Protein AF-A0A8B7DZ38-F1 (afdb_monomer)

Mean predicted aligned error: 18.71 Å

Solvent-accessible surface area (backbone atoms only — not comparable to full-atom values): 33710 Å² total; per-residue (Å²): 120,44,74,88,58,75,73,57,34,77,35,64,40,80,80,72,44,51,33,55,81,38,51,46,82,71,59,84,44,30,28,33,30,74,80,72,75,40,81,37,66,24,26,83,58,37,73,53,41,56,42,58,46,45,68,33,68,74,42,39,56,56,44,45,64,69,69,33,92,86,36,85,57,64,44,75,58,81,86,72,75,68,80,83,87,57,92,70,86,52,75,39,74,32,70,66,56,52,27,52,51,51,54,51,51,49,50,51,50,34,59,79,67,73,49,61,56,73,65,31,60,57,42,31,64,48,42,28,69,77,35,75,87,38,72,48,34,68,62,41,74,54,27,39,67,54,48,50,46,40,43,66,76,46,53,41,58,52,50,47,42,50,50,31,47,43,56,57,69,40,75,58,56,33,30,45,32,51,54,82,44,74,42,98,83,72,36,39,35,34,46,36,28,39,38,34,51,30,72,92,74,75,40,77,44,77,45,82,72,52,77,47,78,32,92,67,87,50,40,66,53,53,40,50,53,55,51,49,46,69,71,33,92,72,44,68,69,65,68,77,35,43,44,39,67,48,38,60,71,52,74,55,46,59,44,28,53,52,54,43,31,50,50,33,42,77,73,75,33,86,39,52,58,83,91,64,62,33,61,67,56,50,51,35,52,50,50,56,50,52,48,54,50,53,55,50,53,47,53,51,52,48,53,54,48,43,50,52,50,49,49,53,49,14,57,72,49,23,86,48,29,67,62,48,31,48,76,74,66,51,52,69,71,61,51,51,54,42,55,74,78,40,92,51,42,40,58,36,19,41,49,41,50,53,56,48,33,74,75,72,45,86,73,52,70,67,60,51,44,50,53,32,52,81,64,74,35,55,69,57,47,56,50,48,54,63,76,42,35,65,66,77,68,57,70,72,82,65,86,88,50,63,66,64,48,31,46,54,45,54,77,44,68,62,88,57,62,69,56,55,51,50,54,49,63,58,39,72,76,51,77,74,87,83,70,94,64,63,57,68,48,79,46,48,80,86,69,47,72,67,60,53,50,19,48,45,52,50,52,53,50,50,53,76,70,34,52,86,79,64,77,66,52,38,39,36,40,38,33,54,44,58,79,75,54,74,68,54,48,50,43,52,47,60,46,48,74,45,50,37,29,42,34,35,54,39,65,38,78,71,91,76,73,79,48,91,59,67,35,52,34,35,38,37,44,36,54,90,53,89,73,53,71,65,56,44,53,70,26,44,45,70,56,55,60,40,25,40,25,44,36,39,34,42,26,73,84,62,85,53,58,63,57,54,48,50,53,52,70,72,34,77,53,78,46,56,41,37,33,47,77,94,42,80,32,79,44,64,65,63,47,51,54,56,62,72,75,109

Structure (mmCIF, N/CA/C/O backbone):
data_AF-A0A8B7DZ38-F1
#
_entry.id   AF-A0A8B7DZ38-F1
#
loop_
_atom_site.group_PDB
_atom_site.id
_atom_site.type_symbol
_atom_site.label_atom_id
_atom_site.label_alt_id
_atom_site.label_comp_id
_atom_site.label_asym_id
_atom_site.label_entity_id
_atom_site.label_seq_id
_atom_site.pdbx_PDB_ins_code
_atom_site.Cartn_x
_atom_site.Cartn_y
_atom_site.Cartn_z
_atom_site.occupancy
_atom_site.B_iso_or_equiv
_atom_site.auth_seq_id
_atom_site.auth_comp_id
_atom_site.auth_asym_id
_atom_site.auth_atom_id
_atom_site.pdbx_PDB_model_num
ATOM 1 N N . MET A 1 1 ? -51.705 7.748 68.531 1.00 66.38 1 MET A N 1
ATOM 2 C CA . MET A 1 1 ? -51.025 6.969 67.471 1.00 66.38 1 MET A CA 1
ATOM 3 C C . MET A 1 1 ? -51.102 7.738 66.167 1.00 66.38 1 MET A C 1
ATOM 5 O O . MET A 1 1 ? -52.145 8.321 65.886 1.00 66.38 1 MET A O 1
ATOM 9 N N . VAL A 1 2 ? -50.013 7.772 65.402 1.00 81.50 2 VAL A N 1
ATOM 10 C CA . VAL A 1 2 ? -49.969 8.479 64.115 1.00 81.50 2 VAL A CA 1
ATOM 11 C C . VAL A 1 2 ? -50.767 7.683 63.080 1.00 81.50 2 VAL A C 1
ATOM 13 O O . VAL A 1 2 ? -50.507 6.497 62.884 1.00 81.50 2 VAL A O 1
ATOM 16 N N . LYS A 1 3 ? -51.745 8.319 62.423 1.00 85.62 3 LYS A N 1
ATOM 17 C CA . LYS A 1 3 ? -52.500 7.708 61.318 1.00 85.62 3 LYS A CA 1
ATOM 18 C C . LYS A 1 3 ? -51.691 7.798 60.023 1.00 85.62 3 LYS A C 1
ATOM 20 O O . LYS A 1 3 ? -50.991 8.782 59.797 1.00 85.62 3 LYS A O 1
ATOM 25 N N . TRP A 1 4 ? -51.799 6.770 59.186 1.00 88.00 4 TRP A N 1
ATOM 26 C CA . TRP A 1 4 ? -51.186 6.757 57.858 1.00 88.00 4 TRP A CA 1
ATOM 27 C C . TRP A 1 4 ? -51.673 7.939 57.014 1.00 88.00 4 TRP A C 1
ATOM 29 O O . TRP A 1 4 ? -52.867 8.241 57.032 1.00 88.00 4 TRP A O 1
ATOM 39 N N . ASN A 1 5 ? -50.765 8.563 56.267 1.00 88.44 5 ASN A N 1
ATOM 40 C CA . 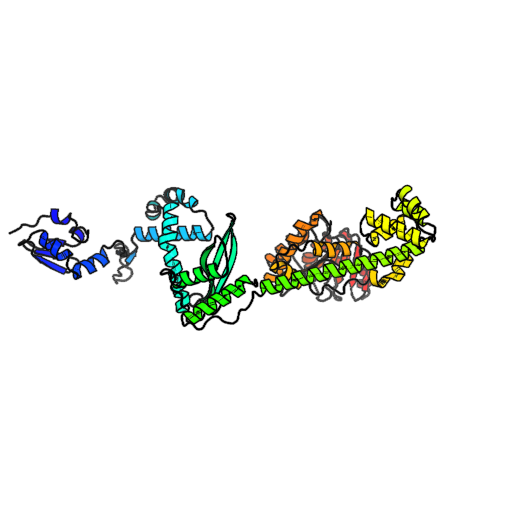ASN A 1 5 ? -51.080 9.646 55.345 1.00 88.44 5 ASN A CA 1
ATOM 41 C C . ASN A 1 5 ? -50.461 9.344 53.973 1.00 88.44 5 ASN A C 1
ATOM 43 O O . ASN A 1 5 ? -49.243 9.207 53.864 1.00 88.44 5 ASN A O 1
ATOM 47 N N . ASP A 1 6 ? -51.294 9.269 52.935 1.00 88.62 6 ASP A N 1
ATOM 48 C CA . ASP A 1 6 ? -50.864 8.914 51.579 1.00 88.62 6 ASP A CA 1
ATOM 49 C C . ASP A 1 6 ? -49.920 9.949 50.951 1.00 88.62 6 ASP A C 1
ATOM 51 O O . ASP A 1 6 ? -49.096 9.589 50.115 1.00 88.62 6 ASP A O 1
ATOM 55 N N . VAL A 1 7 ? -49.903 11.194 51.448 1.00 89.81 7 VAL A N 1
ATOM 56 C CA . VAL A 1 7 ? -48.914 12.220 51.058 1.00 89.81 7 VAL A CA 1
ATOM 57 C C . VAL A 1 7 ? -47.474 11.758 51.338 1.00 89.81 7 VAL A C 1
ATOM 59 O O . VAL A 1 7 ? -46.522 12.243 50.730 1.00 89.81 7 VAL A O 1
ATOM 62 N N . TRP A 1 8 ? -47.266 10.801 52.249 1.00 90.81 8 TRP A N 1
ATOM 63 C CA . TRP A 1 8 ? -45.941 10.221 52.484 1.00 90.81 8 TRP A CA 1
ATOM 64 C C . TRP A 1 8 ? -45.409 9.437 51.283 1.00 90.81 8 TRP A C 1
ATOM 66 O O . TRP A 1 8 ? -44.196 9.356 51.126 1.00 90.81 8 TRP A O 1
ATOM 76 N N . LEU A 1 9 ? -46.281 8.886 50.435 1.00 87.12 9 LEU A N 1
ATOM 77 C CA . LEU A 1 9 ? -45.889 8.100 49.264 1.00 87.12 9 LEU A CA 1
ATOM 78 C C . LEU A 1 9 ? -45.271 8.972 48.159 1.00 87.12 9 LEU A C 1
ATOM 80 O O . LEU A 1 9 ? -44.379 8.517 47.441 1.00 87.12 9 LEU A O 1
ATOM 84 N N . GLU A 1 10 ? -45.678 10.239 48.065 1.00 88.44 10 GLU A N 1
ATOM 85 C CA . GLU A 1 10 ? -45.155 11.192 47.078 1.00 88.44 10 GLU A CA 1
ATOM 86 C C . GLU A 1 10 ? -43.778 11.763 47.452 1.00 88.44 10 GLU A C 1
ATOM 88 O O . GLU A 1 10 ? -43.075 12.311 46.598 1.00 88.44 10 GLU A O 1
ATOM 93 N N . LYS A 1 11 ? -43.361 11.616 48.716 1.00 89.81 11 LYS A N 1
ATOM 94 C CA . LYS A 1 11 ? -42.067 12.105 49.204 1.00 89.81 11 LYS A CA 1
ATOM 95 C C . LYS A 1 11 ? -40.909 11.235 48.712 1.00 89.81 11 LYS A C 1
ATOM 97 O O . LYS A 1 11 ? -41.043 10.029 48.501 1.00 89.81 11 LYS A O 1
ATOM 102 N N . LEU A 1 12 ? -39.743 11.864 48.581 1.00 88.56 12 LEU A N 1
ATOM 103 C CA . LEU A 1 12 ? -38.470 11.175 48.379 1.00 88.56 12 LEU A CA 1
ATOM 104 C C . LEU A 1 12 ? -37.928 10.687 49.720 1.00 88.56 12 LEU A C 1
ATOM 106 O O . LEU A 1 12 ? -38.018 11.406 50.716 1.00 88.56 12 LEU A O 1
ATOM 110 N N . ASP A 1 13 ? -37.375 9.479 49.734 1.00 87.19 13 ASP A N 1
ATOM 111 C CA . ASP A 1 13 ? -36.643 8.924 50.865 1.00 87.19 13 ASP A CA 1
ATOM 112 C C . ASP A 1 13 ? -35.209 9.482 50.967 1.00 87.19 13 ASP A C 1
ATOM 114 O O . ASP A 1 13 ? -34.794 10.347 50.192 1.00 87.19 13 ASP A O 1
ATOM 118 N N . LYS A 1 14 ? -34.422 8.992 51.938 1.00 84.50 14 LYS A N 1
ATOM 119 C CA . LYS A 1 14 ? -33.032 9.454 52.126 1.00 84.50 14 LYS A CA 1
ATOM 120 C C . LYS A 1 14 ? -32.072 9.065 50.992 1.00 84.50 14 LYS A C 1
ATOM 122 O O . LYS A 1 14 ? -30.965 9.588 50.955 1.00 84.50 14 LYS A O 1
ATOM 127 N N . ASN A 1 15 ? -32.479 8.166 50.098 1.00 81.94 15 ASN A N 1
ATOM 128 C CA . ASN A 1 15 ? -31.719 7.754 48.919 1.00 81.94 15 ASN A CA 1
ATOM 129 C C . ASN A 1 15 ? -32.262 8.419 47.640 1.00 81.94 15 ASN A C 1
ATOM 131 O O . ASN A 1 15 ? -31.916 7.995 46.542 1.00 81.94 15 ASN A O 1
ATOM 135 N N . LEU A 1 16 ? -33.106 9.455 47.770 1.00 82.12 16 LEU A N 1
ATOM 136 C CA . LEU A 1 16 ? -33.740 10.175 46.660 1.00 82.12 16 LEU A CA 1
ATOM 137 C C . LEU A 1 16 ? -34.686 9.306 45.807 1.00 82.12 16 LEU A C 1
ATOM 139 O O . LEU A 1 16 ? -34.946 9.627 44.648 1.00 82.12 16 LEU A O 1
ATOM 143 N N . VAL A 1 17 ? -35.248 8.235 46.377 1.00 82.69 17 VAL A N 1
ATOM 144 C CA . VAL A 1 17 ? -36.238 7.369 45.717 1.00 82.69 17 VAL A CA 1
ATOM 145 C C . VAL A 1 17 ? -37.637 7.697 46.240 1.00 82.69 17 VAL A C 1
ATOM 147 O O . VAL A 1 17 ? -37.836 7.873 47.442 1.00 82.69 17 VAL A O 1
ATOM 150 N N . LYS A 1 18 ? -38.640 7.787 45.353 1.00 88.12 18 LYS A N 1
ATOM 151 C CA . LYS A 1 18 ? -40.035 8.013 45.775 1.00 88.12 18 LYS A CA 1
ATOM 152 C C . LYS A 1 18 ? -40.532 6.849 46.637 1.00 88.12 18 LYS A C 1
ATOM 154 O O . LYS A 1 18 ? -40.487 5.697 46.203 1.00 88.12 18 LYS A O 1
ATOM 159 N N . ILE A 1 19 ? -41.079 7.159 47.811 1.00 88.19 19 ILE A N 1
ATOM 160 C CA . ILE A 1 19 ? -41.540 6.172 48.802 1.00 88.19 19 ILE A CA 1
ATOM 161 C C . ILE A 1 19 ? -42.631 5.249 48.228 1.00 88.19 19 ILE A C 1
ATOM 163 O O . ILE A 1 19 ? -42.640 4.054 48.526 1.00 88.19 19 ILE A O 1
ATOM 167 N N . GLN A 1 20 ? -43.486 5.751 47.327 1.00 88.12 20 GLN A N 1
ATOM 168 C CA . GLN A 1 20 ? -44.503 4.953 46.621 1.00 88.12 20 GLN A CA 1
ATOM 169 C C . GLN A 1 20 ? -43.954 3.725 45.883 1.00 88.12 20 GLN A C 1
ATOM 171 O O . GLN A 1 20 ? -44.676 2.754 45.673 1.00 88.12 20 GLN A O 1
ATOM 176 N N . LEU A 1 21 ? -42.684 3.758 45.466 1.00 83.44 21 LEU A N 1
ATOM 177 C CA . LEU A 1 21 ? -42.077 2.676 44.691 1.00 83.44 21 LEU A CA 1
ATOM 178 C C . LEU A 1 21 ? -41.771 1.448 45.552 1.00 83.44 21 LEU A C 1
ATOM 180 O O . LEU A 1 21 ? -41.510 0.369 45.016 1.00 83.44 21 LEU A O 1
ATOM 184 N N . TRP A 1 22 ? -41.776 1.591 46.881 1.00 88.12 22 TRP A N 1
ATOM 185 C CA . TRP A 1 22 ? -41.303 0.538 47.770 1.00 88.12 22 TRP A CA 1
ATOM 186 C C . TRP A 1 22 ? -42.113 0.326 49.040 1.00 88.12 22 TRP A C 1
ATOM 188 O O . TRP A 1 22 ? -42.072 -0.788 49.559 1.00 88.12 22 TRP A O 1
ATOM 198 N N . ALA A 1 23 ? -42.855 1.317 49.529 1.00 90.50 23 ALA A N 1
ATOM 199 C CA . ALA A 1 23 ? -43.695 1.193 50.718 1.00 90.50 23 ALA A CA 1
ATOM 200 C C . ALA A 1 23 ? -45.185 1.124 50.363 1.00 90.50 23 ALA A C 1
ATOM 202 O O . ALA A 1 23 ? -45.674 1.863 49.514 1.00 90.50 23 ALA A O 1
ATOM 203 N N . GLU A 1 24 ? -45.914 0.251 51.057 1.00 92.00 24 GLU A N 1
ATOM 204 C CA . GLU A 1 24 ? -47.371 0.131 50.973 1.00 92.00 24 GLU A CA 1
ATOM 205 C C . GLU A 1 24 ? -47.972 -0.020 52.373 1.00 92.00 24 GLU A C 1
ATOM 207 O O . GLU A 1 24 ? -47.388 -0.668 53.246 1.00 92.00 24 GLU A O 1
ATOM 212 N N . LYS A 1 25 ? -49.139 0.585 52.612 1.00 91.00 25 LYS A N 1
ATOM 213 C CA . LYS A 1 25 ? -49.849 0.452 53.887 1.00 91.00 25 LYS A CA 1
ATOM 214 C C . LYS A 1 25 ? -50.377 -0.975 54.034 1.00 91.00 25 LYS A C 1
ATOM 216 O O . LYS A 1 25 ? -51.109 -1.448 53.175 1.00 91.00 25 LYS A O 1
ATOM 221 N N . ARG A 1 26 ? -50.062 -1.636 55.151 1.00 87.75 26 ARG A N 1
ATOM 222 C CA . ARG A 1 26 ? -50.542 -2.997 55.432 1.00 87.75 26 ARG A CA 1
ATOM 223 C C . ARG A 1 26 ? -51.772 -2.992 56.329 1.00 87.75 26 ARG A C 1
ATOM 225 O O . ARG A 1 26 ? -52.752 -3.666 56.042 1.00 87.75 26 ARG A O 1
ATOM 232 N N . ASN A 1 27 ? -51.722 -2.246 57.428 1.00 88.31 27 ASN A N 1
ATOM 233 C CA . ASN A 1 27 ? -52.834 -2.124 58.369 1.00 88.31 27 ASN A CA 1
ATOM 234 C C . ASN A 1 27 ? -52.808 -0.753 59.072 1.00 88.31 27 ASN A C 1
ATOM 236 O O . ASN A 1 27 ? -52.170 0.192 58.603 1.00 88.31 27 ASN A O 1
ATOM 240 N N . SER A 1 28 ? -53.552 -0.613 60.170 1.00 85.31 28 SER A N 1
ATOM 241 C CA . SER A 1 28 ? -53.638 0.622 60.957 1.00 85.31 28 SER A CA 1
ATOM 242 C C . SER A 1 28 ? -52.326 1.022 61.641 1.00 85.31 28 SER A C 1
ATOM 244 O O . SER A 1 28 ? -52.186 2.190 61.999 1.00 85.31 28 SER A O 1
ATOM 246 N N . GLU A 1 29 ? -51.367 0.102 61.795 1.00 88.38 29 GLU A N 1
ATOM 247 C CA . GLU A 1 29 ? -50.129 0.337 62.549 1.00 88.38 29 GLU A CA 1
ATOM 248 C C . GLU A 1 29 ? -48.828 0.120 61.763 1.00 88.38 29 GLU A C 1
ATOM 250 O O . GLU A 1 29 ? -47.785 0.680 62.123 1.00 88.38 29 GLU A O 1
ATOM 255 N N . TYR A 1 30 ? -48.884 -0.675 60.695 1.00 89.25 30 TYR A N 1
ATOM 256 C CA . TYR A 1 30 ? -47.734 -1.142 59.935 1.00 89.25 30 TYR A CA 1
ATOM 257 C C . TYR A 1 30 ? -47.875 -0.863 58.437 1.00 89.25 30 TYR A C 1
ATOM 259 O O . TYR A 1 30 ? -48.942 -1.018 57.836 1.00 89.25 30 TYR A O 1
ATOM 267 N N . ALA A 1 31 ? -46.755 -0.497 57.826 1.00 90.69 31 ALA A N 1
ATOM 268 C CA . ALA A 1 31 ? -46.534 -0.517 56.387 1.00 90.69 31 ALA A CA 1
ATOM 269 C C . ALA A 1 31 ? -45.583 -1.666 56.043 1.00 90.69 31 ALA A C 1
ATOM 271 O O . ALA A 1 31 ? -44.851 -2.143 56.905 1.00 90.69 31 ALA A O 1
ATOM 272 N N . ILE A 1 32 ? -45.575 -2.116 54.798 1.00 91.94 32 ILE A N 1
ATOM 273 C CA . ILE A 1 32 ? -44.672 -3.157 54.316 1.00 91.94 32 ILE A CA 1
ATOM 274 C C . ILE A 1 32 ? -43.756 -2.591 53.237 1.00 91.94 32 ILE A C 1
ATOM 276 O O . ILE A 1 32 ? -44.186 -1.844 52.358 1.00 91.94 32 ILE A O 1
ATOM 280 N N . CYS A 1 33 ? -42.476 -2.955 53.299 1.00 91.25 33 CYS A N 1
ATOM 281 C CA . CYS A 1 33 ? -41.542 -2.698 52.211 1.00 91.25 33 CYS A CA 1
ATOM 282 C C . CYS A 1 33 ? -41.603 -3.834 51.182 1.00 91.25 33 CYS A C 1
ATOM 284 O O . CYS A 1 33 ? -41.213 -4.961 51.493 1.00 91.25 33 CYS A O 1
ATOM 286 N N . LYS A 1 34 ? -42.010 -3.542 49.942 1.00 86.19 34 LYS A N 1
ATOM 287 C CA . LYS A 1 34 ? -42.065 -4.503 48.820 1.00 86.19 34 LYS A CA 1
ATOM 288 C C . LYS A 1 34 ? -40.692 -5.058 48.441 1.00 86.19 34 LYS A C 1
ATOM 290 O O . LYS A 1 34 ? -40.596 -6.163 47.914 1.00 86.19 34 LYS A O 1
ATOM 295 N N . GLN A 1 35 ? -39.630 -4.297 48.707 1.00 82.75 35 GLN A N 1
ATOM 296 C CA . GLN A 1 35 ? -38.255 -4.685 48.389 1.00 82.75 35 GLN A CA 1
ATOM 297 C C . GLN A 1 35 ? -37.654 -5.588 49.472 1.00 82.75 35 GLN A C 1
ATOM 299 O O . GLN A 1 35 ? -37.148 -6.668 49.186 1.00 82.75 35 GLN A O 1
ATOM 304 N N . CYS A 1 36 ? -37.739 -5.156 50.733 1.00 85.31 36 CYS A N 1
ATOM 305 C CA . CYS A 1 36 ? -37.131 -5.848 51.870 1.00 85.31 36 CYS A CA 1
ATOM 306 C C . CYS A 1 36 ? -38.031 -6.932 52.476 1.00 85.31 36 CYS A C 1
ATOM 308 O O . CYS A 1 36 ? -37.578 -7.652 53.369 1.00 85.31 36 CYS A O 1
ATOM 310 N N . LYS A 1 37 ? -39.306 -6.995 52.060 1.00 86.44 37 LYS A N 1
ATOM 311 C CA . LYS A 1 37 ? -40.373 -7.817 52.660 1.00 86.44 37 LYS A CA 1
ATOM 312 C C . LYS A 1 37 ? -40.431 -7.673 54.187 1.00 86.44 37 LYS A C 1
ATOM 314 O O . LYS A 1 37 ? -40.615 -8.642 54.910 1.00 86.44 37 LYS A O 1
ATOM 319 N N . SER A 1 38 ? -40.175 -6.460 54.674 1.00 85.44 38 SER A N 1
ATOM 320 C CA . SER A 1 38 ? -40.078 -6.147 56.102 1.00 85.44 38 SER A CA 1
ATOM 321 C C . SER A 1 38 ? -41.218 -5.226 56.511 1.00 85.44 38 SER A C 1
ATOM 323 O O . SER A 1 38 ? -41.512 -4.268 55.790 1.00 85.44 38 SER A O 1
ATOM 325 N N . ASP A 1 39 ? -41.808 -5.494 57.672 1.00 89.75 39 ASP A N 1
ATOM 326 C CA . ASP A 1 39 ? -42.844 -4.649 58.258 1.00 89.75 39 ASP A CA 1
ATOM 327 C C . ASP A 1 39 ? -42.240 -3.417 58.953 1.00 89.75 39 ASP A C 1
ATOM 329 O O . ASP A 1 39 ? -41.158 -3.447 59.544 1.00 89.75 39 ASP A O 1
ATOM 333 N N . LEU A 1 40 ? -42.961 -2.306 58.853 1.00 90.06 40 LEU A N 1
ATOM 334 C CA . LEU A 1 40 ? -42.556 -0.957 59.225 1.00 90.06 40 LEU A CA 1
ATOM 335 C C . LEU A 1 40 ? -43.611 -0.391 60.162 1.00 90.06 40 LEU A C 1
ATOM 337 O O . LEU A 1 40 ? -44.674 0.037 59.714 1.00 90.06 40 LEU A O 1
ATOM 341 N N . LYS A 1 41 ? -43.334 -0.382 61.465 1.00 89.75 41 LYS A N 1
ATOM 342 C CA . LYS A 1 41 ? -44.272 0.163 62.449 1.00 89.75 41 LYS A CA 1
ATOM 343 C C . LYS A 1 41 ? -44.282 1.691 62.385 1.00 89.75 41 LYS A C 1
ATOM 345 O O . LYS A 1 41 ? -43.425 2.342 62.979 1.00 89.75 41 LYS A O 1
ATOM 350 N N . PHE A 1 42 ? -45.243 2.272 61.668 1.00 90.12 42 PHE A N 1
ATOM 351 C CA . PHE A 1 42 ? -45.362 3.728 61.533 1.00 90.12 42 PHE A CA 1
ATOM 352 C C . PHE A 1 42 ? -46.223 4.354 62.639 1.00 90.12 42 PHE A C 1
ATOM 354 O O . PHE A 1 42 ? -46.114 5.555 62.871 1.00 90.12 42 PHE A O 1
ATOM 361 N N . SER A 1 43 ? -47.052 3.579 63.354 1.00 87.12 43 SER A N 1
ATOM 362 C CA . SER A 1 43 ? -47.981 4.107 64.374 1.00 87.12 43 SER A CA 1
ATOM 363 C C . SER A 1 43 ? -47.311 4.887 65.514 1.00 87.12 43 SER A C 1
ATOM 365 O O . SER A 1 43 ? -47.969 5.723 66.144 1.00 87.12 43 SER A O 1
ATOM 367 N N . LEU A 1 44 ? -46.020 4.628 65.762 1.00 83.88 44 LEU A N 1
ATOM 368 C CA . LEU A 1 44 ? -45.220 5.251 66.821 1.00 83.88 44 LEU A CA 1
ATOM 369 C C . LEU A 1 44 ? -44.476 6.516 66.369 1.00 83.88 44 LEU A C 1
ATOM 371 O O . LEU A 1 44 ? -44.425 7.483 67.119 1.00 83.88 44 LEU A O 1
ATOM 375 N N . VAL A 1 45 ? -43.898 6.516 65.163 1.00 87.06 45 VAL A N 1
ATOM 376 C CA . VAL A 1 45 ? -42.949 7.559 64.708 1.00 87.06 45 VAL A CA 1
ATOM 377 C C . VAL A 1 45 ? -43.311 8.186 63.350 1.00 87.06 45 VAL A C 1
ATOM 379 O O . VAL A 1 45 ? -42.571 9.015 62.823 1.00 87.06 45 VAL A O 1
ATOM 382 N N . GLY A 1 46 ? -44.452 7.810 62.764 1.00 89.38 46 GLY A N 1
ATOM 383 C CA . GLY A 1 46 ? -44.955 8.347 61.497 1.00 89.38 46 GLY A CA 1
ATOM 384 C C . GLY A 1 46 ? -44.015 8.103 60.312 1.00 89.38 46 GLY A C 1
ATOM 385 O O . GLY A 1 46 ? -43.379 7.053 60.210 1.00 89.38 46 GLY A O 1
ATOM 386 N N . VAL A 1 47 ? -43.896 9.100 59.425 1.00 88.69 47 VAL A N 1
ATOM 387 C CA . VAL A 1 47 ? -43.035 9.063 58.223 1.00 88.69 47 VAL A CA 1
ATOM 388 C C . VAL A 1 47 ? -41.561 8.766 58.541 1.00 88.69 47 VAL A C 1
ATOM 390 O O . VAL A 1 47 ? -40.847 8.213 57.708 1.00 88.69 47 VAL A O 1
ATOM 393 N N . GLN A 1 48 ? -41.101 9.050 59.766 1.00 89.19 48 GLN A N 1
ATOM 394 C CA . GLN A 1 48 ? -39.724 8.779 60.174 1.00 89.19 48 GLN A CA 1
ATOM 395 C C . GLN A 1 48 ? -39.388 7.281 60.148 1.00 89.19 48 GLN A C 1
ATOM 397 O O . GLN A 1 48 ? -38.243 6.929 59.865 1.00 89.19 48 GLN A O 1
ATOM 402 N N . ALA A 1 49 ? -40.372 6.393 60.346 1.00 89.38 49 ALA A N 1
ATOM 403 C CA . ALA A 1 49 ? -40.182 4.948 60.188 1.00 89.38 49 ALA A CA 1
ATOM 404 C C . ALA A 1 49 ? -39.736 4.583 58.761 1.00 89.38 49 ALA A C 1
ATOM 406 O O . ALA A 1 49 ? -38.893 3.703 58.575 1.00 89.38 49 ALA A O 1
ATOM 407 N N . LEU A 1 50 ? -40.269 5.286 57.755 1.00 90.00 50 LEU A N 1
ATOM 408 C CA . LEU A 1 50 ? -39.939 5.080 56.345 1.00 90.00 50 LEU A CA 1
ATOM 409 C C . LEU A 1 50 ? -38.511 5.563 56.056 1.00 90.00 50 LEU A C 1
ATOM 411 O O . LEU A 1 50 ? -37.712 4.819 55.489 1.00 90.00 50 LEU A O 1
ATOM 415 N N . TYR A 1 51 ? -38.141 6.747 56.550 1.00 91.81 51 TYR A N 1
ATOM 416 C CA . TYR A 1 51 ? -36.781 7.284 56.412 1.00 91.81 51 TYR A CA 1
ATOM 417 C C . TYR A 1 51 ? -35.714 6.458 57.140 1.00 91.81 51 TYR A C 1
ATOM 419 O O . TYR A 1 51 ? -34.587 6.309 56.659 1.00 91.81 51 TYR A O 1
ATOM 427 N N . GLN A 1 52 ? -36.038 5.922 58.316 1.00 90.06 52 GLN A N 1
ATOM 428 C CA . GLN A 1 52 ? -35.137 5.037 59.052 1.00 90.06 52 GLN A CA 1
ATOM 429 C C . GLN A 1 52 ? -34.952 3.705 58.327 1.00 90.06 52 GLN A C 1
ATOM 431 O O . GLN A 1 52 ? -33.841 3.182 58.295 1.00 90.06 52 GLN A O 1
ATOM 436 N N . HIS A 1 53 ? -36.007 3.169 57.708 1.00 90.31 53 HIS A N 1
ATOM 437 C CA . HIS A 1 53 ? -35.893 1.958 56.906 1.00 90.31 53 HIS A CA 1
ATOM 438 C C . HIS A 1 53 ? -35.062 2.163 55.644 1.00 90.31 53 HIS A C 1
ATOM 440 O O . HIS A 1 53 ? -34.189 1.339 55.379 1.00 90.31 53 HIS A O 1
ATOM 446 N N . SER A 1 54 ? -35.283 3.258 54.909 1.00 88.38 54 SER A N 1
ATOM 447 C CA . SER A 1 54 ? -34.541 3.531 53.673 1.00 88.38 54 SER A CA 1
ATOM 448 C C . SER A 1 54 ? -33.034 3.671 53.919 1.00 88.38 54 SER A C 1
ATOM 450 O O . SER A 1 54 ? -32.224 3.352 53.055 1.00 88.38 54 SER A O 1
ATOM 452 N N . SER A 1 55 ? -32.649 4.087 55.130 1.00 88.25 55 SER A N 1
ATOM 453 C CA . SER A 1 55 ? -31.248 4.209 55.557 1.00 88.25 55 SER A CA 1
ATOM 454 C C . SER A 1 55 ? -30.582 2.864 55.889 1.00 88.25 55 SER A C 1
ATOM 456 O O . SER A 1 55 ? -29.369 2.821 56.084 1.00 88.25 55 SER A O 1
ATOM 458 N N . LYS A 1 56 ? -31.340 1.763 56.012 1.00 89.75 56 LYS A N 1
ATOM 459 C CA . LYS A 1 56 ? -30.769 0.457 56.378 1.00 89.75 56 LYS A CA 1
ATOM 460 C C . LYS A 1 56 ? -29.928 -0.099 55.218 1.00 89.75 56 LYS A C 1
ATOM 462 O O . LYS A 1 56 ? -30.412 -0.081 54.086 1.00 89.75 56 LYS A O 1
ATOM 467 N N . PRO A 1 57 ? -28.753 -0.709 55.481 1.00 85.25 57 PRO A N 1
ATOM 468 C CA . PRO A 1 57 ? -27.864 -1.225 54.434 1.00 85.25 57 PRO A CA 1
ATOM 469 C C . PRO A 1 57 ? -28.555 -2.189 53.465 1.00 85.25 57 PRO A C 1
ATOM 471 O O . PRO A 1 57 ? -28.380 -2.085 52.258 1.00 85.25 57 PRO A O 1
ATOM 474 N N . LYS A 1 58 ? -29.409 -3.078 53.994 1.00 83.44 58 LYS A N 1
ATOM 475 C CA . LYS A 1 58 ? -30.183 -4.046 53.203 1.00 83.44 58 LYS A CA 1
ATOM 476 C C . LYS A 1 58 ? -31.182 -3.382 52.252 1.00 83.44 58 LYS A C 1
ATOM 478 O O . LYS A 1 58 ? -31.406 -3.889 51.163 1.00 83.44 58 LYS A O 1
ATOM 483 N N . HIS A 1 59 ? -31.808 -2.281 52.670 1.00 86.06 59 HIS A N 1
ATOM 484 C CA . HIS A 1 59 ? -32.712 -1.545 51.790 1.00 86.06 59 HIS A CA 1
ATOM 485 C C . HIS A 1 59 ? -31.916 -0.769 50.751 1.00 86.06 59 HIS A C 1
ATOM 487 O O . HIS A 1 59 ? -32.234 -0.845 49.574 1.00 86.06 59 HIS A O 1
ATOM 493 N N . LYS A 1 60 ? -30.852 -0.081 51.175 1.00 84.12 60 LYS A N 1
ATOM 494 C CA . LYS A 1 60 ? -29.993 0.688 50.279 1.00 84.12 60 LYS A CA 1
ATOM 495 C C . LYS A 1 60 ? -29.415 -0.182 49.159 1.00 84.12 60 LYS A C 1
ATOM 497 O O . LYS A 1 60 ? -29.593 0.164 48.004 1.00 84.12 60 LYS A O 1
ATOM 502 N N . SER A 1 61 ? -28.853 -1.354 49.465 1.00 79.81 61 SER A N 1
ATOM 503 C CA . SER A 1 61 ? -28.295 -2.245 48.436 1.00 79.81 61 SER A CA 1
ATOM 504 C C . SER A 1 61 ? -29.338 -2.737 47.426 1.00 79.81 61 SER A C 1
ATOM 506 O O . SER A 1 61 ? -29.087 -2.744 46.223 1.00 79.81 61 SER A O 1
ATOM 508 N N . VAL A 1 62 ? -30.532 -3.121 47.891 1.00 79.62 62 VAL A N 1
ATOM 509 C CA . VAL A 1 62 ? -31.625 -3.583 47.018 1.00 79.62 62 VAL A CA 1
ATOM 510 C C . VAL A 1 62 ? -32.234 -2.426 46.223 1.00 79.62 62 VAL A C 1
ATOM 512 O O . VAL A 1 62 ? -32.623 -2.607 45.068 1.00 79.62 62 VAL A O 1
ATOM 515 N N . SER A 1 63 ? -32.303 -1.241 46.824 1.00 80.62 63 SER A N 1
ATOM 516 C CA . SER A 1 63 ? -32.770 -0.025 46.173 1.00 80.62 63 SER A CA 1
ATOM 517 C C . SER A 1 63 ? -31.787 0.428 45.094 1.00 80.62 63 SER A C 1
ATOM 519 O O . SER A 1 63 ? -32.213 0.714 43.980 1.00 80.62 63 SER A O 1
ATOM 521 N N . ASP A 1 64 ? -30.483 0.406 45.366 1.00 75.19 64 ASP A N 1
ATOM 522 C CA . ASP A 1 64 ? -29.438 0.733 44.393 1.00 75.19 64 ASP A CA 1
ATOM 523 C C . ASP A 1 64 ? -29.477 -0.248 43.209 1.00 75.19 64 ASP A C 1
ATOM 525 O O . ASP A 1 64 ? -29.454 0.167 42.057 1.00 75.19 64 ASP A O 1
ATOM 529 N N . LEU A 1 65 ? -29.673 -1.547 43.454 1.00 69.56 65 LEU A N 1
ATOM 530 C CA . LEU A 1 65 ? -29.821 -2.545 42.384 1.00 69.56 65 LEU A CA 1
ATOM 531 C C . LEU A 1 65 ? -31.059 -2.343 41.492 1.00 69.56 65 LEU A C 1
ATOM 533 O O . LEU A 1 65 ? -31.068 -2.821 40.360 1.00 69.56 65 LEU A O 1
ATOM 537 N N . ARG A 1 66 ? -32.121 -1.693 41.988 1.00 68.88 66 ARG A N 1
ATOM 538 C CA . ARG A 1 66 ? -33.407 -1.564 41.271 1.00 68.88 66 ARG A CA 1
ATOM 539 C C . ARG A 1 66 ? -33.688 -0.171 40.714 1.00 68.88 66 ARG A C 1
ATOM 541 O O . ARG A 1 66 ? -34.341 -0.065 39.680 1.00 68.88 66 ARG A O 1
ATOM 548 N N . PHE A 1 67 ? -33.255 0.873 41.411 1.00 69.62 67 PHE A N 1
ATOM 549 C CA . PHE A 1 67 ? -33.609 2.269 41.134 1.00 69.62 67 PHE A CA 1
ATOM 550 C C . PHE A 1 67 ? -32.388 3.153 40.872 1.00 69.62 67 PHE A C 1
ATOM 552 O O . PHE A 1 67 ? -32.564 4.334 40.572 1.00 69.62 67 PHE A O 1
ATOM 559 N N . SER A 1 68 ? -31.164 2.616 40.962 1.00 66.88 68 SER A N 1
ATOM 560 C CA . SER A 1 68 ? -29.981 3.354 40.520 1.00 66.88 68 SER A CA 1
ATOM 561 C C . SER A 1 68 ? -30.104 3.716 39.042 1.00 66.88 68 SER A C 1
ATOM 563 O O . SER A 1 68 ? -30.546 2.908 38.227 1.00 66.88 68 SER A O 1
ATOM 565 N N . LYS A 1 69 ? -29.603 4.903 38.685 1.00 55.91 69 LYS A N 1
ATOM 566 C CA . LYS A 1 69 ? -29.420 5.329 37.290 1.00 55.91 69 LYS A CA 1
ATOM 567 C C . LYS A 1 69 ? -28.482 4.406 36.493 1.00 55.91 69 LYS A C 1
ATOM 569 O O . LYS A 1 69 ? -28.469 4.486 35.274 1.00 55.91 69 LYS A O 1
ATOM 574 N N . THR A 1 70 ? -27.690 3.567 37.166 1.00 50.31 70 THR A N 1
ATOM 575 C CA . THR A 1 70 ? -26.795 2.566 36.556 1.00 50.31 70 THR A CA 1
ATOM 576 C C . THR A 1 70 ? -27.396 1.158 36.486 1.00 50.31 70 THR A C 1
ATOM 578 O O . THR A 1 70 ? -26.757 0.254 35.948 1.00 50.31 70 THR A O 1
ATOM 581 N N . ALA A 1 71 ? -28.595 0.933 37.034 1.00 57.91 71 ALA A N 1
ATOM 582 C CA . ALA A 1 71 ? -29.246 -0.372 36.989 1.00 57.91 71 ALA A CA 1
ATOM 583 C C . ALA A 1 71 ? -29.905 -0.597 35.620 1.00 57.91 71 ALA A C 1
ATOM 585 O O . ALA A 1 71 ? -30.686 0.233 35.162 1.00 57.91 71 ALA A O 1
ATOM 586 N N . ARG A 1 72 ? -29.637 -1.746 34.982 1.00 57.91 72 ARG A N 1
ATOM 587 C CA . ARG A 1 72 ? -30.289 -2.127 33.718 1.00 57.91 72 ARG A CA 1
ATOM 588 C C . ARG A 1 72 ? -31.798 -2.224 33.927 1.00 57.91 72 ARG A C 1
ATOM 590 O O . ARG A 1 72 ? -32.278 -3.106 34.643 1.00 57.91 72 ARG A O 1
ATOM 597 N N . HIS A 1 73 ? -32.552 -1.340 33.282 1.00 63.09 73 HIS A N 1
ATOM 598 C CA . HIS A 1 73 ? -34.008 -1.343 33.372 1.00 63.09 73 HIS A CA 1
ATOM 599 C C . HIS A 1 73 ? -34.582 -2.372 32.393 1.00 63.09 73 HIS A C 1
ATOM 601 O O . HIS A 1 73 ? -34.788 -2.091 31.211 1.00 63.09 73 HIS A O 1
ATOM 607 N N . LEU A 1 74 ? -34.807 -3.585 32.896 1.00 60.78 74 LEU A N 1
ATOM 608 C CA . LEU A 1 74 ? -35.526 -4.643 32.191 1.00 60.78 74 LEU A CA 1
ATOM 609 C C . LEU A 1 74 ? -37.023 -4.533 32.493 1.00 60.78 74 LEU A C 1
ATOM 611 O O . LEU A 1 74 ? -37.404 -4.248 33.631 1.00 60.78 74 LEU A O 1
ATOM 615 N N . TYR A 1 75 ? -37.872 -4.787 31.500 1.00 59.50 75 TYR A N 1
ATOM 616 C CA . TYR A 1 75 ? -39.307 -4.972 31.716 1.00 59.50 75 TYR A CA 1
ATOM 617 C C . TYR A 1 75 ? -39.742 -6.374 31.291 1.00 59.50 75 TYR A C 1
ATOM 619 O O . TYR A 1 75 ? -39.091 -7.029 30.477 1.00 59.50 75 TYR A O 1
ATOM 627 N N . VAL A 1 76 ? -40.841 -6.837 31.884 1.00 58.19 76 VAL A N 1
ATOM 628 C CA . VAL A 1 76 ? -41.492 -8.095 31.513 1.00 58.19 76 VAL A CA 1
ATOM 629 C C . VAL A 1 76 ? -42.491 -7.789 30.408 1.00 58.19 76 VAL A C 1
ATOM 631 O O . VAL A 1 76 ? -43.403 -6.989 30.621 1.00 58.19 76 VAL A O 1
ATOM 634 N N . ASP A 1 77 ? -42.319 -8.403 29.239 1.00 53.12 77 ASP A N 1
ATOM 635 C CA . ASP A 1 77 ? -43.303 -8.297 28.163 1.00 53.12 77 ASP A CA 1
ATOM 636 C C . ASP A 1 77 ? -44.464 -9.269 28.420 1.00 53.12 77 ASP A C 1
ATOM 638 O O . ASP A 1 77 ? -44.379 -10.471 28.172 1.00 53.12 77 ASP A O 1
ATOM 642 N N . SER A 1 78 ? -45.565 -8.742 28.955 1.00 54.84 78 SER A N 1
ATOM 643 C CA . SER A 1 78 ? -46.782 -9.505 29.254 1.00 54.84 78 SER A CA 1
ATOM 644 C C . SER A 1 78 ? -47.462 -10.086 28.007 1.00 54.84 78 SER A C 1
ATOM 646 O O . SER A 1 78 ? -48.305 -10.976 28.144 1.00 54.84 78 SER A O 1
ATOM 648 N N . ASN A 1 79 ? -47.134 -9.575 26.811 1.00 53.72 79 ASN A N 1
ATOM 649 C CA . ASN A 1 79 ? -47.875 -9.831 25.574 1.00 53.72 79 ASN A CA 1
ATOM 650 C C . ASN A 1 79 ? -47.356 -11.029 24.763 1.00 53.72 79 ASN A C 1
ATOM 652 O O . ASN A 1 79 ? -48.006 -11.426 23.800 1.00 53.72 79 ASN A O 1
ATOM 656 N N . LYS A 1 80 ? -46.238 -11.649 25.161 1.00 50.34 80 LYS A N 1
ATOM 657 C CA . LYS A 1 80 ? -45.698 -12.874 24.536 1.00 50.34 80 LYS A CA 1
ATOM 658 C C . LYS A 1 80 ? -45.890 -14.107 25.417 1.00 50.34 80 LYS A C 1
ATOM 660 O O . LYS A 1 80 ? -44.999 -14.939 25.564 1.00 50.34 80 LYS A O 1
ATOM 665 N N . ASN A 1 81 ? -47.062 -14.232 26.035 1.00 41.97 81 ASN A N 1
ATOM 666 C CA . ASN A 1 81 ? -47.401 -15.442 26.769 1.00 41.97 81 ASN A CA 1
ATOM 667 C C . ASN A 1 81 ? -47.950 -16.516 25.817 1.00 41.97 81 ASN A C 1
ATOM 669 O O . ASN A 1 81 ? -49.041 -16.369 25.272 1.00 41.97 81 ASN A O 1
ATOM 673 N N . SER A 1 82 ? -47.200 -17.621 25.744 1.00 44.41 82 SER A N 1
ATOM 674 C CA . SER A 1 82 ? -47.536 -18.983 25.295 1.00 44.41 82 SER A CA 1
ATOM 675 C C . SER A 1 82 ? -47.273 -19.394 23.834 1.00 44.41 82 SER A C 1
ATOM 677 O O . SER A 1 82 ? -48.054 -19.140 22.926 1.00 44.41 82 SER A O 1
ATOM 679 N N . ILE A 1 83 ? -46.227 -20.214 23.672 1.00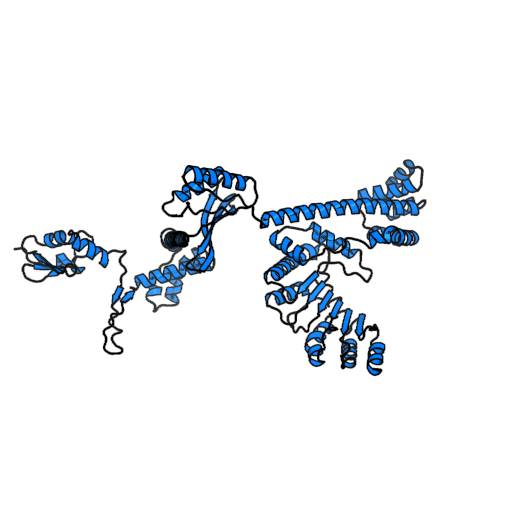 42.91 83 ILE A N 1
ATOM 680 C CA . ILE A 1 83 ? -46.284 -21.454 22.887 1.00 42.91 83 ILE A CA 1
ATOM 681 C C . ILE A 1 83 ? -45.933 -22.576 23.878 1.00 42.91 83 ILE A C 1
ATOM 683 O O . ILE A 1 83 ? -44.847 -22.564 24.446 1.00 42.91 83 ILE A O 1
ATOM 687 N N . GLY A 1 84 ? -46.855 -23.510 24.135 1.00 50.56 84 GLY A N 1
ATOM 688 C CA . GLY A 1 84 ? -46.528 -24.765 24.834 1.00 50.56 84 GLY A CA 1
ATOM 689 C C . GLY A 1 84 ? -46.565 -24.781 26.372 1.00 50.56 84 GLY A C 1
ATOM 690 O O . GLY A 1 84 ? -45.809 -25.529 26.974 1.00 50.56 84 GLY A O 1
ATOM 691 N N . GLY A 1 85 ? -47.438 -24.013 27.033 1.00 49.69 85 GLY A N 1
ATOM 692 C CA . GLY A 1 85 ? -47.798 -24.257 28.447 1.00 49.69 85 GLY A CA 1
ATOM 693 C C . GLY A 1 85 ? -46.763 -23.888 29.525 1.00 49.69 85 GLY A C 1
ATOM 694 O O . GLY A 1 85 ? -47.140 -23.759 30.689 1.00 49.69 85 GLY A O 1
ATOM 695 N N . GLU A 1 86 ? -45.505 -23.623 29.173 1.00 48.03 86 GLU A N 1
ATOM 696 C CA . GLU A 1 86 ? -44.507 -23.073 30.097 1.00 48.03 86 GLU A CA 1
ATOM 697 C C . GLU A 1 86 ? -44.517 -21.534 30.077 1.00 48.03 86 GLU A C 1
ATOM 699 O O . GLU A 1 86 ? -44.412 -20.890 29.031 1.00 48.03 86 GLU A O 1
ATOM 704 N N . LYS A 1 87 ? -44.661 -20.912 31.257 1.00 50.50 87 LYS A N 1
ATOM 705 C CA . LYS A 1 87 ? -44.563 -19.453 31.425 1.00 50.50 87 LYS A CA 1
ATOM 706 C C . LYS A 1 87 ? -43.096 -19.022 31.357 1.00 50.50 87 LYS A C 1
ATOM 708 O O . LYS A 1 87 ? -42.435 -18.917 32.389 1.00 50.50 87 LYS A O 1
ATOM 713 N N . PHE A 1 88 ? -42.596 -18.729 30.162 1.00 51.50 88 PHE A N 1
ATOM 714 C CA . PHE A 1 88 ? -41.304 -18.064 30.003 1.00 51.50 88 PHE A CA 1
ATOM 715 C C . PHE A 1 88 ? -41.446 -16.559 30.258 1.00 51.50 88 PHE A C 1
ATOM 717 O O . PHE A 1 88 ? -42.180 -15.859 29.566 1.00 51.50 88 PHE A O 1
ATOM 724 N N . ILE A 1 89 ? -40.731 -16.045 31.261 1.00 57.94 89 ILE A N 1
ATOM 725 C CA . ILE A 1 89 ? -40.604 -14.601 31.492 1.00 57.94 89 ILE A CA 1
ATOM 726 C C . ILE A 1 89 ? -39.548 -14.079 30.516 1.00 57.94 89 ILE A C 1
ATOM 728 O O . ILE A 1 89 ? -38.351 -14.241 30.754 1.00 57.94 89 ILE A O 1
ATOM 732 N N . GLN A 1 90 ? -39.976 -13.452 29.420 1.00 55.34 90 GLN A N 1
ATOM 733 C CA . GLN A 1 90 ? -39.058 -12.777 28.506 1.00 55.34 90 GLN A CA 1
ATOM 734 C C . GLN A 1 90 ? -38.724 -11.384 29.058 1.00 55.34 90 GLN A C 1
ATOM 736 O O . GLN A 1 90 ? -39.593 -10.522 29.198 1.00 55.34 90 GLN A O 1
ATOM 741 N N . LEU A 1 91 ? -37.455 -11.189 29.419 1.00 62.88 91 LEU A N 1
ATOM 742 C CA . LEU A 1 91 ? -36.917 -9.903 29.857 1.00 62.88 91 LEU A CA 1
ATOM 743 C C . LEU A 1 91 ? -36.503 -9.094 28.624 1.00 62.88 91 LEU A C 1
ATOM 745 O O . LEU A 1 91 ? -35.628 -9.525 27.874 1.00 62.88 91 LEU A O 1
ATOM 749 N N . GLU A 1 92 ? -37.103 -7.922 28.424 1.00 68.88 92 GLU A N 1
ATOM 750 C CA . GLU A 1 92 ? -36.718 -6.994 27.357 1.00 68.88 92 GLU A CA 1
ATOM 751 C C . GLU A 1 92 ? -36.043 -5.733 27.915 1.00 68.88 92 GLU A C 1
ATOM 753 O O . GLU A 1 92 ? -36.365 -5.247 29.003 1.00 68.88 92 GLU A O 1
ATOM 758 N N . PHE A 1 93 ? -35.105 -5.177 27.143 1.00 73.50 93 PHE A N 1
ATOM 759 C CA . PHE A 1 93 ? -34.498 -3.877 27.425 1.00 73.50 93 PHE A CA 1
ATOM 760 C C . PHE A 1 93 ? -35.540 -2.761 27.366 1.00 73.50 93 PHE A C 1
ATOM 762 O O . PHE A 1 93 ? -36.330 -2.702 26.419 1.00 73.50 93 PHE A O 1
ATOM 769 N N . SER A 1 94 ? -35.503 -1.836 28.332 1.00 80.25 94 SER A N 1
ATOM 770 C CA . SER A 1 94 ? -36.323 -0.623 28.278 1.00 80.25 94 SER A CA 1
ATOM 771 C C . SER A 1 94 ? -36.103 0.167 26.985 1.00 80.25 94 SER A C 1
ATOM 773 O O . SER A 1 94 ? -35.067 0.064 26.326 1.00 80.25 94 SER A O 1
ATOM 775 N N . ILE A 1 95 ? -37.077 1.010 26.638 1.00 81.50 95 ILE A N 1
ATOM 776 C CA . ILE A 1 95 ? -36.968 1.889 25.470 1.00 81.50 95 ILE A CA 1
ATOM 777 C C . ILE A 1 95 ? -35.717 2.780 25.528 1.00 81.50 95 ILE A C 1
ATOM 779 O O . ILE A 1 95 ? -35.076 2.978 24.505 1.00 81.50 95 ILE A O 1
ATOM 783 N N . ASN A 1 96 ? -35.321 3.238 26.719 1.00 82.88 96 ASN A N 1
ATOM 784 C CA . ASN A 1 96 ? -34.134 4.075 26.905 1.00 82.88 96 ASN A CA 1
ATOM 785 C C . ASN A 1 96 ? -32.840 3.305 26.614 1.00 82.88 96 ASN A C 1
ATOM 787 O O . ASN A 1 96 ? -31.963 3.828 25.940 1.00 82.88 96 ASN A O 1
ATOM 791 N N . GLU A 1 97 ? -32.743 2.050 27.058 1.00 84.25 97 GLU A N 1
ATOM 792 C CA . GLU A 1 97 ? -31.605 1.172 26.740 1.00 84.25 97 GLU A CA 1
ATOM 793 C C . GLU A 1 97 ? -31.520 0.905 25.232 1.00 84.25 97 GLU A C 1
ATOM 795 O O . GLU A 1 97 ? -30.445 0.982 24.638 1.00 84.25 97 GLU A O 1
ATOM 800 N N . LYS A 1 98 ? -32.672 0.665 24.586 1.00 88.31 98 LYS A N 1
ATOM 801 C CA . LYS A 1 98 ? -32.755 0.520 23.125 1.00 88.31 98 LYS A CA 1
ATOM 802 C C . LYS A 1 98 ? -32.286 1.803 22.416 1.00 88.31 98 LYS A C 1
ATOM 804 O O . LYS A 1 98 ? -31.523 1.712 21.460 1.00 88.31 98 LYS A O 1
ATOM 809 N N . ILE A 1 99 ? -32.673 2.987 22.901 1.00 91.25 99 ILE A N 1
ATOM 810 C CA . ILE A 1 99 ? -32.212 4.281 22.366 1.00 91.25 99 ILE A CA 1
ATOM 811 C C . ILE A 1 99 ? -30.697 4.445 22.532 1.00 91.25 99 ILE A C 1
ATOM 813 O O . ILE A 1 99 ? -30.029 4.782 21.559 1.00 91.25 99 ILE A O 1
ATOM 817 N N . PHE A 1 100 ? -30.135 4.170 23.714 1.00 89.25 100 PHE A N 1
ATOM 818 C CA . PHE A 1 100 ? -28.688 4.282 23.940 1.00 89.25 100 PHE A CA 1
ATOM 819 C C . PHE A 1 100 ? -27.883 3.339 23.044 1.00 89.25 100 PHE A C 1
ATOM 821 O O . PHE A 1 100 ? -26.846 3.737 22.515 1.00 89.25 100 PHE A O 1
ATOM 828 N N . ALA A 1 101 ? -28.373 2.116 22.826 1.00 90.25 101 ALA A N 1
ATOM 829 C CA . ALA A 1 101 ? -27.752 1.181 21.896 1.00 90.25 101 ALA A CA 1
ATOM 830 C C . ALA A 1 101 ? -27.740 1.737 20.461 1.00 90.25 101 ALA A C 1
ATOM 832 O O . ALA A 1 101 ? -26.696 1.713 19.813 1.00 90.25 101 ALA A O 1
ATOM 833 N N . VAL A 1 102 ? -28.857 2.303 19.986 1.00 93.00 102 VAL A N 1
ATOM 834 C CA . VAL A 1 102 ? -28.925 2.931 18.653 1.00 93.00 102 VAL A CA 1
ATOM 835 C C . VAL A 1 102 ? -28.036 4.173 18.557 1.00 93.00 102 VAL A C 1
ATOM 837 O O . VAL A 1 102 ? -27.364 4.368 17.547 1.00 93.00 102 VAL A O 1
ATOM 840 N N . GLU A 1 103 ? -27.977 5.001 19.600 1.00 94.06 103 GLU A N 1
ATOM 841 C CA . GLU A 1 103 ? -27.070 6.151 19.664 1.00 94.06 103 GLU A CA 1
ATOM 842 C C . GLU A 1 103 ? -25.595 5.725 19.583 1.00 94.06 103 GLU A C 1
ATOM 844 O O . GLU A 1 103 ? -24.832 6.319 18.821 1.00 94.06 103 GLU A O 1
ATOM 849 N N . ALA A 1 104 ? -25.196 4.663 20.289 1.00 93.88 104 ALA A N 1
ATOM 850 C CA . ALA A 1 104 ? -23.848 4.104 20.186 1.00 93.88 104 ALA A CA 1
ATOM 851 C C . ALA A 1 104 ? -23.571 3.514 18.791 1.00 93.88 104 ALA A C 1
ATOM 853 O O . ALA A 1 104 ? -22.518 3.777 18.215 1.00 93.88 104 ALA A O 1
ATOM 854 N N . MET A 1 105 ? -24.526 2.775 18.212 1.00 94.25 105 MET A N 1
ATOM 855 C CA . MET A 1 105 ? -24.427 2.253 16.841 1.00 94.25 105 MET A CA 1
ATOM 856 C C . MET A 1 105 ? -24.238 3.368 15.812 1.00 94.25 105 MET A C 1
ATOM 858 O O . MET A 1 105 ? -23.420 3.236 14.903 1.00 94.25 105 MET A O 1
ATOM 862 N N . TRP A 1 106 ? -24.952 4.484 15.967 1.00 95.00 106 TRP A N 1
ATOM 863 C CA . TRP A 1 106 ? -24.777 5.642 15.098 1.00 95.00 106 TRP A CA 1
ATOM 864 C C . TRP A 1 106 ? -23.361 6.215 15.193 1.00 95.00 106 TRP A C 1
ATOM 866 O O . TRP A 1 106 ? -22.762 6.525 14.168 1.00 95.00 106 TRP A O 1
ATOM 876 N N . LEU A 1 107 ? -22.786 6.302 16.396 1.00 95.31 107 LEU A N 1
ATOM 877 C CA . LEU A 1 107 ? -21.407 6.770 16.568 1.00 95.31 107 LEU A CA 1
ATOM 878 C C . LEU A 1 107 ? -20.379 5.818 15.951 1.00 95.31 107 LEU A C 1
ATOM 880 O O . LEU A 1 107 ? -19.423 6.292 15.342 1.00 95.31 107 LEU A O 1
ATOM 884 N N . PHE A 1 108 ? -20.597 4.502 16.026 1.00 94.06 108 PHE A N 1
ATOM 885 C CA . PHE A 1 108 ? -19.767 3.546 15.288 1.00 94.06 108 PHE A CA 1
ATOM 886 C C . PHE A 1 108 ? -19.862 3.765 13.777 1.00 94.06 108 PHE A C 1
ATOM 888 O O . PHE A 1 108 ? -18.836 3.755 13.106 1.00 94.06 108 PHE A O 1
ATOM 895 N N . LYS A 1 109 ? -21.058 4.052 13.244 1.00 94.25 109 LYS A N 1
ATOM 896 C CA . LYS A 1 109 ? -21.226 4.378 11.820 1.00 94.25 109 LYS A CA 1
ATOM 897 C C . LYS A 1 109 ? -20.505 5.671 11.438 1.00 94.25 109 LYS A C 1
ATOM 899 O O . LYS A 1 109 ? -19.860 5.727 10.395 1.00 94.25 109 LYS A O 1
ATOM 904 N N . VAL A 1 110 ? -20.596 6.698 12.282 1.00 93.50 110 VAL A N 1
ATOM 905 C CA . VAL A 1 110 ? -19.880 7.968 12.097 1.00 93.50 110 VAL A CA 1
ATOM 906 C C . VAL A 1 110 ? -18.371 7.729 12.030 1.00 93.50 110 VAL A C 1
ATOM 908 O O . VAL A 1 110 ? -17.733 8.253 11.123 1.00 93.50 110 VAL A O 1
ATOM 911 N N . ALA A 1 111 ? -17.822 6.900 12.922 1.00 89.88 111 ALA A N 1
ATOM 912 C CA . ALA A 1 111 ? -16.399 6.561 12.936 1.00 89.88 111 ALA A CA 1
ATOM 913 C C . ALA A 1 111 ? -15.973 5.699 11.732 1.00 89.88 111 ALA A C 1
ATOM 915 O O . ALA A 1 111 ? -14.985 6.009 11.081 1.00 89.88 111 ALA A O 1
ATOM 916 N N . GLU A 1 112 ? -16.737 4.655 11.398 1.00 91.56 112 GLU A N 1
ATOM 917 C CA . GLU A 1 112 ? -16.446 3.736 10.284 1.00 91.56 112 GLU A CA 1
ATOM 918 C C . GLU A 1 112 ? -16.375 4.454 8.924 1.00 91.56 112 GLU A C 1
ATOM 920 O O . GLU A 1 112 ? -15.642 4.031 8.038 1.00 91.56 112 GLU A O 1
ATOM 925 N N . ASN A 1 113 ? -17.134 5.540 8.751 1.00 93.31 113 ASN A N 1
ATOM 926 C CA . ASN A 1 113 ? -17.249 6.259 7.476 1.00 93.31 113 ASN A CA 1
ATOM 927 C C . ASN A 1 113 ? -16.540 7.623 7.510 1.00 93.31 113 ASN A C 1
ATOM 929 O O . ASN A 1 113 ? -16.810 8.459 6.651 1.00 93.31 113 ASN A O 1
ATOM 933 N N . ASP A 1 114 ? -15.695 7.859 8.521 1.00 90.00 114 ASP A N 1
ATOM 934 C CA . ASP A 1 114 ? -14.943 9.105 8.727 1.00 90.00 114 ASP A CA 1
ATOM 935 C C . ASP A 1 114 ? -15.816 10.377 8.622 1.00 90.00 114 ASP A C 1
ATOM 937 O O . ASP A 1 114 ? -15.484 11.390 7.998 1.00 90.00 114 ASP A O 1
ATOM 941 N N . LEU A 1 115 ? -17.017 10.322 9.207 1.00 92.25 115 LEU A N 1
ATOM 942 C CA . LEU A 1 115 ? -17.964 11.428 9.151 1.00 92.25 115 LEU A CA 1
ATOM 943 C C . LEU A 1 115 ? -17.639 12.467 10.225 1.00 92.25 115 LEU A C 1
ATOM 945 O O . LEU A 1 115 ? -17.558 12.180 11.418 1.00 92.25 115 LEU A O 1
ATOM 949 N N . ALA A 1 116 ? -17.583 13.739 9.828 1.00 93.06 116 ALA A N 1
ATOM 950 C CA . ALA A 1 116 ? -17.443 14.826 10.791 1.00 93.06 116 ALA A CA 1
ATOM 951 C C . ALA A 1 116 ? -18.624 14.848 11.783 1.00 93.06 116 ALA A C 1
ATOM 953 O O . ALA A 1 116 ? -19.780 14.792 11.363 1.00 93.06 116 ALA A O 1
ATOM 954 N N . LEU A 1 117 ? -18.362 15.082 13.077 1.00 92.88 117 LEU A N 1
ATOM 955 C CA . LEU A 1 117 ? -19.401 15.108 14.129 1.00 92.88 117 LEU A CA 1
ATOM 956 C C . LEU A 1 117 ? -20.546 16.106 13.871 1.00 92.88 117 LEU A C 1
ATOM 958 O O . LEU A 1 117 ? -21.635 15.949 14.418 1.00 92.88 117 LEU A O 1
ATOM 962 N N . ARG A 1 118 ? -20.332 17.114 13.010 1.00 93.88 118 ARG A N 1
ATOM 963 C CA . ARG A 1 118 ? -21.380 18.047 12.544 1.00 93.88 118 ARG A CA 1
ATOM 964 C C . ARG A 1 118 ? -22.560 17.340 11.868 1.00 93.88 118 ARG A C 1
ATOM 966 O O . ARG A 1 118 ? -23.663 17.869 11.876 1.00 93.88 118 ARG A O 1
ATOM 973 N N . HIS A 1 119 ? -22.339 16.152 11.303 1.00 91.00 119 HIS A N 1
ATOM 974 C CA . HIS A 1 119 ? -23.402 15.365 10.687 1.00 91.00 119 HIS A CA 1
ATOM 975 C C . HIS A 1 119 ? -24.456 14.932 11.706 1.00 91.00 119 HIS A C 1
ATOM 977 O O . HIS A 1 119 ? -25.581 14.679 11.309 1.00 91.00 119 HIS A O 1
ATOM 983 N N . CYS A 1 120 ? -24.137 14.907 13.005 1.00 93.88 120 CYS A N 1
ATOM 984 C CA . CYS A 1 120 ? -25.095 14.525 14.035 1.00 93.88 120 CYS A CA 1
ATOM 985 C C . CYS A 1 120 ? -26.178 15.582 14.300 1.00 93.88 120 CYS A C 1
ATOM 987 O O . CYS A 1 120 ? -27.263 15.204 14.714 1.00 93.88 120 CYS A O 1
ATOM 989 N N . ASP A 1 121 ? -25.933 16.878 14.070 1.00 93.06 121 ASP A N 1
ATOM 990 C CA . ASP A 1 121 ? -26.812 17.948 14.582 1.00 93.06 121 ASP A CA 1
ATOM 991 C C . ASP A 1 121 ? -28.245 17.911 14.012 1.00 93.06 121 ASP A C 1
ATOM 993 O O . ASP A 1 121 ? -29.198 18.220 14.723 1.00 93.06 121 ASP A O 1
ATOM 997 N N . ASN A 1 122 ? -28.417 17.478 12.758 1.00 92.12 122 ASN A N 1
ATOM 998 C CA . ASN A 1 122 ? -29.730 17.385 12.101 1.00 92.12 122 ASN A CA 1
ATOM 999 C C . ASN A 1 122 ? -30.248 15.944 11.957 1.00 92.12 122 ASN A C 1
ATOM 1001 O O . ASN A 1 122 ? -31.376 15.736 11.503 1.00 92.12 122 ASN A O 1
ATOM 1005 N N . THR A 1 123 ? -29.454 14.946 12.355 1.00 94.00 123 THR A N 1
ATOM 1006 C CA . THR A 1 123 ? -29.828 13.529 12.252 1.00 94.00 123 THR A CA 1
ATOM 1007 C C . THR A 1 123 ? -31.071 13.175 13.071 1.00 94.00 123 THR A C 1
ATOM 1009 O O . THR A 1 123 ? -31.939 12.497 12.520 1.00 94.00 123 THR A O 1
ATOM 1012 N N . PRO A 1 124 ? -31.244 13.640 14.328 1.00 94.88 124 PRO A N 1
ATOM 1013 C CA . PRO A 1 124 ? -32.462 13.360 15.088 1.00 94.88 124 PRO A CA 1
ATOM 1014 C C . PRO A 1 124 ? -33.736 13.793 14.368 1.00 94.88 124 PRO A C 1
ATOM 1016 O O . PRO A 1 124 ? -34.671 13.008 14.241 1.00 94.88 124 PRO A O 1
ATOM 1019 N N . VAL A 1 125 ? -33.748 15.014 13.825 1.00 95.12 125 VAL A N 1
ATOM 1020 C CA . VAL A 1 125 ? -34.907 15.562 13.105 1.00 95.12 125 VAL A CA 1
ATOM 1021 C C . VAL A 1 125 ? -35.200 14.742 11.849 1.00 95.12 125 VAL A C 1
ATOM 1023 O O . VAL A 1 125 ? -36.360 14.472 11.538 1.00 95.12 125 VAL A O 1
ATOM 1026 N N . LEU A 1 126 ? -34.155 14.317 11.134 1.00 95.44 126 LEU A N 1
ATOM 1027 C CA . LEU A 1 126 ? -34.294 13.460 9.963 1.00 95.44 126 LEU A CA 1
ATOM 1028 C C . LEU A 1 126 ? -34.897 12.097 10.333 1.00 95.44 126 LEU A C 1
ATOM 1030 O O . LEU A 1 126 ? -35.879 11.685 9.720 1.00 95.44 126 LEU A O 1
ATOM 1034 N N . PHE A 1 127 ? -34.373 11.423 11.358 1.00 95.62 127 PHE A N 1
ATOM 1035 C CA . PHE A 1 127 ? -34.871 10.114 11.796 1.00 95.62 127 PHE A CA 1
ATOM 1036 C C . PHE A 1 127 ? -36.309 10.172 12.307 1.00 95.62 127 PHE A C 1
ATOM 1038 O O . PHE A 1 127 ? -37.102 9.289 11.990 1.00 95.62 127 PHE A O 1
ATOM 1045 N N . GLN A 1 128 ? -36.674 11.228 13.031 1.00 95.31 128 GLN A N 1
ATOM 1046 C CA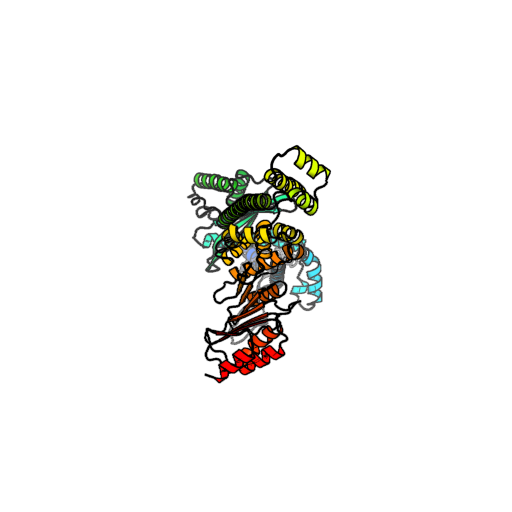 . GLN A 1 128 ? -38.049 11.449 13.484 1.00 95.31 128 GLN A CA 1
ATOM 1047 C C . GLN A 1 128 ? -39.027 11.615 12.315 1.00 95.31 128 GLN A C 1
ATOM 1049 O O . GLN A 1 128 ? -40.166 11.162 12.405 1.00 95.31 128 GLN A O 1
ATOM 1054 N N . ARG A 1 129 ? -38.591 12.240 11.211 1.00 95.81 129 ARG A N 1
ATOM 1055 C CA . ARG A 1 129 ? -39.403 12.403 9.993 1.00 95.81 129 ARG A CA 1
ATOM 1056 C C . ARG A 1 129 ? -39.463 11.141 9.140 1.00 95.81 129 ARG A C 1
ATOM 1058 O O . ARG A 1 129 ? -40.508 10.863 8.565 1.00 95.81 129 ARG A O 1
ATOM 1065 N N . MET A 1 130 ? -38.361 10.400 9.043 1.00 96.88 130 MET A N 1
ATOM 1066 C CA . MET A 1 130 ? -38.302 9.145 8.286 1.00 96.88 130 MET A CA 1
ATOM 1067 C C . MET A 1 130 ? -39.089 8.022 8.968 1.00 96.88 130 MET A C 1
ATOM 1069 O O . MET A 1 130 ? -39.678 7.194 8.282 1.00 96.88 130 MET A O 1
ATOM 1073 N N . PHE A 1 131 ? -39.111 8.009 10.304 1.00 95.88 131 PHE A N 1
ATOM 1074 C CA . PHE A 1 131 ? -39.716 6.947 11.110 1.00 95.88 131 PHE A CA 1
ATOM 1075 C C . PHE A 1 131 ? -40.649 7.537 12.183 1.00 95.88 131 PHE A C 1
ATOM 1077 O O . PHE A 1 131 ? -40.316 7.498 13.371 1.00 95.88 131 PHE A O 1
ATOM 1084 N N . PRO A 1 132 ? -41.795 8.130 11.806 1.00 92.56 132 PRO A N 1
ATOM 1085 C CA . PRO A 1 132 ? -42.673 8.833 12.747 1.00 92.56 132 PRO A CA 1
ATOM 1086 C C . PRO A 1 132 ? -43.336 7.912 13.786 1.00 92.56 132 PRO A C 1
ATOM 1088 O O . PRO A 1 132 ? -43.678 8.354 14.879 1.00 92.56 132 PRO A O 1
ATOM 1091 N N . ASP A 1 133 ? -43.493 6.630 13.473 1.00 94.19 133 ASP A N 1
ATOM 1092 C CA . ASP A 1 133 ? -44.105 5.592 14.308 1.00 94.19 133 ASP A CA 1
ATOM 1093 C C . ASP A 1 133 ? -43.135 4.958 15.326 1.00 94.19 133 ASP A C 1
ATOM 1095 O O . ASP A 1 133 ? -43.557 4.328 16.302 1.00 94.19 133 ASP A O 1
ATOM 1099 N N . SER A 1 134 ? -41.824 5.140 15.142 1.00 93.88 134 SER A N 1
ATOM 1100 C CA . SER A 1 134 ? -40.804 4.526 15.992 1.00 93.88 134 SER A CA 1
ATOM 1101 C C . SER A 1 134 ? -40.556 5.323 17.272 1.00 93.88 134 SER A C 1
ATOM 1103 O O . SER A 1 134 ? -39.966 6.397 17.265 1.00 93.88 134 SER A O 1
ATOM 1105 N N . LYS A 1 135 ? -40.882 4.746 18.433 1.00 91.19 135 LYS A N 1
ATOM 1106 C CA . LYS A 1 135 ? -40.535 5.354 19.735 1.00 91.19 135 LYS A CA 1
ATOM 1107 C C . LYS A 1 135 ? -39.024 5.553 19.926 1.00 91.19 135 LYS A C 1
ATOM 1109 O O . LYS A 1 135 ? -38.624 6.425 20.691 1.00 91.19 135 LYS A O 1
ATOM 1114 N N . ILE A 1 136 ? -38.197 4.753 19.247 1.00 92.69 136 ILE A N 1
ATOM 1115 C CA . ILE A 1 136 ? -36.734 4.862 19.307 1.00 92.69 136 ILE A CA 1
ATOM 1116 C C . ILE A 1 136 ? -36.267 6.097 18.533 1.00 92.69 136 ILE A C 1
ATOM 1118 O O . ILE A 1 136 ? -35.458 6.854 19.060 1.00 92.69 136 ILE A O 1
ATOM 1122 N N . SER A 1 137 ? -36.796 6.336 17.325 1.00 92.62 137 SER A N 1
ATOM 1123 C CA . SER A 1 137 ? -36.442 7.528 16.538 1.00 92.62 137 SER A CA 1
ATOM 1124 C C . SER A 1 137 ? -36.880 8.809 17.254 1.00 92.62 137 SER A C 1
ATOM 1126 O O . SER A 1 137 ? -36.118 9.770 17.310 1.00 92.62 137 SER A O 1
ATOM 1128 N N . GLN A 1 138 ? -38.062 8.793 17.883 1.00 92.25 138 GLN A N 1
ATOM 1129 C CA . GLN A 1 138 ? -38.569 9.918 18.673 1.00 92.25 138 GLN A CA 1
ATOM 1130 C C . GLN A 1 138 ? -37.693 10.219 19.894 1.00 92.25 138 GLN A C 1
ATOM 1132 O O . GLN A 1 138 ? -37.559 11.375 20.288 1.00 92.25 138 GLN A O 1
ATOM 1137 N N . GLY A 1 139 ? -37.073 9.194 20.482 1.00 91.56 139 GLY A N 1
ATOM 1138 C CA . GLY A 1 139 ? -36.169 9.338 21.622 1.00 91.56 139 GLY A CA 1
ATOM 1139 C C . GLY A 1 139 ? -34.693 9.539 21.268 1.00 91.56 139 GLY A C 1
ATOM 1140 O O . GLY A 1 139 ? -33.890 9.745 22.174 1.00 91.56 139 GLY A O 1
ATOM 1141 N N . PHE A 1 140 ? -34.314 9.480 19.990 1.00 94.31 140 PHE A N 1
ATOM 1142 C CA . PHE A 1 140 ? -32.935 9.678 19.545 1.00 94.31 140 PHE A CA 1
ATOM 1143 C C . PHE A 1 140 ? -32.562 11.165 19.613 1.00 94.31 140 PHE A C 1
ATOM 1145 O O . PHE A 1 140 ? -33.258 12.005 19.046 1.00 94.31 140 PHE A O 1
ATOM 1152 N N . THR A 1 141 ? -31.462 11.508 20.294 1.00 92.19 141 THR A N 1
ATOM 1153 C CA . THR A 1 141 ? -31.108 12.909 20.620 1.00 92.19 141 THR A CA 1
ATOM 1154 C C . THR A 1 141 ? -29.660 13.274 20.289 1.00 92.19 141 THR A C 1
ATOM 1156 O O . THR A 1 141 ? -29.087 14.194 20.879 1.00 92.19 141 THR A O 1
ATOM 1159 N N . MET A 1 142 ? -29.035 12.554 19.355 1.00 94.56 142 MET A N 1
ATOM 1160 C CA . MET A 1 142 ? -27.631 12.774 19.013 1.00 94.56 142 MET A CA 1
ATOM 1161 C C . MET A 1 142 ? -27.379 14.184 18.463 1.00 94.56 142 MET A C 1
ATOM 1163 O O . MET A 1 142 ? -27.983 14.593 17.483 1.00 94.56 142 MET A O 1
ATOM 1167 N N . SER A 1 143 ? -26.436 14.901 19.064 1.00 94.31 143 SER A N 1
ATOM 1168 C CA . SER A 1 143 ? -25.902 16.179 18.581 1.00 94.31 143 SER A CA 1
ATOM 1169 C C . SER A 1 143 ? -24.384 16.098 18.549 1.00 94.31 143 SER A C 1
ATOM 1171 O O . SER A 1 143 ? -23.805 15.182 19.134 1.00 94.31 143 SER A O 1
ATOM 1173 N N . ARG A 1 144 ? -23.700 17.065 17.935 1.00 94.94 144 ARG A N 1
ATOM 1174 C CA . ARG A 1 144 ? -22.230 17.074 17.923 1.00 94.94 144 ARG A CA 1
ATOM 1175 C C . ARG A 1 144 ? -21.609 17.076 19.324 1.00 94.94 144 ARG A C 1
ATOM 1177 O O . ARG A 1 144 ? -20.600 16.418 19.550 1.00 94.94 144 ARG A O 1
ATOM 1184 N N . GLN A 1 145 ? -22.221 17.797 20.267 1.00 93.94 145 GLN A N 1
ATOM 1185 C CA . GLN A 1 145 ? -21.739 17.902 21.647 1.00 93.94 145 GLN A CA 1
ATOM 1186 C C . GLN A 1 145 ? -21.954 16.585 22.390 1.00 93.94 145 GLN A C 1
ATOM 1188 O O . GLN A 1 145 ? -21.047 16.096 23.057 1.00 93.94 145 GLN A O 1
ATOM 1193 N N . ARG A 1 146 ? -23.134 15.978 22.219 1.00 93.62 146 ARG A N 1
ATOM 1194 C CA . ARG A 1 146 ? -23.451 14.674 22.805 1.00 93.62 146 ARG A CA 1
ATOM 1195 C C . ARG A 1 146 ? -22.567 13.575 22.219 1.00 93.62 146 ARG A C 1
ATOM 1197 O O . ARG A 1 146 ? -22.051 12.766 22.975 1.00 93.62 146 ARG A O 1
ATOM 1204 N N . ALA A 1 147 ? -22.348 13.582 20.906 1.00 94.56 147 ALA A N 1
ATOM 1205 C CA . ALA A 1 147 ? -21.453 12.657 20.224 1.00 94.56 147 ALA A CA 1
ATOM 1206 C C . ALA A 1 147 ? -20.025 12.759 20.771 1.00 94.56 147 ALA A C 1
ATOM 1208 O O . ALA A 1 147 ? -19.453 11.747 21.161 1.00 94.56 147 ALA A O 1
ATOM 1209 N N . SER A 1 148 ? -19.487 13.981 20.875 1.00 94.25 148 SER A N 1
ATOM 1210 C CA . SER A 1 148 ? -18.165 14.226 21.461 1.00 94.25 148 SER A CA 1
ATOM 1211 C C . SER A 1 148 ? -18.076 13.703 22.893 1.00 94.25 148 SER A C 1
ATOM 1213 O O . SER A 1 148 ? -17.130 12.998 23.221 1.00 94.25 148 SER A O 1
ATOM 1215 N N . TYR A 1 149 ? -19.076 13.999 23.726 1.00 93.12 149 TYR A N 1
ATOM 1216 C CA . TYR A 1 149 ? -19.123 13.545 25.115 1.00 93.12 149 TYR A CA 1
ATOM 1217 C C . TYR A 1 149 ? -19.189 12.016 25.227 1.00 93.12 149 TYR A C 1
ATOM 1219 O O . TYR A 1 149 ? -18.415 11.412 25.962 1.00 93.12 149 TYR A O 1
ATOM 1227 N N . ILE A 1 150 ? -20.073 11.368 24.460 1.00 92.19 150 ILE A N 1
ATOM 1228 C CA . ILE A 1 150 ? -20.204 9.906 24.471 1.00 92.19 150 ILE A CA 1
ATOM 1229 C C . ILE A 1 150 ? -18.915 9.248 23.978 1.00 92.19 150 ILE A C 1
ATOM 1231 O O . ILE A 1 150 ? -18.501 8.250 24.557 1.00 92.19 150 ILE A O 1
ATOM 1235 N N . LEU A 1 151 ? -18.267 9.779 22.939 1.00 91.75 151 LEU A N 1
ATOM 1236 C CA . LEU A 1 151 ? -16.998 9.239 22.451 1.00 91.75 151 LEU A CA 1
ATOM 1237 C C . LEU A 1 151 ? -15.875 9.416 23.481 1.00 91.75 151 LEU A C 1
ATOM 1239 O O . LEU A 1 151 ? -15.164 8.457 23.757 1.00 91.75 151 LEU A O 1
ATOM 1243 N N . GLN A 1 152 ? -15.744 10.603 24.076 1.00 88.75 152 GLN A N 1
ATOM 1244 C CA . GLN A 1 152 ? -14.634 10.949 24.966 1.00 88.75 152 GLN A CA 1
ATOM 1245 C C . GLN A 1 152 ? -14.744 10.322 26.363 1.00 88.75 152 GLN A C 1
ATOM 1247 O O . GLN A 1 152 ? -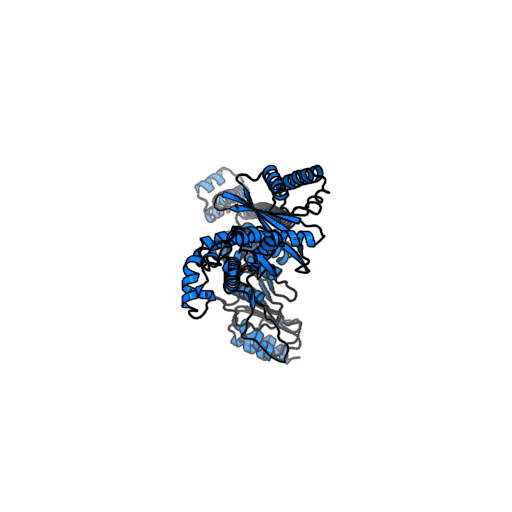13.748 9.830 26.892 1.00 88.75 152 GLN A O 1
ATOM 1252 N N . ASP A 1 153 ? -15.940 10.336 26.952 1.00 86.50 153 ASP A N 1
ATOM 1253 C CA . ASP A 1 153 ? -16.160 9.948 28.352 1.00 86.50 153 ASP A CA 1
ATOM 1254 C C . ASP A 1 153 ? -16.968 8.646 28.499 1.00 86.50 153 ASP A C 1
ATOM 1256 O O . ASP A 1 153 ? -17.080 8.106 29.598 1.00 86.50 153 ASP A O 1
ATOM 1260 N N . GLY A 1 154 ? -17.532 8.124 27.404 1.00 88.62 154 GLY A N 1
ATOM 1261 C CA . GLY A 1 154 ? -18.319 6.888 27.387 1.00 88.62 154 GLY A CA 1
ATOM 1262 C C . GLY A 1 154 ? -17.621 5.740 26.655 1.00 88.62 154 GLY A C 1
ATOM 1263 O O . GLY A 1 154 ? -17.017 4.862 27.269 1.00 88.62 154 GLY A O 1
ATOM 1264 N N . LEU A 1 155 ? -17.750 5.719 25.327 1.00 90.69 155 LEU A N 1
ATOM 1265 C CA . LEU A 1 155 ? -17.286 4.636 24.460 1.00 90.69 155 LEU A CA 1
ATOM 1266 C C . LEU A 1 155 ? -15.759 4.539 24.400 1.00 90.69 155 LEU A C 1
ATOM 1268 O O . LEU A 1 155 ? -15.249 3.427 24.471 1.00 90.69 155 LEU A O 1
ATOM 1272 N N . GLY A 1 156 ? -15.034 5.656 24.308 1.00 88.69 156 GLY A N 1
ATOM 1273 C CA . GLY A 1 156 ? -13.567 5.672 24.232 1.00 88.69 156 GLY A CA 1
ATOM 1274 C C . GLY A 1 156 ? -12.910 4.926 25.396 1.00 88.69 156 GLY A C 1
ATOM 1275 O O . GLY A 1 156 ? -12.292 3.889 25.156 1.00 88.69 156 GLY A O 1
ATOM 1276 N N . PRO A 1 157 ? -13.141 5.335 26.660 1.00 88.19 157 PRO A N 1
ATOM 1277 C CA . PRO A 1 157 ? -12.585 4.647 27.827 1.00 88.19 157 PRO A CA 1
ATOM 1278 C C . PRO A 1 157 ? -12.993 3.169 27.924 1.00 88.19 157 PRO A C 1
ATOM 1280 O O . PRO A 1 157 ? -12.225 2.326 28.389 1.00 88.19 157 PRO A O 1
ATOM 1283 N N . LEU A 1 158 ? -14.206 2.820 27.475 1.00 88.50 158 LEU A N 1
ATOM 1284 C CA . LEU A 1 158 ? -14.653 1.427 27.423 1.00 88.50 158 LEU A CA 1
ATOM 1285 C C . LEU A 1 158 ? -13.840 0.606 26.410 1.00 88.50 158 LEU A C 1
ATOM 1287 O O . LEU A 1 158 ? -13.473 -0.533 26.710 1.00 88.50 158 LEU A O 1
ATOM 1291 N N . LEU A 1 159 ? -13.588 1.155 25.220 1.00 89.44 159 LEU A N 1
ATOM 1292 C CA . LEU A 1 159 ? -12.810 0.507 24.164 1.00 89.44 159 LEU A CA 1
ATOM 1293 C C . LEU A 1 159 ? -11.330 0.396 24.551 1.00 89.44 159 LEU A C 1
ATOM 1295 O O . LEU A 1 159 ? -10.762 -0.683 24.409 1.00 89.44 159 LEU A O 1
ATOM 1299 N N . GLU A 1 160 ? -10.747 1.450 25.130 1.00 88.62 160 GLU A N 1
ATOM 1300 C CA . GLU A 1 160 ? -9.385 1.449 25.691 1.00 88.62 160 GLU A CA 1
ATOM 1301 C C . GLU A 1 160 ? -9.220 0.331 26.730 1.00 88.62 160 GLU A C 1
ATOM 1303 O O . GLU A 1 160 ? -8.296 -0.483 26.655 1.00 88.62 160 GLU A O 1
ATOM 1308 N N . LYS A 1 161 ? -10.175 0.222 27.663 1.00 89.12 161 LYS A N 1
ATOM 1309 C CA . LYS A 1 161 ? -10.176 -0.833 28.681 1.00 89.12 161 LYS A CA 1
ATOM 1310 C C . LYS A 1 161 ? -10.307 -2.228 28.073 1.00 89.12 161 LYS A C 1
ATOM 1312 O O . LYS A 1 161 ? -9.648 -3.158 28.530 1.00 89.12 161 LYS A O 1
ATOM 1317 N N . ARG A 1 162 ? -11.159 -2.398 27.055 1.00 89.88 162 ARG A N 1
ATOM 1318 C CA . ARG A 1 162 ? -11.291 -3.678 26.340 1.00 89.88 162 ARG A CA 1
ATOM 1319 C C . ARG A 1 162 ? -9.993 -4.068 25.640 1.00 89.88 162 ARG A C 1
ATOM 1321 O O . ARG A 1 162 ? -9.602 -5.225 25.745 1.00 89.88 162 ARG A O 1
ATOM 1328 N N . LEU A 1 163 ? -9.319 -3.117 24.996 1.00 91.62 163 LEU A N 1
ATOM 1329 C CA . LEU A 1 163 ? -8.028 -3.347 24.353 1.00 91.62 163 LEU A CA 1
ATOM 1330 C C . LEU A 1 163 ? -6.970 -3.791 25.373 1.00 91.62 163 LEU A C 1
ATOM 1332 O O . LEU A 1 163 ? -6.357 -4.839 25.193 1.00 91.62 163 LEU A O 1
ATOM 1336 N N . CYS A 1 164 ? -6.817 -3.061 26.482 1.00 90.38 164 CYS A N 1
ATOM 1337 C CA . CYS A 1 164 ? -5.866 -3.420 27.543 1.00 90.38 164 CYS A CA 1
ATOM 1338 C C . CYS A 1 164 ? -6.156 -4.808 28.139 1.00 90.38 164 CYS A C 1
ATOM 1340 O O . CYS A 1 164 ? -5.238 -5.592 28.388 1.00 90.38 164 CYS A O 1
ATOM 1342 N N . ASN A 1 165 ? -7.438 -5.142 28.326 1.00 90.19 165 ASN A N 1
ATOM 1343 C CA . ASN A 1 165 ? -7.844 -6.467 28.785 1.00 90.19 165 ASN A CA 1
ATOM 1344 C C . ASN A 1 165 ? -7.468 -7.557 27.775 1.00 90.19 165 ASN A C 1
ATOM 1346 O O . ASN A 1 165 ? -6.941 -8.581 28.189 1.00 90.19 165 ASN A O 1
ATOM 1350 N N . SER A 1 166 ? -7.699 -7.339 26.477 1.00 91.00 166 SER A N 1
ATOM 1351 C CA . SER A 1 166 ? -7.335 -8.293 25.419 1.00 91.00 166 SER A CA 1
ATOM 1352 C C . SER A 1 166 ? -5.821 -8.549 25.391 1.00 91.00 166 SER A C 1
ATOM 1354 O O . SER A 1 166 ? -5.386 -9.699 25.411 1.00 91.00 166 SER A O 1
ATOM 1356 N N . ILE A 1 167 ? -5.008 -7.490 25.505 1.00 91.38 167 ILE A N 1
ATOM 1357 C CA . ILE A 1 167 ? -3.543 -7.603 25.628 1.00 91.38 167 ILE A CA 1
ATOM 1358 C C . ILE A 1 167 ? -3.165 -8.421 26.871 1.00 91.38 167 ILE A C 1
ATOM 1360 O O . ILE A 1 167 ? -2.329 -9.319 26.799 1.00 91.38 167 ILE A O 1
ATOM 1364 N N . THR A 1 168 ? -3.800 -8.151 28.012 1.00 88.75 168 THR A N 1
ATOM 1365 C CA . THR A 1 168 ? -3.519 -8.852 29.277 1.00 88.75 168 THR A CA 1
ATOM 1366 C C . THR A 1 168 ? -3.892 -10.338 29.213 1.00 88.75 168 THR A C 1
ATOM 1368 O O . THR A 1 168 ? -3.145 -11.181 29.722 1.00 88.75 168 THR A O 1
ATOM 1371 N N . LEU A 1 169 ? -5.027 -10.650 28.578 1.00 87.69 169 LEU A N 1
ATOM 1372 C CA . LEU A 1 169 ? -5.567 -12.000 28.399 1.00 87.69 169 LEU A CA 1
ATOM 1373 C C . LEU A 1 169 ? -4.753 -12.854 27.432 1.00 87.69 169 LEU A C 1
ATOM 1375 O O . LEU A 1 169 ? -4.732 -14.065 27.599 1.00 87.69 169 LEU A O 1
ATOM 1379 N N . SER A 1 170 ? -4.057 -12.245 26.470 1.00 86.75 170 SER A N 1
ATOM 1380 C CA . SER A 1 170 ? -3.223 -12.985 25.514 1.00 86.75 170 SER A CA 1
ATOM 1381 C C . SER A 1 170 ? -2.135 -13.837 26.171 1.00 86.75 170 SER A C 1
ATOM 1383 O O . SER A 1 170 ? -1.589 -14.734 25.540 1.00 86.75 170 SER A O 1
ATOM 1385 N N . HIS A 1 171 ? -1.763 -13.531 27.423 1.00 83.06 171 HIS A N 1
ATOM 1386 C CA . HIS A 1 171 ? -0.657 -14.140 28.173 1.00 83.06 171 HIS A CA 1
ATOM 1387 C C . HIS A 1 171 ? 0.730 -14.082 27.495 1.00 83.06 171 HIS A C 1
ATOM 1389 O O . HIS A 1 171 ? 1.732 -14.370 28.149 1.00 83.06 171 HIS A O 1
ATOM 1395 N N . GLY A 1 172 ? 0.803 -13.660 26.234 1.00 85.69 172 GLY A N 1
ATOM 1396 C CA . GLY A 1 172 ? 2.004 -13.504 25.439 1.00 85.69 172 GLY A CA 1
ATOM 1397 C C . GLY A 1 172 ? 2.656 -12.137 25.604 1.00 85.69 172 GLY A C 1
ATOM 1398 O O . GLY A 1 172 ? 2.231 -11.286 26.390 1.00 85.69 172 GLY A O 1
ATOM 1399 N N . ALA A 1 173 ? 3.734 -11.953 24.850 1.00 89.81 173 ALA A N 1
ATOM 1400 C CA . ALA A 1 173 ? 4.438 -10.687 24.768 1.00 89.81 173 ALA A CA 1
ATOM 1401 C C . ALA A 1 173 ? 3.749 -9.754 23.758 1.00 89.81 173 ALA A C 1
ATOM 1403 O O . ALA A 1 173 ? 3.105 -10.216 22.815 1.00 89.81 173 ALA A O 1
ATOM 1404 N N . PHE A 1 174 ? 3.897 -8.443 23.943 1.00 92.12 174 PHE A N 1
ATOM 1405 C CA . PHE A 1 174 ? 3.357 -7.442 23.019 1.00 92.12 174 PHE A CA 1
ATOM 1406 C C . PHE A 1 174 ? 4.423 -6.424 22.621 1.00 92.12 174 PHE A C 1
ATOM 1408 O O . PHE A 1 174 ? 5.396 -6.201 23.340 1.00 92.12 174 PHE A O 1
ATOM 1415 N N . THR A 1 175 ? 4.232 -5.792 21.469 1.00 90.81 175 THR A N 1
ATOM 1416 C CA . THR A 1 175 ? 5.114 -4.749 20.940 1.00 90.81 175 THR A CA 1
ATOM 1417 C C . THR A 1 175 ? 4.347 -3.442 20.815 1.00 90.81 175 THR A C 1
ATOM 1419 O O . THR A 1 175 ? 3.203 -3.428 20.363 1.00 90.81 175 THR A O 1
ATOM 1422 N N . LEU A 1 176 ? 4.979 -2.336 21.207 1.00 89.69 176 LEU A N 1
ATOM 1423 C CA . LEU A 1 176 ? 4.464 -0.998 20.920 1.00 89.69 176 LEU A CA 1
ATOM 1424 C C . LEU A 1 176 ? 5.095 -0.505 19.622 1.00 89.69 176 LEU A C 1
ATOM 1426 O O . LEU A 1 176 ? 6.309 -0.360 19.537 1.00 89.69 176 LEU A O 1
ATOM 1430 N N . MET A 1 177 ? 4.288 -0.279 18.598 1.00 86.50 177 MET A N 1
ATOM 1431 C CA . MET A 1 177 ? 4.741 0.319 17.348 1.00 86.50 177 MET A CA 1
ATOM 1432 C C . MET A 1 177 ? 4.393 1.797 17.369 1.00 86.50 177 MET A C 1
ATOM 1434 O O . MET A 1 177 ? 3.326 2.166 17.860 1.00 86.50 177 MET A O 1
ATOM 1438 N N . PHE A 1 178 ? 5.264 2.634 16.829 1.00 82.06 178 PHE A N 1
ATOM 1439 C CA . PHE A 1 178 ? 4.939 4.038 16.663 1.00 82.06 178 PHE A CA 1
ATOM 1440 C C . PHE A 1 178 ? 5.549 4.612 15.394 1.00 82.06 178 PHE A C 1
ATOM 1442 O O . PHE A 1 178 ? 6.592 4.152 14.930 1.00 82.06 178 PHE A O 1
ATOM 1449 N N . ASP A 1 179 ? 4.886 5.631 14.861 1.00 72.75 179 ASP A N 1
ATOM 1450 C CA . ASP A 1 179 ? 5.358 6.422 13.731 1.00 72.75 179 ASP A CA 1
ATOM 1451 C C . ASP A 1 179 ? 5.173 7.911 14.046 1.00 72.75 179 ASP A C 1
ATOM 1453 O O . ASP A 1 179 ? 4.192 8.298 14.689 1.00 72.75 179 ASP A O 1
ATOM 1457 N N . GLU A 1 180 ? 6.137 8.739 13.644 1.00 72.56 180 GLU A N 1
ATOM 1458 C CA . GLU A 1 180 ? 6.116 10.180 13.883 1.00 72.56 180 GLU A CA 1
ATOM 1459 C C . GLU A 1 180 ? 5.666 10.916 12.620 1.00 72.56 180 GLU A C 1
ATOM 1461 O O . GLU A 1 180 ? 6.340 10.906 11.592 1.00 72.56 180 GLU A O 1
ATOM 1466 N N . THR A 1 181 ? 4.568 11.664 12.723 1.00 67.25 181 THR A N 1
ATOM 1467 C CA . THR A 1 181 ? 4.075 12.521 11.645 1.00 67.25 181 THR A CA 1
ATOM 1468 C C . THR A 1 181 ? 3.995 13.984 12.073 1.00 67.25 181 THR A C 1
ATOM 1470 O O . THR A 1 181 ? 3.766 14.319 13.238 1.00 67.25 181 THR A O 1
ATOM 1473 N N . THR A 1 182 ? 4.192 14.903 11.126 1.00 65.81 182 THR A N 1
ATOM 1474 C CA . THR A 1 182 ? 4.001 16.339 11.369 1.00 65.81 182 THR A CA 1
ATOM 1475 C C . THR A 1 182 ? 2.612 16.746 10.899 1.00 65.81 182 THR A C 1
ATOM 1477 O O . THR A 1 182 ? 2.307 16.708 9.710 1.00 65.81 182 THR A O 1
ATOM 1480 N N . THR A 1 183 ? 1.768 17.171 11.836 1.00 65.25 183 THR A N 1
ATOM 1481 C CA . THR A 1 183 ? 0.416 17.653 11.528 1.00 65.25 183 THR A CA 1
ATOM 1482 C C . THR A 1 183 ? 0.453 18.990 10.779 1.00 65.25 183 THR A C 1
ATOM 1484 O O . THR A 1 183 ? 1.417 19.754 10.868 1.00 65.25 183 THR A O 1
ATOM 1487 N N . SER A 1 184 ? -0.644 19.341 10.098 1.00 57.72 184 SER A N 1
ATOM 1488 C CA . SER A 1 184 ? -0.805 20.632 9.402 1.00 57.72 184 SER A CA 1
ATOM 1489 C C . SER A 1 184 ? -0.669 21.860 10.316 1.00 57.72 184 SER A C 1
ATOM 1491 O O . SER A 1 184 ? -0.404 22.961 9.842 1.00 57.72 184 SER A O 1
ATOM 1493 N N . GLN A 1 185 ? -0.800 21.672 11.633 1.00 60.53 185 GLN A N 1
ATOM 1494 C CA . GLN A 1 185 ? -0.583 22.694 12.661 1.00 60.53 185 GLN A CA 1
ATOM 1495 C C . GLN A 1 185 ? 0.878 22.770 13.142 1.00 60.53 185 GLN A C 1
ATOM 1497 O O . GLN A 1 185 ? 1.150 23.401 14.161 1.00 60.53 185 GLN A O 1
ATOM 1502 N N . GLN A 1 186 ? 1.809 22.097 12.454 1.00 66.31 186 GLN A N 1
ATOM 1503 C CA . GLN A 1 186 ? 3.220 21.948 12.834 1.00 66.31 186 GLN A CA 1
ATOM 1504 C C . GLN A 1 186 ? 3.445 21.316 14.218 1.00 66.31 186 GLN A C 1
ATOM 1506 O O . GLN A 1 186 ? 4.523 21.442 14.798 1.00 66.31 186 GLN A O 1
ATOM 1511 N N . ARG A 1 187 ? 2.446 20.610 14.757 1.00 69.44 187 ARG A N 1
ATOM 1512 C CA . ARG A 1 187 ? 2.629 19.760 15.937 1.00 69.44 187 ARG A CA 1
ATOM 1513 C C . ARG A 1 187 ? 3.081 18.386 15.484 1.00 69.44 187 ARG A C 1
ATOM 1515 O O . ARG A 1 187 ? 2.502 17.836 14.545 1.00 69.44 187 ARG A O 1
ATOM 1522 N N . LYS A 1 188 ? 4.084 17.841 16.159 1.00 75.50 188 LYS A N 1
ATOM 1523 C CA . LYS A 1 188 ? 4.494 16.453 15.958 1.00 75.50 188 LYS A CA 1
ATOM 1524 C C . LYS A 1 188 ? 3.457 15.567 16.644 1.00 75.50 188 LYS A C 1
ATOM 1526 O O . LYS A 1 188 ? 3.078 15.843 17.781 1.00 75.50 188 LYS A O 1
ATOM 1531 N N . GLN A 1 189 ? 2.967 14.560 15.945 1.00 83.50 189 GLN A N 1
ATOM 1532 C CA . GLN A 1 189 ? 2.048 13.553 16.457 1.00 83.50 189 GLN A CA 1
ATOM 1533 C C . GLN A 1 189 ? 2.733 12.196 16.326 1.00 83.50 189 GLN A C 1
ATOM 1535 O O . GLN A 1 189 ? 3.365 11.926 15.308 1.00 83.50 189 GLN A O 1
ATOM 1540 N N . MET A 1 190 ? 2.620 11.366 17.355 1.00 83.19 190 MET A N 1
ATOM 1541 C CA . MET A 1 190 ? 3.076 9.983 17.337 1.00 83.19 190 MET A CA 1
ATOM 1542 C C . MET A 1 190 ? 1.923 9.088 17.736 1.00 83.19 190 MET A C 1
ATOM 1544 O O . MET A 1 190 ? 1.434 9.151 18.867 1.00 83.19 190 MET A O 1
ATOM 1548 N N . ASP A 1 191 ? 1.500 8.260 16.797 1.00 86.81 191 ASP A N 1
ATOM 1549 C CA . ASP A 1 191 ? 0.452 7.286 17.039 1.00 86.81 191 ASP A CA 1
ATOM 1550 C C . ASP A 1 191 ? 1.082 6.024 17.617 1.00 86.81 191 ASP A C 1
ATOM 1552 O O . ASP A 1 191 ? 1.992 5.445 17.027 1.00 86.81 191 ASP A O 1
ATOM 1556 N N . LEU A 1 192 ? 0.617 5.617 18.797 1.00 87.75 192 LEU A N 1
ATOM 1557 C CA . LEU A 1 192 ? 1.013 4.369 19.430 1.00 87.75 192 LEU A CA 1
ATOM 1558 C C . LEU A 1 192 ? 0.048 3.264 19.018 1.00 87.75 192 LEU A C 1
ATOM 1560 O O . LEU A 1 192 ? -1.153 3.314 19.295 1.00 87.75 192 LEU A O 1
ATOM 1564 N N . LEU A 1 193 ? 0.602 2.215 18.433 1.00 90.75 193 LEU A N 1
ATOM 1565 C CA . LEU A 1 193 ? -0.093 0.992 18.083 1.00 90.75 193 LEU A CA 1
ATOM 1566 C C . LEU A 1 193 ? 0.403 -0.140 18.984 1.00 90.75 193 LEU A C 1
ATOM 1568 O O . LEU A 1 193 ? 1.583 -0.241 19.308 1.00 90.75 193 LEU A O 1
ATOM 1572 N N . SER A 1 194 ? -0.506 -1.021 19.371 1.00 91.31 194 SER A N 1
ATOM 1573 C CA . SER A 1 194 ? -0.201 -2.263 20.076 1.00 91.31 194 SER A CA 1
ATOM 1574 C C . SER A 1 194 ? -0.252 -3.423 19.090 1.00 91.31 194 SER A C 1
ATOM 1576 O O . SER A 1 194 ? -1.243 -3.581 18.378 1.00 91.31 194 SER A O 1
ATOM 1578 N N . HIS A 1 195 ? 0.814 -4.217 19.047 1.00 92.38 195 HIS A N 1
ATOM 1579 C CA . HIS A 1 195 ? 0.936 -5.407 18.213 1.00 92.38 195 HIS A CA 1
ATOM 1580 C C . HIS A 1 195 ? 1.070 -6.638 19.109 1.00 92.38 195 HIS A C 1
ATOM 1582 O O . HIS A 1 195 ? 2.032 -6.750 19.874 1.00 92.38 195 HIS A O 1
ATOM 1588 N N . PHE A 1 196 ? 0.069 -7.514 19.083 1.00 93.44 196 PHE A N 1
ATOM 1589 C CA . PHE A 1 196 ? -0.050 -8.631 20.021 1.00 93.44 196 PHE A CA 1
ATOM 1590 C C . PHE A 1 196 ? -0.930 -9.751 19.458 1.00 93.44 196 PHE A C 1
ATOM 1592 O O . PHE A 1 196 ? -1.671 -9.554 18.496 1.00 93.44 196 PHE A O 1
ATOM 1599 N N . TRP A 1 197 ? -0.857 -10.932 20.068 1.00 94.31 197 TRP A N 1
ATOM 1600 C CA . TRP A 1 197 ? -1.765 -12.040 19.776 1.00 94.31 197 TRP A CA 1
ATOM 1601 C C . TRP A 1 197 ? -3.141 -11.789 20.405 1.00 94.31 197 TRP A C 1
ATOM 1603 O O . TRP A 1 197 ? -3.244 -11.668 21.623 1.00 94.31 197 TRP A O 1
ATOM 1613 N N . SER A 1 198 ? -4.200 -11.706 19.599 1.00 91.62 198 SER A N 1
ATOM 1614 C CA . SER A 1 198 ? -5.572 -11.573 20.097 1.00 91.62 198 SER A CA 1
ATOM 1615 C C . SER A 1 198 ? -6.226 -12.943 20.211 1.00 91.62 198 SER A C 1
ATOM 1617 O O . SER A 1 198 ? -6.463 -13.597 19.197 1.00 91.62 198 SER A O 1
ATOM 1619 N N . GLU A 1 199 ? -6.587 -13.341 21.431 1.00 90.31 199 GLU A N 1
ATOM 1620 C CA . GLU A 1 199 ? -7.382 -14.556 21.671 1.00 90.31 199 GLU A CA 1
ATOM 1621 C C . GLU A 1 199 ? -8.786 -14.450 21.060 1.00 90.31 199 GLU A C 1
ATOM 1623 O O . GLU A 1 199 ? -9.343 -15.441 20.596 1.00 90.31 199 GLU A O 1
ATOM 1628 N N . ASP A 1 200 ? -9.346 -13.236 21.007 1.00 86.88 200 ASP A N 1
ATOM 1629 C CA . ASP A 1 200 ? -10.682 -12.993 20.456 1.00 86.88 200 ASP A CA 1
ATOM 1630 C C . ASP A 1 200 ? -10.713 -13.165 18.927 1.00 86.88 200 ASP A C 1
ATOM 1632 O O . ASP A 1 200 ? -11.707 -13.632 18.372 1.00 86.88 200 ASP A O 1
ATOM 1636 N N . GLU A 1 201 ? -9.635 -12.774 18.237 1.00 87.88 201 GLU A N 1
ATOM 1637 C CA . GLU A 1 201 ? -9.528 -12.863 16.771 1.00 87.88 201 GLU A CA 1
ATOM 1638 C C . GLU A 1 201 ? -8.710 -14.081 16.300 1.00 87.88 201 GLU A C 1
ATOM 1640 O O . GLU A 1 201 ? -8.652 -14.347 15.101 1.00 87.88 201 GLU A O 1
ATOM 1645 N N . ASN A 1 202 ? -8.094 -14.824 17.227 1.00 91.31 202 ASN A N 1
ATOM 1646 C CA . ASN A 1 202 ? -7.203 -15.961 16.973 1.00 91.31 202 ASN A CA 1
ATOM 1647 C C . ASN A 1 202 ? -6.099 -15.653 15.938 1.00 91.31 202 ASN A C 1
ATOM 1649 O O . ASN A 1 202 ? -5.783 -16.465 15.064 1.00 91.31 202 ASN A O 1
ATOM 1653 N N . GLN A 1 203 ? -5.549 -14.441 16.008 1.00 93.31 203 GLN A N 1
ATOM 1654 C CA . GLN A 1 203 ? -4.509 -13.947 15.111 1.00 93.31 203 GLN A CA 1
ATOM 1655 C C . GLN A 1 203 ? -3.695 -12.838 15.781 1.00 93.31 203 GLN A C 1
ATOM 1657 O O . GLN A 1 203 ? -4.115 -12.237 16.774 1.00 93.31 203 GLN A O 1
ATOM 1662 N N . VAL A 1 204 ? -2.535 -12.524 15.206 1.00 91.94 204 VAL A N 1
ATOM 1663 C CA . VAL A 1 204 ? -1.786 -11.324 15.587 1.00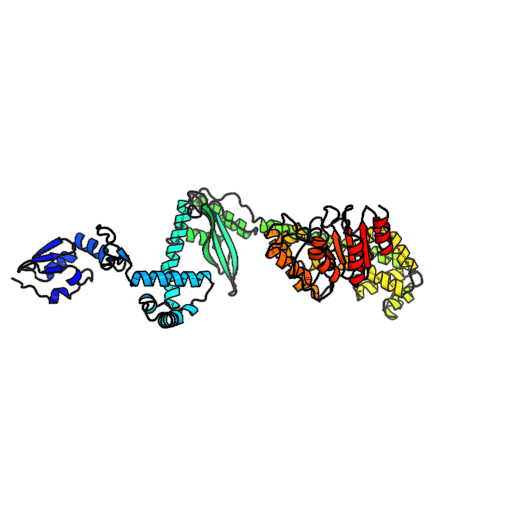 91.94 204 VAL A CA 1
ATOM 1664 C C . VAL A 1 204 ? -2.509 -10.099 15.037 1.00 91.94 204 VAL A C 1
ATOM 1666 O O . VAL A 1 204 ? -2.811 -10.031 13.848 1.00 91.94 204 VAL A O 1
ATOM 1669 N N . VAL A 1 205 ? -2.775 -9.123 15.900 1.00 93.19 205 VAL A N 1
ATOM 1670 C CA . VAL A 1 205 ? -3.481 -7.892 15.547 1.00 93.19 205 VAL A CA 1
ATOM 1671 C C . VAL A 1 205 ? -2.626 -6.673 15.847 1.00 93.19 205 VAL A C 1
ATOM 1673 O O . VAL A 1 205 ? -1.859 -6.653 16.809 1.00 93.19 205 VAL A O 1
ATOM 1676 N N . THR A 1 206 ? -2.817 -5.625 15.048 1.00 93.00 206 THR A N 1
ATOM 1677 C CA . THR A 1 206 ? -2.310 -4.281 15.331 1.00 93.00 206 THR A CA 1
ATOM 1678 C C . THR A 1 206 ? -3.496 -3.373 15.627 1.00 93.00 206 THR A C 1
ATOM 1680 O O . THR A 1 206 ? -4.366 -3.192 14.775 1.00 93.00 206 THR A O 1
ATOM 1683 N N . LYS A 1 207 ? -3.567 -2.816 16.839 1.00 91.25 207 LYS A N 1
ATOM 1684 C CA . LYS A 1 207 ? -4.660 -1.928 17.269 1.00 91.25 207 LYS A CA 1
ATOM 1685 C C . LYS A 1 207 ? -4.101 -0.610 17.789 1.00 91.25 207 LYS A C 1
ATOM 1687 O O . LYS A 1 207 ? -3.141 -0.611 18.559 1.00 91.25 207 LYS A O 1
ATOM 1692 N N . CYS A 1 208 ? -4.723 0.502 17.399 1.00 89.88 208 CYS A N 1
ATOM 1693 C CA . CYS A 1 208 ? -4.371 1.822 17.916 1.00 89.88 208 CYS A CA 1
ATOM 1694 C C . CYS A 1 208 ? -4.649 1.895 19.420 1.00 89.88 208 CYS A C 1
ATOM 1696 O O . CYS A 1 208 ? -5.754 1.583 19.864 1.00 89.88 208 CYS A O 1
ATOM 1698 N N . LEU A 1 209 ? -3.624 2.272 20.183 1.00 89.06 209 LEU A N 1
ATOM 1699 C CA . LEU A 1 209 ? -3.699 2.450 21.625 1.00 89.06 209 LEU A CA 1
ATOM 1700 C C . LEU A 1 209 ? -4.041 3.902 21.962 1.00 89.06 209 LEU A C 1
ATOM 1702 O O . LEU A 1 209 ? -4.981 4.150 22.710 1.00 89.06 209 LEU A O 1
ATOM 1706 N N . THR A 1 210 ? -3.263 4.853 21.439 1.00 87.56 210 THR A N 1
ATOM 1707 C CA . THR A 1 210 ? -3.443 6.290 21.684 1.00 87.56 210 THR A CA 1
ATOM 1708 C C . THR A 1 210 ? -2.587 7.122 20.727 1.00 87.56 210 THR A C 1
ATOM 1710 O O . THR A 1 210 ? -1.663 6.600 20.108 1.00 87.56 210 THR A O 1
ATOM 1713 N N . SER A 1 211 ? -2.848 8.426 20.658 1.00 86.88 211 SER A N 1
ATOM 1714 C CA . SER A 1 211 ? -2.030 9.399 19.929 1.00 86.88 211 SER A CA 1
ATOM 1715 C C . SER A 1 211 ? -1.381 10.372 20.910 1.00 86.88 211 SER A C 1
ATOM 1717 O O . SER A 1 211 ? -2.061 11.005 21.721 1.00 86.88 211 SER A O 1
ATOM 1719 N N . LEU A 1 212 ? -0.061 10.514 20.824 1.00 84.31 212 LEU A N 1
ATOM 1720 C CA . LEU A 1 212 ? 0.730 11.451 21.617 1.00 84.31 212 LEU A CA 1
ATOM 1721 C C . LEU A 1 212 ? 1.082 12.681 20.774 1.00 84.31 212 LEU A C 1
ATOM 1723 O O . LEU A 1 212 ? 1.414 12.566 19.598 1.00 84.31 212 LEU A O 1
ATOM 1727 N N . PHE A 1 213 ? 1.014 13.871 21.370 1.00 81.56 213 PHE A N 1
ATOM 1728 C CA . PHE A 1 213 ? 1.281 15.137 20.682 1.00 81.56 213 PHE A CA 1
ATOM 1729 C C . PHE A 1 213 ? 2.456 15.866 21.333 1.00 81.56 213 PHE A C 1
ATOM 1731 O O . PHE A 1 213 ? 2.456 16.084 22.544 1.00 81.56 213 PHE A O 1
ATOM 1738 N N . PHE A 1 214 ? 3.410 16.322 20.519 1.00 75.50 214 PHE A N 1
ATOM 1739 C CA . PHE A 1 214 ? 4.610 17.025 20.968 1.00 75.50 214 PHE A CA 1
ATOM 1740 C C . PHE A 1 214 ? 4.701 18.443 20.403 1.00 75.50 214 PHE A C 1
ATOM 1742 O O . PHE A 1 214 ? 4.341 18.717 19.254 1.00 75.50 214 PHE A O 1
ATOM 1749 N N . GLY A 1 215 ? 5.289 19.339 21.199 1.00 67.94 215 GLY A N 1
ATOM 1750 C CA . GLY A 1 215 ? 5.880 20.581 20.689 1.00 67.94 215 GLY A CA 1
ATOM 1751 C C . GLY A 1 215 ? 7.292 20.356 20.129 1.00 67.94 215 GLY A C 1
ATOM 1752 O O . GLY A 1 215 ? 7.640 20.891 19.080 1.00 67.94 215 GLY A O 1
ATOM 1753 N N . ARG A 1 216 ? 8.097 19.528 20.810 1.00 66.94 216 ARG A N 1
ATOM 1754 C CA . ARG A 1 216 ? 9.409 19.014 20.381 1.00 66.94 216 ARG A CA 1
ATOM 1755 C C . ARG A 1 216 ? 9.452 17.519 20.707 1.00 66.94 216 ARG A C 1
ATOM 1757 O O . ARG A 1 216 ? 8.999 17.146 21.778 1.00 66.94 216 ARG A O 1
ATOM 1764 N N . ALA A 1 217 ? 9.956 16.691 19.793 1.00 69.94 217 ALA A N 1
ATOM 1765 C CA . ALA A 1 217 ? 10.071 15.242 19.994 1.00 69.94 217 ALA A CA 1
ATOM 1766 C C . ALA A 1 217 ? 11.547 14.856 20.145 1.00 69.94 217 ALA A C 1
ATOM 1768 O O . ALA A 1 217 ? 12.196 14.452 19.179 1.00 69.94 217 ALA A O 1
ATOM 1769 N N . THR A 1 218 ? 12.116 15.074 21.333 1.00 80.19 218 THR A N 1
ATOM 1770 C CA . THR A 1 218 ? 13.405 14.466 21.689 1.00 80.19 218 THR A CA 1
ATOM 1771 C C . THR A 1 218 ? 13.185 13.062 22.253 1.00 80.19 218 THR A C 1
ATOM 1773 O O . THR A 1 218 ? 12.080 12.714 22.666 1.00 80.19 218 THR A O 1
ATOM 1776 N N . ALA A 1 219 ? 14.238 12.243 22.295 1.00 80.31 219 ALA A N 1
ATOM 1777 C CA . ALA A 1 219 ? 14.135 10.889 22.839 1.00 80.31 219 ALA A CA 1
ATOM 1778 C C . ALA A 1 219 ? 13.703 10.867 24.322 1.00 80.31 219 ALA A C 1
ATOM 1780 O O . ALA A 1 219 ? 12.979 9.965 24.737 1.00 80.31 219 ALA A O 1
ATOM 1781 N N . GLU A 1 220 ? 14.099 11.879 25.102 1.00 83.75 220 GLU A N 1
ATOM 1782 C CA . GLU A 1 220 ? 13.714 12.011 26.513 1.00 83.75 220 GLU A CA 1
ATOM 1783 C C . GLU A 1 220 ? 12.233 12.388 26.671 1.00 83.75 220 GLU A C 1
ATOM 1785 O O . GLU A 1 220 ? 11.556 11.869 27.560 1.00 83.75 220 GLU A O 1
ATOM 1790 N N . ASP A 1 221 ? 11.706 13.235 25.776 1.00 82.75 221 ASP A N 1
ATOM 1791 C CA . ASP A 1 221 ? 10.284 13.603 25.765 1.00 82.75 221 ASP A CA 1
ATOM 1792 C C . ASP A 1 221 ? 9.417 12.358 25.522 1.00 82.75 221 ASP A C 1
ATOM 1794 O O . ASP A 1 221 ? 8.466 12.100 26.260 1.00 82.75 221 ASP A O 1
ATOM 1798 N N . VAL A 1 222 ? 9.791 11.537 24.531 1.00 80.75 222 VAL A N 1
ATOM 1799 C CA . VAL A 1 222 ? 9.086 10.282 24.220 1.00 80.75 222 VAL A CA 1
ATOM 1800 C C . VAL A 1 222 ? 9.165 9.305 25.391 1.00 80.75 222 VAL A C 1
ATOM 1802 O O . VAL A 1 222 ? 8.140 8.765 25.806 1.00 80.75 222 VAL A O 1
ATOM 1805 N N . LYS A 1 223 ? 10.353 9.116 25.980 1.00 85.50 223 LYS A N 1
ATOM 1806 C CA . LYS A 1 223 ? 10.531 8.256 27.157 1.00 85.50 223 LYS A CA 1
ATOM 1807 C C . LYS A 1 223 ? 9.662 8.708 28.332 1.00 85.50 223 LYS A C 1
ATOM 1809 O O . LYS A 1 223 ? 9.057 7.867 28.993 1.00 85.50 223 LYS A O 1
ATOM 1814 N N . THR A 1 224 ? 9.571 10.014 28.576 1.00 85.19 224 THR A N 1
ATOM 1815 C CA . THR A 1 224 ? 8.744 10.571 29.656 1.00 85.19 224 THR A CA 1
ATOM 1816 C C . THR A 1 224 ? 7.266 10.280 29.418 1.00 85.19 224 THR A C 1
ATOM 1818 O O . THR A 1 224 ? 6.605 9.760 30.309 1.00 85.19 224 THR A O 1
ATOM 1821 N N . MET A 1 225 ? 6.758 10.490 28.201 1.00 82.56 225 MET A N 1
ATOM 1822 C CA . MET A 1 225 ? 5.355 10.185 27.900 1.00 82.56 225 MET A CA 1
ATOM 1823 C C . MET A 1 225 ? 5.039 8.683 27.961 1.00 82.56 225 MET A C 1
ATOM 1825 O O . MET A 1 225 ? 3.962 8.303 28.415 1.00 82.56 225 MET A O 1
ATOM 1829 N N . LEU A 1 226 ? 5.964 7.812 27.541 1.00 82.50 226 LEU A N 1
ATOM 1830 C CA . LEU A 1 226 ? 5.803 6.361 27.698 1.00 82.50 226 LEU A CA 1
ATOM 1831 C C . LEU A 1 226 ? 5.793 5.951 29.179 1.00 82.50 226 LEU A C 1
ATOM 1833 O O . LEU A 1 226 ? 5.011 5.085 29.571 1.00 82.50 226 LEU A O 1
ATOM 1837 N N . ALA A 1 227 ? 6.609 6.598 30.016 1.00 82.31 227 ALA A N 1
ATOM 1838 C CA . ALA A 1 227 ? 6.569 6.403 31.462 1.00 82.31 227 ALA A CA 1
ATOM 1839 C C . ALA A 1 227 ? 5.247 6.910 32.068 1.00 82.31 227 ALA A C 1
ATOM 1841 O O . ALA A 1 227 ? 4.653 6.218 32.893 1.00 82.31 227 ALA A O 1
ATOM 1842 N N . ASP A 1 228 ? 4.729 8.054 31.619 1.00 84.31 228 ASP A N 1
ATOM 1843 C CA . ASP A 1 228 ? 3.424 8.568 32.051 1.00 84.31 228 ASP A CA 1
ATOM 1844 C C . ASP A 1 228 ? 2.288 7.610 31.669 1.00 84.31 228 ASP A C 1
ATOM 1846 O O . ASP A 1 228 ? 1.388 7.366 32.474 1.00 84.31 228 ASP A O 1
ATOM 1850 N N . LEU A 1 229 ? 2.349 6.997 30.480 1.00 83.88 229 LEU A N 1
ATOM 1851 C CA . LEU A 1 229 ? 1.397 5.962 30.063 1.00 83.88 229 LEU A CA 1
ATOM 1852 C C . LEU A 1 229 ? 1.412 4.750 30.998 1.00 83.88 229 LEU A C 1
ATOM 1854 O O . LEU A 1 229 ? 0.351 4.192 31.268 1.00 83.88 229 LEU A O 1
ATOM 1858 N N . ARG A 1 230 ? 2.575 4.367 31.542 1.00 82.00 230 ARG A N 1
ATOM 1859 C CA . ARG A 1 230 ? 2.673 3.289 32.541 1.00 82.00 230 ARG A CA 1
ATOM 1860 C C . ARG A 1 230 ? 1.941 3.618 33.839 1.00 82.00 230 ARG A C 1
ATOM 1862 O O . ARG A 1 230 ? 1.428 2.714 34.492 1.00 82.00 230 ARG A O 1
ATOM 1869 N N . HIS A 1 231 ? 1.898 4.892 34.213 1.00 80.50 231 HIS A N 1
ATOM 1870 C CA . HIS A 1 231 ? 1.243 5.363 35.433 1.00 80.50 231 HIS A CA 1
ATOM 1871 C C . HIS A 1 231 ? -0.195 5.850 35.199 1.00 80.50 231 HIS A C 1
ATOM 1873 O O . HIS A 1 231 ? -0.859 6.286 36.138 1.00 80.50 231 HIS A O 1
ATOM 1879 N N . ASN A 1 232 ? -0.697 5.768 33.966 1.00 81.81 232 ASN A N 1
ATOM 1880 C CA . ASN A 1 232 ? -2.025 6.241 33.620 1.00 81.81 232 ASN A CA 1
ATOM 1881 C C . ASN A 1 232 ? -3.097 5.220 34.030 1.00 81.81 232 ASN A C 1
ATOM 1883 O O . ASN A 1 232 ? -3.155 4.116 33.498 1.00 81.81 232 ASN A O 1
ATOM 1887 N N . GLU A 1 233 ? -4.009 5.620 34.920 1.00 76.12 233 GLU A N 1
ATOM 1888 C CA . GLU A 1 233 ? -5.113 4.772 35.397 1.00 76.12 233 GLU A CA 1
ATOM 1889 C C . GLU A 1 233 ? -6.053 4.283 34.278 1.00 76.12 233 GLU A C 1
ATOM 1891 O O . GLU A 1 233 ? -6.779 3.305 34.468 1.00 76.12 233 GLU A O 1
ATOM 1896 N N . ARG A 1 234 ? -6.048 4.934 33.103 1.00 75.19 234 ARG A N 1
ATOM 1897 C CA . ARG A 1 234 ? -6.815 4.490 31.928 1.00 75.19 234 ARG A CA 1
ATOM 1898 C C . ARG A 1 234 ? -6.185 3.295 31.210 1.00 75.19 234 ARG A C 1
ATOM 1900 O O . ARG A 1 234 ? -6.919 2.514 30.608 1.00 75.19 234 ARG A O 1
ATOM 1907 N N . PHE A 1 235 ? -4.863 3.131 31.285 1.00 79.44 235 PHE A N 1
ATOM 1908 C CA . PHE A 1 235 ? -4.113 2.132 30.521 1.00 79.44 235 PHE A CA 1
ATOM 1909 C C . PHE A 1 235 ? -3.394 1.156 31.454 1.00 79.44 235 PHE A C 1
ATOM 1911 O O . PHE A 1 235 ? -2.277 1.396 31.904 1.00 79.44 235 PHE A O 1
ATOM 1918 N N . TYR A 1 236 ? -4.020 0.009 31.718 1.00 83.12 236 TYR A N 1
ATOM 1919 C CA . TYR A 1 236 ? -3.384 -1.068 32.476 1.00 83.12 236 TYR A CA 1
ATOM 1920 C C . TYR A 1 236 ? -2.728 -2.069 31.520 1.00 83.12 236 TYR A C 1
ATOM 1922 O O . TYR A 1 236 ? -3.360 -3.032 31.086 1.00 83.12 236 TYR A O 1
ATOM 1930 N N . LEU A 1 237 ? -1.473 -1.803 31.153 1.00 87.69 237 LEU A N 1
ATOM 1931 C CA . LEU A 1 237 ? -0.683 -2.671 30.275 1.00 87.69 237 LEU A CA 1
ATOM 1932 C C . LEU A 1 237 ? 0.275 -3.568 31.082 1.00 87.69 237 LEU A C 1
ATOM 1934 O O . LEU A 1 237 ? 0.850 -3.106 32.071 1.00 87.69 237 LEU A O 1
ATOM 1938 N N . PRO A 1 238 ? 0.500 -4.827 30.660 1.00 89.31 238 PRO A N 1
ATOM 1939 C CA . PRO A 1 238 ? 1.428 -5.745 31.321 1.00 89.31 238 PRO A CA 1
ATOM 1940 C C . PRO A 1 238 ? 2.888 -5.449 30.928 1.00 89.31 238 PRO A C 1
ATOM 1942 O O . PRO A 1 238 ? 3.495 -6.191 30.163 1.00 89.31 238 PRO A O 1
ATOM 1945 N N . TRP A 1 239 ? 3.456 -4.338 31.411 1.00 88.94 239 TRP A N 1
ATOM 1946 C CA . TRP A 1 239 ? 4.796 -3.848 31.026 1.00 88.94 239 TRP A CA 1
ATOM 1947 C C . TRP A 1 239 ? 5.945 -4.849 31.232 1.00 88.94 239 TRP A C 1
ATOM 1949 O O . TRP A 1 239 ? 6.964 -4.746 30.554 1.00 88.94 239 TRP A O 1
ATOM 1959 N N . ASP A 1 240 ? 5.778 -5.849 32.099 1.00 88.00 240 ASP A N 1
ATOM 1960 C CA . ASP A 1 240 ? 6.700 -6.980 32.271 1.00 88.00 240 ASP A CA 1
ATOM 1961 C C . ASP A 1 240 ? 6.827 -7.869 31.022 1.00 88.00 240 ASP A C 1
ATOM 1963 O O . ASP A 1 240 ? 7.815 -8.590 30.871 1.00 88.00 240 ASP A O 1
ATOM 1967 N N . ARG A 1 241 ? 5.844 -7.787 30.119 1.00 90.31 241 ARG A N 1
ATOM 1968 C CA . ARG A 1 241 ? 5.752 -8.533 28.856 1.00 90.31 241 ARG A CA 1
ATOM 1969 C C . ARG A 1 241 ? 5.934 -7.651 27.625 1.00 90.31 241 ARG A C 1
ATOM 1971 O O . ARG A 1 241 ? 5.665 -8.104 26.509 1.00 90.31 241 ARG A O 1
ATOM 1978 N N . LEU A 1 242 ? 6.358 -6.398 27.806 1.00 91.06 242 LEU A N 1
ATOM 1979 C CA . LEU A 1 242 ? 6.719 -5.542 26.684 1.00 91.06 242 LEU A CA 1
ATOM 1980 C C . LEU A 1 242 ? 7.953 -6.137 25.995 1.00 91.06 242 LEU A C 1
ATOM 1982 O O . LEU A 1 242 ? 9.056 -6.116 26.527 1.00 91.06 242 LEU A O 1
ATOM 1986 N N . PHE A 1 243 ? 7.736 -6.688 24.807 1.00 86.81 243 PHE A N 1
ATOM 1987 C CA . PHE A 1 243 ? 8.727 -7.440 24.044 1.00 86.81 243 PHE A CA 1
ATOM 1988 C C . PHE A 1 243 ? 9.751 -6.529 23.370 1.00 86.81 243 PHE A C 1
ATOM 1990 O O . PHE A 1 243 ? 10.959 -6.770 23.400 1.00 86.81 243 PHE A O 1
ATOM 1997 N N . ASN A 1 244 ? 9.241 -5.494 22.704 1.00 87.31 244 ASN A N 1
ATOM 1998 C CA . ASN A 1 244 ? 10.030 -4.532 21.957 1.00 87.31 244 ASN A CA 1
ATOM 1999 C C . ASN A 1 244 ? 9.193 -3.290 21.642 1.00 87.31 244 ASN A C 1
ATOM 2001 O O . ASN A 1 244 ? 7.976 -3.265 21.859 1.00 87.31 244 ASN A O 1
ATOM 2005 N N . ILE A 1 245 ? 9.855 -2.299 21.062 1.00 84.94 245 ILE A N 1
ATOM 2006 C CA . ILE A 1 245 ? 9.229 -1.171 20.385 1.00 84.94 245 ILE A CA 1
ATOM 2007 C C . ILE A 1 245 ? 9.581 -1.250 18.893 1.00 84.94 245 ILE A C 1
ATOM 2009 O O . ILE A 1 245 ? 10.733 -1.501 18.543 1.00 84.94 245 ILE A O 1
ATOM 2013 N N . SER A 1 246 ? 8.586 -1.148 18.012 1.00 72.88 246 SER A N 1
ATOM 2014 C CA . SER A 1 246 ? 8.796 -1.213 16.559 1.00 72.88 246 SER A CA 1
ATOM 2015 C C . SER A 1 246 ? 9.017 0.189 16.024 1.00 72.88 246 SER A C 1
ATOM 2017 O O . SER A 1 246 ? 8.121 1.027 16.116 1.00 72.88 246 SER A O 1
ATOM 2019 N N . GLU A 1 247 ? 10.198 0.418 15.455 1.00 65.06 247 GLU A N 1
ATOM 2020 C CA . GLU A 1 247 ? 10.687 1.750 15.121 1.00 65.06 247 GLU A CA 1
ATOM 2021 C C . GLU A 1 247 ? 11.404 1.780 13.771 1.00 65.06 247 GLU A C 1
ATOM 2023 O O . GLU A 1 247 ? 12.126 0.849 13.388 1.00 65.06 247 GLU A O 1
ATOM 2028 N N . ASP A 1 248 ? 11.305 2.923 13.097 1.00 65.44 248 ASP A N 1
ATOM 2029 C CA . ASP A 1 248 ? 12.215 3.269 12.015 1.00 65.44 248 ASP A CA 1
ATOM 2030 C C . ASP A 1 248 ? 13.670 3.364 12.469 1.00 65.44 248 ASP A C 1
ATOM 2032 O O . ASP A 1 248 ? 14.000 3.352 13.656 1.00 65.44 248 ASP A O 1
ATOM 2036 N N . GLY A 1 249 ? 14.581 3.451 11.500 1.00 59.97 249 GLY A N 1
ATOM 2037 C CA . GLY A 1 249 ? 16.023 3.449 11.735 1.00 59.97 249 GLY A CA 1
ATOM 2038 C C . GLY A 1 249 ? 16.738 4.782 12.044 1.00 59.97 249 GLY A C 1
ATOM 2039 O O . GLY A 1 249 ? 17.945 4.808 11.778 1.00 59.97 249 GLY A O 1
ATOM 2040 N N . PRO A 1 250 ? 16.145 5.895 12.545 1.00 68.94 250 PRO A N 1
ATOM 2041 C CA . PRO A 1 250 ? 16.928 7.072 12.904 1.00 68.94 250 PRO A CA 1
ATOM 2042 C C . PRO A 1 250 ? 17.689 6.897 14.230 1.00 68.94 250 PRO A C 1
ATOM 2044 O O . PRO A 1 250 ? 17.376 6.074 15.088 1.00 68.94 250 PRO A O 1
ATOM 2047 N N . ASN A 1 251 ? 18.719 7.726 14.424 1.00 73.62 251 ASN A N 1
ATOM 2048 C CA . ASN A 1 251 ? 19.514 7.737 15.658 1.00 73.62 251 ASN A CA 1
ATOM 2049 C C . ASN A 1 251 ? 18.694 8.120 16.905 1.00 73.62 251 ASN A C 1
ATOM 2051 O O . ASN A 1 251 ? 19.060 7.720 18.007 1.00 73.62 251 ASN A O 1
ATOM 2055 N N . ILE A 1 252 ? 17.607 8.880 16.728 1.00 75.62 252 ILE A N 1
ATOM 2056 C CA . ILE A 1 252 ? 16.695 9.293 17.807 1.00 75.62 252 ILE A CA 1
ATOM 2057 C C . ILE A 1 252 ? 15.949 8.076 18.365 1.00 75.62 252 ILE A C 1
ATOM 2059 O O . ILE A 1 252 ? 15.949 7.876 19.570 1.00 75.62 252 ILE A O 1
ATOM 2063 N N . ASN A 1 253 ? 15.435 7.213 17.494 1.00 77.44 253 ASN A N 1
ATOM 2064 C CA . ASN A 1 253 ? 14.750 5.962 17.832 1.00 77.44 253 ASN A CA 1
ATOM 2065 C C . ASN A 1 253 ? 15.663 5.005 18.614 1.00 77.44 253 ASN A C 1
ATOM 2067 O O . ASN A 1 253 ? 15.376 4.613 19.742 1.00 77.44 253 ASN A O 1
ATOM 2071 N N . LYS A 1 254 ? 16.902 4.818 18.141 1.00 81.12 254 LYS A N 1
ATOM 2072 C CA . LYS A 1 254 ? 17.931 4.095 18.915 1.00 81.12 254 LYS A CA 1
ATOM 2073 C C . LYS A 1 254 ? 18.178 4.693 20.305 1.00 81.12 254 LYS A C 1
ATOM 2075 O O . LYS A 1 254 ? 18.540 3.960 21.224 1.00 81.12 254 LYS A O 1
ATOM 2080 N N . ALA A 1 255 ? 18.053 6.012 20.463 1.00 85.88 255 ALA A N 1
ATOM 2081 C CA . ALA A 1 255 ? 18.163 6.659 21.766 1.00 85.88 255 ALA A CA 1
ATOM 2082 C C . ALA A 1 255 ? 16.912 6.421 22.629 1.00 85.88 255 ALA A C 1
ATOM 2084 O O . ALA A 1 255 ? 17.077 6.122 23.809 1.00 85.88 255 ALA A O 1
ATOM 2085 N N . ILE A 1 256 ? 15.705 6.462 22.050 1.00 85.38 256 ILE A N 1
ATOM 2086 C CA . ILE A 1 256 ? 14.442 6.112 22.724 1.00 85.38 256 ILE A CA 1
ATOM 2087 C C . ILE A 1 256 ? 14.525 4.686 23.267 1.00 85.38 256 ILE A C 1
ATOM 2089 O O . ILE A 1 256 ? 14.355 4.492 24.468 1.00 85.38 256 ILE A O 1
ATOM 2093 N N . TRP A 1 257 ? 14.896 3.713 22.427 1.00 87.88 257 TRP A N 1
ATOM 2094 C CA . TRP A 1 257 ? 15.081 2.322 22.843 1.00 87.88 257 TRP A CA 1
ATOM 2095 C C . TRP A 1 257 ? 16.043 2.200 24.028 1.00 87.88 257 TRP A C 1
ATOM 2097 O O . TRP A 1 257 ? 15.728 1.536 25.012 1.00 87.88 257 TRP A O 1
ATOM 2107 N N . ARG A 1 258 ? 17.201 2.879 23.988 1.00 89.00 258 ARG A N 1
ATOM 2108 C CA . ARG A 1 258 ? 18.188 2.828 25.084 1.00 89.00 258 ARG A CA 1
ATOM 2109 C C . ARG A 1 258 ? 17.635 3.403 26.384 1.00 89.00 258 ARG A C 1
ATOM 2111 O O . ARG A 1 258 ? 17.829 2.796 27.435 1.00 89.00 258 ARG A O 1
ATOM 2118 N N . LEU A 1 259 ? 16.986 4.564 26.311 1.00 90.56 259 LEU A N 1
ATOM 2119 C CA . LEU A 1 259 ? 16.429 5.254 27.476 1.00 90.56 259 LEU A CA 1
ATOM 2120 C C . LEU A 1 259 ? 15.275 4.458 28.089 1.00 90.56 259 LEU A C 1
ATOM 2122 O O . LEU A 1 259 ? 15.234 4.284 29.305 1.00 90.56 259 LEU A O 1
ATOM 2126 N N . LEU A 1 260 ? 14.379 3.928 27.255 1.00 88.50 260 LEU A N 1
ATOM 2127 C CA . LEU A 1 260 ? 13.262 3.105 27.703 1.00 88.50 260 LEU A CA 1
ATOM 2128 C C . LEU A 1 260 ? 13.742 1.771 28.277 1.00 88.50 260 LEU A C 1
ATOM 2130 O O . LEU A 1 260 ? 13.278 1.367 29.337 1.00 88.50 260 LEU A O 1
ATOM 2134 N N . ASN A 1 261 ? 14.706 1.107 27.633 1.00 90.81 261 ASN A N 1
ATOM 2135 C CA . ASN A 1 261 ? 15.275 -0.138 28.145 1.00 90.81 261 ASN A CA 1
ATOM 2136 C C . ASN A 1 261 ? 15.935 0.063 29.519 1.00 90.81 261 ASN A C 1
ATOM 2138 O O . ASN A 1 261 ? 15.736 -0.738 30.432 1.00 90.81 261 ASN A O 1
ATOM 2142 N N . ALA A 1 262 ? 16.687 1.157 29.687 1.00 91.19 262 ALA A N 1
ATOM 2143 C CA . ALA A 1 262 ? 17.265 1.518 30.977 1.00 91.19 262 ALA A CA 1
ATOM 2144 C C . ALA A 1 262 ? 16.178 1.783 32.035 1.00 91.19 262 ALA A C 1
ATOM 2146 O O . ALA A 1 262 ? 16.281 1.262 33.144 1.00 91.19 262 ALA A O 1
ATOM 2147 N N . ASP A 1 263 ? 15.119 2.524 31.685 1.00 89.50 263 ASP A N 1
ATOM 2148 C CA . ASP A 1 263 ? 13.986 2.791 32.581 1.00 89.50 263 ASP A CA 1
ATOM 2149 C C . ASP A 1 263 ? 13.273 1.501 33.011 1.00 89.50 263 ASP A C 1
ATOM 2151 O O . ASP A 1 263 ? 12.996 1.312 34.195 1.00 89.50 263 ASP A O 1
ATOM 2155 N N . LEU A 1 264 ? 13.034 0.576 32.077 1.00 89.81 264 LEU A N 1
ATOM 2156 C CA . LEU A 1 264 ? 12.412 -0.717 32.360 1.00 89.81 264 LEU A CA 1
ATOM 2157 C C . LEU A 1 264 ? 13.245 -1.535 33.351 1.00 89.81 264 LEU A C 1
ATOM 2159 O O . LEU A 1 264 ? 12.701 -2.027 34.340 1.00 89.81 264 LEU A O 1
ATOM 2163 N N . HIS A 1 265 ? 14.561 -1.615 33.148 1.00 91.12 265 HIS A N 1
ATOM 2164 C CA . HIS A 1 265 ? 15.452 -2.286 34.094 1.00 91.12 265 HIS A CA 1
ATOM 2165 C C . HIS A 1 265 ? 15.475 -1.602 35.466 1.00 91.12 265 HIS A C 1
ATOM 2167 O O . HIS A 1 265 ? 15.412 -2.287 36.486 1.00 91.12 265 HIS A O 1
ATOM 2173 N N . SER A 1 266 ? 15.516 -0.264 35.520 1.00 90.69 266 SER A N 1
ATOM 2174 C CA . SER A 1 266 ? 15.459 0.484 36.786 1.00 90.69 266 SER A CA 1
ATOM 2175 C C . SER A 1 266 ? 14.157 0.259 37.561 1.00 90.69 266 SER A C 1
ATOM 2177 O O . SER A 1 266 ? 14.160 0.361 38.785 1.00 90.69 266 SER A O 1
ATOM 2179 N N . ASN A 1 267 ? 13.067 -0.085 36.872 1.00 88.12 267 ASN A N 1
ATOM 2180 C CA . ASN A 1 267 ? 11.772 -0.411 37.472 1.00 88.12 267 ASN A CA 1
ATOM 2181 C C . ASN A 1 267 ? 11.560 -1.925 37.698 1.00 88.12 267 ASN A C 1
ATOM 2183 O O . ASN A 1 267 ? 10.464 -2.336 38.070 1.00 88.12 267 ASN A O 1
ATOM 2187 N N . GLY A 1 268 ? 12.596 -2.755 37.516 1.00 88.44 268 GLY A N 1
ATOM 2188 C CA . GLY A 1 268 ? 12.559 -4.191 37.823 1.00 88.44 268 GLY A CA 1
ATOM 2189 C C . GLY A 1 268 ? 11.986 -5.088 36.721 1.00 88.44 268 GLY A C 1
ATOM 2190 O O . GLY A 1 268 ? 11.673 -6.245 36.993 1.00 88.44 268 GLY A O 1
ATOM 2191 N N . PHE A 1 269 ? 11.850 -4.588 35.491 1.00 89.31 269 PHE A N 1
ATOM 2192 C CA . PHE A 1 269 ? 11.392 -5.371 34.340 1.00 89.31 269 PHE A CA 1
ATOM 2193 C C . PHE A 1 269 ? 12.558 -6.015 33.568 1.00 89.31 269 PHE A C 1
ATOM 2195 O O . PHE A 1 269 ? 13.718 -5.608 33.681 1.00 89.31 269 PHE A O 1
ATOM 2202 N N . ASN A 1 270 ? 12.233 -7.006 32.730 1.00 85.81 270 ASN A N 1
ATOM 2203 C CA . ASN A 1 270 ? 13.206 -7.771 31.935 1.00 85.81 270 ASN A CA 1
ATOM 2204 C C . ASN A 1 270 ? 13.924 -6.944 30.851 1.00 85.81 270 ASN A C 1
ATOM 2206 O O . ASN A 1 270 ? 14.950 -7.389 30.341 1.00 85.81 270 ASN A O 1
ATOM 2210 N N . GLY A 1 271 ? 13.413 -5.753 30.522 1.00 87.69 271 GLY A N 1
ATOM 2211 C CA . GLY A 1 271 ? 13.913 -4.918 29.430 1.00 87.69 271 GLY A CA 1
ATOM 2212 C C . GLY A 1 271 ? 13.365 -5.333 28.061 1.00 87.69 271 GLY A C 1
ATOM 2213 O O . GLY A 1 271 ? 12.496 -6.195 27.952 1.00 87.69 271 GLY A O 1
ATOM 2214 N N . LEU A 1 272 ? 13.869 -4.680 27.020 1.00 89.75 272 LEU A N 1
ATOM 2215 C CA . LEU A 1 272 ? 13.520 -4.886 25.619 1.00 89.75 272 LEU A CA 1
ATOM 2216 C C . LEU A 1 272 ? 14.519 -5.837 24.955 1.00 89.75 272 LEU A C 1
ATOM 2218 O O . LEU A 1 272 ? 15.708 -5.854 25.285 1.00 89.75 272 LEU A O 1
ATOM 2222 N N . LEU A 1 273 ? 14.060 -6.574 23.944 1.00 86.81 273 LEU A N 1
ATOM 2223 C CA . LEU A 1 273 ? 14.971 -7.295 23.058 1.00 86.81 273 LEU A CA 1
ATOM 2224 C C . LEU A 1 273 ? 15.895 -6.349 22.278 1.00 86.81 273 LEU A C 1
ATOM 2226 O O . LEU A 1 273 ? 15.547 -5.180 22.082 1.00 86.81 273 LEU A O 1
ATOM 2230 N N . PRO A 1 274 ? 17.052 -6.853 21.789 1.00 81.69 274 PRO A N 1
ATOM 2231 C CA . PRO A 1 274 ? 17.972 -6.068 20.979 1.00 81.69 274 PRO A CA 1
ATOM 2232 C C . PRO A 1 274 ? 17.248 -5.293 19.879 1.00 81.69 274 PRO A C 1
ATOM 2234 O O . PRO A 1 274 ? 16.387 -5.836 19.188 1.00 81.69 274 PRO A O 1
ATOM 2237 N N . PHE A 1 275 ? 17.611 -4.020 19.729 1.00 74.00 275 PHE A N 1
ATOM 2238 C CA . PHE A 1 275 ? 17.010 -3.129 18.744 1.00 74.00 275 PHE A CA 1
ATOM 2239 C C . PHE A 1 275 ? 17.086 -3.729 17.331 1.00 74.00 275 PHE A C 1
ATOM 2241 O O . PHE A 1 275 ? 18.179 -3.934 16.794 1.00 74.00 275 PHE A O 1
ATOM 2248 N N . VAL A 1 276 ? 15.921 -3.964 16.723 1.00 69.38 276 VAL A N 1
ATOM 2249 C CA . VAL A 1 276 ? 15.787 -4.364 15.318 1.00 69.38 276 VAL A CA 1
ATOM 2250 C C . VAL A 1 276 ? 15.231 -3.169 14.558 1.00 69.38 276 VAL A C 1
ATOM 2252 O O . VAL A 1 276 ? 14.115 -2.733 14.815 1.00 69.38 276 VAL A O 1
ATOM 2255 N N . SER A 1 277 ? 16.016 -2.617 13.634 1.00 71.06 277 SER A N 1
ATOM 2256 C CA . SER A 1 277 ? 15.565 -1.501 12.799 1.00 71.06 277 SER A CA 1
ATOM 2257 C C . SER A 1 277 ? 14.476 -1.932 11.823 1.00 71.06 277 SER A C 1
ATOM 2259 O O . SER A 1 277 ? 14.553 -3.032 11.273 1.00 71.06 277 SER A O 1
ATOM 2261 N N . CYS A 1 278 ? 13.556 -1.018 11.507 1.00 75.75 278 CYS A N 1
ATOM 2262 C CA . CYS A 1 278 ? 12.588 -1.190 10.428 1.00 75.75 278 CYS A CA 1
ATOM 2263 C C . CYS A 1 278 ? 13.243 -1.689 9.125 1.00 75.75 278 CYS A C 1
ATOM 2265 O O . CYS A 1 278 ? 14.165 -1.074 8.562 1.00 75.75 278 CYS A O 1
ATOM 2267 N N . THR A 1 279 ? 12.753 -2.833 8.647 1.00 73.44 279 THR A N 1
ATOM 2268 C CA . THR A 1 279 ? 13.200 -3.472 7.407 1.00 73.44 279 THR A CA 1
ATOM 2269 C C . THR A 1 279 ? 12.830 -2.628 6.193 1.00 73.44 279 THR A C 1
ATOM 2271 O O . THR A 1 279 ? 13.683 -2.445 5.325 1.00 73.44 279 THR A O 1
ATOM 2274 N N . LEU A 1 280 ? 11.637 -2.018 6.179 1.00 71.88 280 LEU A N 1
ATOM 2275 C CA . LEU A 1 280 ? 11.183 -1.132 5.099 1.00 71.88 280 LEU A CA 1
ATOM 2276 C C . LEU A 1 280 ? 12.143 0.047 4.913 1.00 71.88 280 LEU A C 1
ATOM 2278 O O . LEU A 1 280 ? 12.648 0.275 3.816 1.00 71.88 280 LEU A O 1
ATOM 2282 N N . HIS A 1 281 ? 12.516 0.726 6.000 1.00 72.00 281 HIS A N 1
ATOM 2283 C CA . HIS A 1 281 ? 13.482 1.825 5.940 1.00 72.00 281 HIS A CA 1
ATOM 2284 C C . HIS A 1 281 ? 14.887 1.387 5.525 1.00 72.00 281 HIS A C 1
ATOM 2286 O O . HIS A 1 281 ? 15.614 2.147 4.877 1.00 72.00 281 HIS A O 1
ATOM 2292 N N . THR A 1 282 ? 15.300 0.176 5.894 1.00 75.19 282 THR A N 1
ATOM 2293 C CA . THR A 1 282 ? 16.600 -0.373 5.488 1.00 75.19 282 THR A CA 1
ATOM 2294 C C . THR A 1 282 ? 16.630 -0.621 3.983 1.00 75.19 282 THR A C 1
ATOM 2296 O O . THR A 1 282 ? 17.560 -0.170 3.309 1.00 75.19 282 THR A O 1
ATOM 2299 N N . VAL A 1 283 ? 15.584 -1.258 3.450 1.00 71.69 283 VAL A N 1
ATOM 2300 C CA . VAL A 1 283 ? 15.420 -1.523 2.015 1.00 71.69 283 VAL A CA 1
ATOM 2301 C C . VAL A 1 283 ? 15.299 -0.211 1.239 1.00 71.69 283 VAL A C 1
ATOM 2303 O O . VAL A 1 283 ? 16.066 -0.002 0.300 1.00 71.69 283 VAL A O 1
ATOM 2306 N N . HIS A 1 284 ? 14.455 0.724 1.688 1.00 72.00 284 HIS A N 1
ATOM 2307 C CA . HIS A 1 284 ? 14.309 2.058 1.095 1.00 72.00 284 HIS A CA 1
ATOM 2308 C C . HIS A 1 284 ? 15.663 2.772 0.968 1.00 72.00 284 HIS A C 1
ATOM 2310 O O . HIS A 1 284 ? 16.039 3.251 -0.104 1.00 72.00 284 HIS A O 1
ATOM 2316 N N . ASN A 1 285 ? 16.436 2.829 2.058 1.00 74.25 285 ASN A N 1
ATOM 2317 C CA . ASN A 1 285 ? 17.727 3.514 2.061 1.00 74.25 285 ASN A CA 1
ATOM 2318 C C . ASN A 1 285 ? 18.780 2.793 1.213 1.00 74.25 285 ASN A C 1
ATOM 2320 O O . ASN A 1 285 ? 19.605 3.455 0.577 1.00 74.25 285 ASN A O 1
ATOM 2324 N N . ALA A 1 286 ? 18.778 1.458 1.205 1.00 75.25 286 ALA A N 1
ATOM 2325 C CA . ALA A 1 286 ? 19.665 0.666 0.362 1.00 75.25 286 ALA A CA 1
ATOM 2326 C C . ALA A 1 286 ? 19.371 0.918 -1.122 1.00 75.25 286 ALA A C 1
ATOM 2328 O O . ALA A 1 286 ? 20.286 1.241 -1.881 1.00 75.25 286 ALA A O 1
ATOM 2329 N N . PHE A 1 287 ? 18.094 0.871 -1.503 1.00 71.81 287 PHE A N 1
ATOM 2330 C CA . PHE A 1 287 ? 17.635 1.127 -2.861 1.00 71.81 287 PHE A CA 1
ATOM 2331 C C . PHE A 1 287 ? 17.984 2.549 -3.308 1.00 71.81 287 PHE A C 1
ATOM 2333 O O . PHE A 1 287 ? 18.672 2.734 -4.312 1.00 71.81 287 PHE A O 1
ATOM 2340 N N . ARG A 1 288 ? 17.653 3.562 -2.495 1.00 69.06 288 ARG A N 1
ATOM 2341 C CA . ARG A 1 288 ? 18.016 4.965 -2.752 1.00 69.06 288 ARG A CA 1
ATOM 2342 C C . ARG A 1 288 ? 19.521 5.153 -2.976 1.00 69.06 288 ARG A C 1
ATOM 2344 O O . ARG A 1 288 ? 19.932 5.883 -3.877 1.00 69.06 288 ARG A O 1
ATOM 2351 N N . LYS A 1 289 ? 20.367 4.503 -2.170 1.00 75.19 289 LYS A N 1
ATOM 2352 C CA . LYS A 1 289 ? 21.830 4.563 -2.336 1.00 75.19 289 LYS A CA 1
ATOM 2353 C C . LYS A 1 289 ? 22.295 3.865 -3.611 1.00 75.19 289 LYS A C 1
ATOM 2355 O O . LYS A 1 289 ? 23.134 4.424 -4.315 1.00 75.19 289 LYS A O 1
ATOM 2360 N N . ALA A 1 290 ? 21.766 2.678 -3.908 1.00 66.88 290 ALA A N 1
ATOM 2361 C CA . ALA A 1 290 ? 22.098 1.934 -5.121 1.00 66.88 290 ALA A CA 1
ATOM 2362 C C . ALA A 1 290 ? 21.794 2.769 -6.371 1.00 66.88 290 ALA A C 1
ATOM 2364 O O . ALA A 1 290 ? 22.648 2.911 -7.245 1.00 66.88 290 ALA A O 1
ATOM 2365 N N . ILE A 1 291 ? 20.633 3.420 -6.390 1.00 62.97 291 ILE A N 1
ATOM 2366 C CA . ILE A 1 291 ? 20.208 4.333 -7.452 1.00 62.97 291 ILE A CA 1
ATOM 2367 C C . ILE A 1 291 ? 21.213 5.463 -7.655 1.00 62.97 291 ILE A C 1
ATOM 2369 O O . ILE A 1 291 ? 21.697 5.664 -8.767 1.00 62.97 291 ILE A O 1
ATOM 2373 N N . ASN A 1 292 ? 21.583 6.167 -6.583 1.00 62.19 292 ASN A N 1
ATOM 2374 C CA . ASN A 1 292 ? 22.533 7.276 -6.667 1.00 62.19 292 ASN A CA 1
ATOM 2375 C C . ASN A 1 292 ? 23.878 6.836 -7.261 1.00 62.19 292 ASN A C 1
ATOM 2377 O O . ASN A 1 292 ? 24.481 7.570 -8.046 1.00 62.19 292 ASN A O 1
ATOM 2381 N N . VAL A 1 293 ? 24.345 5.633 -6.914 1.00 63.44 293 VAL A N 1
ATOM 2382 C CA . VAL A 1 293 ? 25.580 5.058 -7.463 1.00 63.44 293 VAL A CA 1
ATOM 2383 C C . VAL A 1 293 ? 25.427 4.706 -8.942 1.00 63.44 293 VAL A C 1
ATOM 2385 O O . VAL A 1 293 ? 26.324 5.029 -9.721 1.00 63.44 293 VAL A O 1
ATOM 2388 N N . VAL A 1 294 ? 24.319 4.078 -9.346 1.00 58.19 294 VAL A N 1
ATOM 2389 C CA . VAL A 1 294 ? 24.054 3.718 -10.750 1.00 58.19 294 VAL A CA 1
ATOM 2390 C C . VAL A 1 294 ? 23.986 4.971 -11.622 1.00 58.19 294 VAL A C 1
ATOM 2392 O O . VAL A 1 294 ? 24.705 5.055 -12.618 1.00 58.19 294 VAL A O 1
ATOM 2395 N N . VAL A 1 295 ? 23.213 5.977 -11.205 1.00 55.31 295 VAL A N 1
ATOM 2396 C CA . VAL A 1 295 ? 23.083 7.256 -11.920 1.00 55.31 295 VAL A CA 1
ATOM 2397 C C . VAL A 1 295 ? 24.439 7.961 -12.020 1.00 55.31 295 VAL A C 1
ATOM 2399 O O . VAL A 1 295 ? 24.835 8.392 -13.102 1.00 55.31 295 VAL A O 1
ATOM 2402 N N . SER A 1 296 ? 25.204 8.022 -10.924 1.00 54.41 296 SER A N 1
ATOM 2403 C CA . SER A 1 296 ? 26.517 8.685 -10.908 1.00 54.41 296 SER A CA 1
ATOM 2404 C C . SER A 1 296 ? 27.551 7.973 -11.783 1.00 54.41 296 SER A C 1
ATOM 2406 O O . SER A 1 296 ? 28.242 8.623 -12.567 1.00 54.41 296 SER A O 1
ATOM 2408 N N . ARG A 1 297 ? 27.654 6.638 -11.688 1.00 50.81 297 ARG A N 1
ATOM 2409 C CA . ARG A 1 297 ? 28.569 5.836 -12.518 1.00 50.81 297 ARG A CA 1
ATOM 2410 C C . ARG A 1 297 ? 28.219 5.939 -13.992 1.00 50.81 297 ARG A C 1
ATOM 2412 O O . ARG A 1 297 ? 29.125 6.054 -14.810 1.00 50.81 297 ARG A O 1
ATOM 2419 N N . HIS A 1 298 ? 26.932 5.937 -14.329 1.00 55.16 298 HIS A N 1
ATOM 2420 C CA . HIS A 1 298 ? 26.517 6.112 -15.711 1.00 55.16 298 HIS A CA 1
ATOM 2421 C C . HIS A 1 298 ? 26.820 7.520 -16.218 1.00 55.16 298 HIS A C 1
ATOM 2423 O O . HIS A 1 298 ? 27.330 7.661 -17.322 1.00 55.16 298 HIS A O 1
ATOM 2429 N N . LYS A 1 299 ? 26.555 8.566 -15.427 1.00 54.62 299 LYS A N 1
ATOM 2430 C CA . LYS A 1 299 ? 26.872 9.946 -15.816 1.00 54.62 299 LYS A CA 1
ATOM 2431 C C . LYS A 1 299 ? 28.368 10.114 -16.102 1.00 54.62 299 LYS A C 1
ATOM 2433 O O . LYS A 1 299 ? 28.729 10.650 -17.142 1.00 54.62 299 LYS A O 1
ATOM 2438 N N . LEU A 1 300 ? 29.221 9.553 -15.244 1.00 50.81 300 LEU A N 1
ATOM 2439 C CA . LEU A 1 300 ? 30.675 9.519 -15.438 1.00 50.81 300 LEU A CA 1
ATOM 2440 C C . LEU A 1 300 ? 31.089 8.717 -16.682 1.00 50.81 300 LEU A C 1
ATOM 2442 O O . LEU A 1 300 ? 31.865 9.212 -17.495 1.00 50.81 300 LEU A O 1
ATOM 2446 N N . ALA A 1 301 ? 30.553 7.507 -16.860 1.00 54.53 301 ALA A N 1
ATOM 2447 C CA . ALA A 1 301 ? 30.851 6.668 -18.022 1.00 54.53 301 ALA A CA 1
ATOM 2448 C C . ALA A 1 301 ? 30.373 7.308 -19.335 1.00 54.53 301 ALA A C 1
ATOM 2450 O O . ALA A 1 301 ? 31.062 7.234 -20.350 1.00 54.53 301 ALA A O 1
ATOM 2451 N N . SER A 1 302 ? 29.220 7.977 -19.305 1.00 63.97 302 SER A N 1
ATOM 2452 C CA . SER A 1 302 ? 28.677 8.749 -20.419 1.00 63.97 302 SER A CA 1
ATOM 2453 C C . SER A 1 302 ? 29.581 9.933 -20.746 1.00 63.97 302 SER A C 1
ATOM 2455 O O . SER A 1 302 ? 29.935 10.111 -21.903 1.00 63.97 302 SER A O 1
ATOM 2457 N N . ASP A 1 303 ? 30.019 10.711 -19.757 1.00 68.56 303 ASP A N 1
ATOM 2458 C CA . ASP A 1 303 ? 30.912 11.853 -19.984 1.00 68.56 303 ASP A CA 1
ATOM 2459 C C . ASP A 1 303 ? 32.259 11.431 -20.582 1.00 68.56 303 ASP A C 1
ATOM 2461 O O . ASP A 1 303 ? 32.745 12.058 -21.529 1.00 68.56 303 ASP A O 1
ATOM 2465 N N . GLU A 1 304 ? 32.845 10.345 -20.073 1.00 73.81 304 GLU A N 1
ATOM 2466 C CA . GLU A 1 304 ? 34.090 9.785 -20.599 1.00 73.81 304 GLU A CA 1
ATOM 2467 C C . GLU A 1 304 ? 33.905 9.248 -22.027 1.00 73.81 304 GLU A C 1
ATOM 2469 O O . GLU A 1 304 ? 34.734 9.497 -22.907 1.00 73.81 304 GLU A O 1
ATOM 2474 N N . PHE A 1 305 ? 32.797 8.551 -22.288 1.00 76.31 305 PHE A N 1
ATOM 2475 C CA . PHE A 1 305 ? 32.475 8.016 -23.608 1.00 76.31 305 PHE A CA 1
ATOM 2476 C C . PHE A 1 305 ? 32.200 9.119 -24.636 1.00 76.31 305 PHE A C 1
ATOM 2478 O O . PHE A 1 305 ? 32.768 9.088 -25.727 1.00 76.31 305 PHE A O 1
ATOM 2485 N N . ILE A 1 306 ? 31.409 10.137 -24.282 1.00 79.62 306 ILE A N 1
ATOM 2486 C CA . ILE A 1 306 ? 31.179 11.315 -25.127 1.00 79.62 306 ILE A CA 1
ATOM 2487 C C . ILE A 1 306 ? 32.500 12.041 -25.392 1.00 79.62 306 ILE A C 1
ATOM 2489 O O . ILE A 1 306 ? 32.747 12.465 -26.518 1.00 79.62 306 ILE A O 1
ATOM 2493 N N . SER A 1 307 ? 33.396 12.133 -24.406 1.00 83.62 307 SER A N 1
ATOM 2494 C CA . SER A 1 307 ? 34.726 12.708 -24.623 1.00 83.62 307 SER A CA 1
ATOM 2495 C C . SER A 1 307 ? 35.547 11.901 -25.635 1.00 83.62 307 SER A C 1
ATOM 2497 O O . SER A 1 307 ? 36.199 12.495 -26.495 1.00 83.62 307 SER A O 1
ATOM 2499 N N . LYS A 1 308 ? 35.499 10.562 -25.578 1.00 84.88 308 LYS A N 1
ATOM 2500 C CA . LYS A 1 308 ? 36.157 9.681 -26.561 1.00 84.88 308 LYS A CA 1
ATOM 2501 C C . LYS A 1 308 ? 35.550 9.837 -27.959 1.00 84.88 308 LYS A C 1
ATOM 2503 O O . LYS A 1 308 ? 36.298 9.915 -28.931 1.00 84.88 308 LYS A O 1
ATOM 2508 N N . LEU A 1 309 ? 34.222 9.937 -28.061 1.00 84.38 309 LEU A N 1
ATOM 2509 C CA . LEU A 1 309 ? 33.519 10.193 -29.322 1.00 84.38 309 LEU A CA 1
ATOM 2510 C C . LEU A 1 309 ? 33.919 11.541 -29.926 1.00 84.38 309 LEU A C 1
ATOM 2512 O O . LEU A 1 309 ? 34.326 11.589 -31.083 1.00 84.38 309 LEU A O 1
ATOM 2516 N N . CYS A 1 310 ? 33.860 12.624 -29.148 1.00 86.94 310 CYS A N 1
ATOM 2517 C CA . CYS A 1 310 ? 34.250 13.959 -29.601 1.00 86.94 310 CYS A CA 1
ATOM 2518 C C . CYS A 1 310 ? 35.711 14.002 -30.059 1.00 86.94 310 CYS A C 1
ATOM 2520 O O . CYS A 1 310 ? 35.996 14.610 -31.089 1.00 86.94 310 CYS A O 1
ATOM 2522 N N . GLY A 1 311 ? 36.624 13.324 -29.355 1.00 88.44 311 GLY A N 1
ATOM 2523 C CA . GLY A 1 311 ? 38.019 13.197 -29.781 1.00 88.44 311 GLY A CA 1
ATOM 2524 C C . GLY A 1 311 ? 38.151 12.480 -31.128 1.00 88.44 311 GLY A C 1
ATOM 2525 O O . GLY A 1 311 ? 38.822 12.976 -32.034 1.00 88.44 311 GLY A O 1
ATOM 2526 N N . GLU A 1 312 ? 37.448 11.359 -31.312 1.00 89.75 312 GLU A N 1
ATOM 2527 C CA . GLU A 1 312 ? 37.474 10.626 -32.582 1.00 89.75 312 GLU A CA 1
ATOM 2528 C C . GLU A 1 312 ? 36.880 11.451 -33.731 1.00 89.75 312 GLU A C 1
ATOM 2530 O O . GLU A 1 312 ? 37.455 11.500 -34.819 1.00 89.75 312 GLU A O 1
ATOM 2535 N N . ILE A 1 313 ? 35.762 12.146 -33.503 1.00 90.31 313 ILE A N 1
ATOM 2536 C CA . ILE A 1 313 ? 35.170 13.039 -34.505 1.00 90.31 313 ILE A CA 1
ATOM 2537 C C . ILE A 1 313 ? 36.154 14.162 -34.844 1.00 90.31 313 ILE A C 1
ATOM 2539 O O . ILE A 1 313 ? 36.420 14.403 -36.017 1.00 90.31 313 ILE A O 1
ATOM 2543 N N . SER A 1 314 ? 36.748 14.807 -33.838 1.00 90.69 314 SER A N 1
ATOM 2544 C CA . SER A 1 314 ? 37.703 15.909 -34.023 1.00 90.69 314 SER A CA 1
ATOM 2545 C C . SER A 1 314 ? 38.901 15.495 -34.873 1.00 90.69 314 SER A C 1
ATOM 2547 O O . SER A 1 314 ? 39.320 16.231 -35.768 1.00 90.69 314 SER A O 1
ATOM 2549 N N . TYR A 1 315 ? 39.412 14.283 -34.646 1.00 90.25 315 TYR A N 1
ATOM 2550 C CA . TYR A 1 315 ? 40.495 13.706 -35.437 1.00 90.25 315 TYR A CA 1
ATOM 2551 C C . TYR A 1 315 ? 40.114 13.507 -36.905 1.00 90.25 315 TYR A C 1
ATOM 2553 O O . TYR A 1 315 ? 40.901 13.832 -37.792 1.00 90.25 315 TYR A O 1
ATOM 2561 N N . ASN A 1 316 ? 38.902 13.019 -37.176 1.00 89.06 316 ASN A N 1
ATOM 2562 C CA . ASN A 1 316 ? 38.458 12.720 -38.539 1.00 89.06 316 ASN A CA 1
ATOM 2563 C C . ASN A 1 316 ? 37.880 13.938 -39.288 1.00 89.06 316 ASN A C 1
ATOM 2565 O O . ASN A 1 316 ? 37.861 13.942 -40.521 1.00 89.06 316 ASN A O 1
ATOM 2569 N N . ILE A 1 317 ? 37.435 14.979 -38.578 1.00 90.19 317 ILE A N 1
ATOM 2570 C CA . ILE A 1 317 ? 37.033 16.263 -39.173 1.00 90.19 317 ILE A CA 1
ATOM 2571 C C . ILE A 1 317 ? 38.251 17.018 -39.703 1.00 90.19 317 ILE A C 1
ATOM 2573 O O . ILE A 1 317 ? 38.194 17.584 -40.794 1.00 90.19 317 ILE A O 1
ATOM 2577 N N . GLY A 1 318 ? 39.363 17.002 -38.962 1.00 86.06 318 GLY A N 1
ATOM 2578 C CA . GLY A 1 318 ? 40.639 17.532 -39.434 1.00 86.06 318 GLY A CA 1
ATOM 2579 C C . GLY A 1 318 ? 40.539 18.979 -39.929 1.00 86.06 318 GLY A C 1
ATOM 2580 O O . GLY A 1 318 ? 40.133 19.876 -39.192 1.00 86.06 318 GLY A O 1
ATOM 2581 N N . SER A 1 319 ? 40.938 19.231 -41.178 1.00 85.81 319 SER A N 1
ATOM 2582 C CA . SER A 1 319 ? 40.982 20.579 -41.769 1.00 85.81 319 SER A CA 1
ATOM 2583 C C . SER A 1 319 ? 39.614 21.252 -41.923 1.00 85.81 319 SER A C 1
ATOM 2585 O O . SER A 1 319 ? 39.565 22.477 -42.028 1.00 85.81 319 SER A O 1
ATOM 2587 N N . ASP A 1 320 ? 38.515 20.494 -41.880 1.00 89.62 320 ASP A N 1
ATOM 2588 C CA . ASP A 1 320 ? 37.154 21.026 -42.027 1.00 89.62 320 ASP A CA 1
ATOM 2589 C C . ASP A 1 320 ? 36.596 21.648 -40.739 1.00 89.62 320 ASP A C 1
ATOM 2591 O O . ASP A 1 320 ? 35.463 22.133 -40.727 1.00 89.62 320 ASP A O 1
ATOM 2595 N N . TRP A 1 321 ? 37.388 21.688 -39.661 1.00 91.75 321 TRP A N 1
ATOM 2596 C CA . TRP A 1 321 ? 36.986 22.179 -38.339 1.00 91.75 321 TRP A CA 1
ATOM 2597 C C . TRP A 1 321 ? 36.308 23.560 -38.364 1.00 91.75 321 TRP A C 1
ATOM 2599 O O . TRP A 1 321 ? 35.389 23.802 -37.586 1.00 91.75 321 TRP A O 1
ATOM 2609 N N . LEU A 1 322 ? 36.713 24.458 -39.273 1.00 90.81 322 LEU A N 1
ATOM 2610 C CA . LEU A 1 322 ? 36.129 25.797 -39.395 1.00 90.81 322 LEU A CA 1
ATOM 2611 C C . LEU A 1 322 ? 34.699 25.742 -39.955 1.00 90.81 322 LEU A C 1
ATOM 2613 O O . LEU A 1 322 ? 33.795 26.397 -39.437 1.00 90.81 322 LEU A O 1
ATOM 2617 N N . ARG A 1 323 ? 34.481 24.941 -41.007 1.00 91.00 323 ARG A N 1
ATOM 2618 C CA . ARG A 1 323 ? 33.151 24.726 -41.604 1.00 91.00 323 ARG A CA 1
ATOM 2619 C C . ARG A 1 323 ? 32.248 23.967 -40.639 1.00 91.00 323 ARG A C 1
ATOM 2621 O O . ARG A 1 323 ? 31.082 24.321 -40.492 1.00 91.00 323 ARG A O 1
ATOM 2628 N N . TRP A 1 324 ? 32.819 22.991 -39.939 1.00 91.81 324 TRP A N 1
ATOM 2629 C CA . TRP A 1 324 ? 32.136 22.245 -38.894 1.00 91.81 324 TRP A CA 1
ATOM 2630 C C . TRP A 1 324 ? 31.686 23.146 -37.742 1.00 91.81 324 TRP A C 1
ATOM 2632 O O . TRP A 1 324 ? 30.526 23.112 -37.344 1.00 91.81 324 TRP A O 1
ATOM 2642 N N . GLY A 1 325 ? 32.565 24.022 -37.250 1.00 90.25 325 GLY A N 1
ATOM 2643 C CA . GLY A 1 325 ? 32.238 24.966 -36.185 1.00 90.25 325 GLY A CA 1
ATOM 2644 C C . GLY A 1 325 ? 31.097 25.920 -36.550 1.00 90.25 325 GLY A C 1
ATOM 2645 O O . GLY A 1 325 ? 30.209 26.151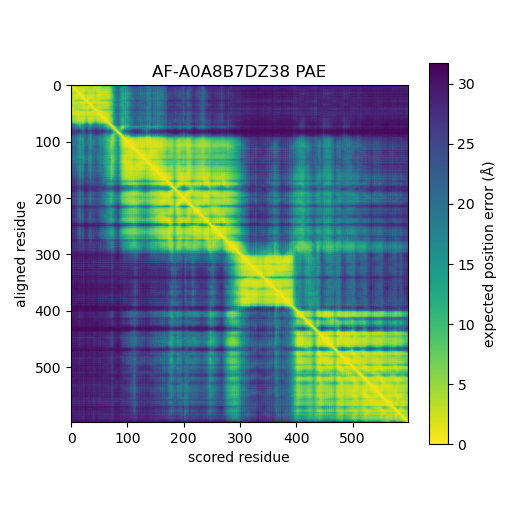 -35.728 1.00 90.25 325 GLY A O 1
ATOM 2646 N N . ARG A 1 326 ? 31.052 26.398 -37.802 1.00 91.69 326 ARG A N 1
ATOM 2647 C CA . ARG A 1 326 ? 29.916 27.181 -38.323 1.00 91.69 326 ARG A CA 1
ATOM 2648 C C . ARG A 1 326 ? 28.634 26.354 -38.412 1.00 91.69 326 ARG A C 1
ATOM 2650 O O . ARG A 1 326 ? 27.581 26.834 -38.007 1.00 91.69 326 ARG A O 1
ATOM 2657 N N . HIS A 1 327 ? 28.719 25.109 -38.885 1.00 91.00 327 HIS A N 1
ATOM 2658 C CA . HIS A 1 327 ? 27.576 24.190 -38.950 1.00 91.00 327 HIS A CA 1
ATOM 2659 C C . HIS A 1 327 ? 26.992 23.876 -37.557 1.00 91.00 327 HIS A C 1
ATOM 2661 O O . HIS A 1 327 ? 25.779 23.735 -37.387 1.00 91.00 327 HIS A O 1
ATOM 2667 N N . LEU A 1 328 ? 27.846 23.832 -36.532 1.00 88.81 328 LEU A N 1
ATOM 2668 C CA . LEU A 1 328 ? 27.446 23.697 -35.131 1.00 88.81 328 LEU A CA 1
ATOM 2669 C C . LEU A 1 328 ? 26.915 24.999 -34.498 1.00 88.81 328 LEU A C 1
ATOM 2671 O O . LEU A 1 328 ? 26.475 24.972 -33.346 1.00 88.81 328 LEU A O 1
ATOM 2675 N N . GLY A 1 329 ? 26.913 26.119 -35.228 1.00 89.44 329 GLY A N 1
ATOM 2676 C CA . GLY A 1 329 ? 26.360 27.400 -34.778 1.00 89.44 329 GLY A CA 1
ATOM 2677 C C . GLY A 1 329 ? 27.305 28.249 -33.921 1.00 89.44 329 GLY A C 1
ATOM 2678 O O . GLY A 1 329 ? 26.840 29.082 -33.141 1.00 89.44 329 GLY A O 1
ATOM 2679 N N . LEU A 1 330 ? 28.625 28.048 -34.014 1.00 90.81 330 LEU A N 1
ATOM 2680 C CA . LEU A 1 330 ? 29.603 28.951 -33.394 1.00 90.81 330 LEU A CA 1
ATOM 2681 C C . LEU A 1 330 ? 29.753 30.241 -34.217 1.00 90.81 330 LEU A C 1
ATOM 2683 O O . LEU A 1 330 ? 29.672 30.210 -35.445 1.00 90.81 330 LEU A O 1
ATOM 2687 N N . SER A 1 331 ? 29.970 31.375 -33.540 1.00 91.56 331 SER A N 1
ATOM 2688 C CA . SER A 1 331 ? 30.182 32.666 -34.206 1.00 91.56 331 SER A CA 1
ATOM 2689 C C . SER A 1 331 ? 31.584 32.746 -34.812 1.00 91.56 331 SER A C 1
ATOM 2691 O O . SER A 1 331 ? 32.507 32.083 -34.338 1.00 91.56 331 SER A O 1
ATOM 2693 N N . ASP A 1 332 ? 31.775 33.600 -35.820 1.00 89.81 332 ASP A N 1
ATOM 2694 C CA . ASP A 1 332 ? 33.105 33.804 -36.412 1.00 89.81 332 ASP A CA 1
ATOM 2695 C C . ASP A 1 332 ? 34.124 34.308 -35.373 1.00 89.81 332 ASP A C 1
ATOM 2697 O O . ASP A 1 332 ? 35.262 33.856 -35.373 1.00 89.81 332 ASP A O 1
ATOM 2701 N N . ALA A 1 333 ? 33.695 35.119 -34.397 1.00 88.12 333 ALA A N 1
ATOM 2702 C CA . ALA A 1 333 ? 34.548 35.543 -33.286 1.00 88.12 333 ALA A CA 1
ATOM 2703 C C . ALA A 1 333 ? 35.027 34.366 -32.409 1.00 88.12 333 ALA A C 1
ATOM 2705 O O . ALA A 1 333 ? 36.189 34.324 -32.011 1.00 88.12 333 ALA A O 1
ATOM 2706 N N . ASP A 1 334 ? 34.158 33.388 -32.116 1.00 87.88 334 ASP A N 1
ATOM 2707 C CA . ASP A 1 334 ? 34.556 32.181 -31.379 1.00 87.88 334 ASP A CA 1
ATOM 2708 C C . ASP A 1 334 ? 35.564 31.343 -32.188 1.00 87.88 334 ASP A C 1
ATOM 2710 O O . ASP A 1 334 ? 36.516 30.799 -31.629 1.00 87.88 334 ASP A O 1
ATOM 2714 N N . LEU A 1 335 ? 35.370 31.251 -33.506 1.00 89.38 335 LEU A N 1
ATOM 2715 C CA . LEU A 1 335 ? 36.212 30.460 -34.405 1.00 89.38 335 LEU A CA 1
ATOM 2716 C C . LEU A 1 335 ? 37.578 31.102 -34.666 1.00 89.38 335 LEU A C 1
ATOM 2718 O O . LEU A 1 335 ? 38.575 30.383 -34.753 1.00 89.38 335 LEU A O 1
ATOM 2722 N N . ASP A 1 336 ? 37.641 32.430 -34.750 1.00 88.12 336 ASP A N 1
ATOM 2723 C CA . ASP A 1 336 ? 38.890 33.176 -34.908 1.00 88.12 336 ASP A CA 1
ATOM 2724 C C . ASP A 1 336 ? 39.771 33.068 -33.657 1.00 88.12 336 ASP A C 1
ATOM 2726 O O . ASP A 1 336 ? 40.975 32.841 -33.783 1.00 88.12 336 ASP A O 1
ATOM 2730 N N . ASN A 1 337 ? 39.171 33.091 -32.461 1.00 86.75 337 ASN A N 1
ATOM 2731 C CA . ASN A 1 337 ? 39.885 32.812 -31.210 1.00 86.75 337 ASN A CA 1
ATOM 2732 C C . ASN A 1 337 ? 40.428 31.369 -31.178 1.00 86.75 337 ASN A C 1
ATOM 2734 O O . ASN A 1 337 ? 41.587 31.121 -30.860 1.00 86.75 337 ASN A O 1
ATOM 2738 N N . ILE A 1 338 ? 39.629 30.379 -31.596 1.00 87.69 338 ILE A N 1
ATOM 2739 C CA . ILE A 1 338 ? 40.108 28.988 -31.697 1.00 87.69 338 ILE A CA 1
ATOM 2740 C C . ILE A 1 338 ? 41.258 28.871 -32.717 1.00 87.69 338 ILE A C 1
ATOM 2742 O O . ILE A 1 338 ? 42.180 28.068 -32.528 1.00 87.69 338 ILE A O 1
ATOM 2746 N N . ARG A 1 339 ? 41.232 29.675 -33.789 1.00 85.56 339 ARG A N 1
ATOM 2747 C CA . ARG A 1 339 ? 42.273 29.712 -34.823 1.0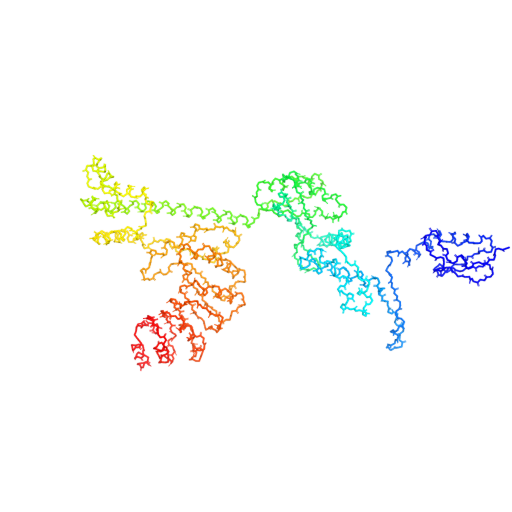0 85.56 339 ARG A CA 1
ATOM 2748 C C . ARG A 1 339 ? 43.595 30.277 -34.309 1.00 85.56 339 ARG A C 1
ATOM 2750 O O . ARG A 1 339 ? 44.630 29.735 -34.704 1.00 85.56 339 ARG A O 1
ATOM 2757 N N . SER A 1 340 ? 43.564 31.344 -33.505 1.00 79.06 340 SER A N 1
ATOM 2758 C CA . SER A 1 340 ? 44.763 31.990 -32.950 1.00 79.06 340 SER A CA 1
ATOM 2759 C C . SER A 1 340 ? 45.465 31.122 -31.912 1.00 79.06 340 SER A C 1
ATOM 2761 O O . SER A 1 340 ? 46.693 31.118 -31.849 1.00 79.06 340 SER A O 1
ATOM 2763 N N . ASP A 1 341 ? 44.694 30.344 -31.154 1.00 74.50 341 ASP A N 1
ATOM 2764 C CA . ASP A 1 341 ? 45.183 29.695 -29.935 1.00 74.50 341 ASP A CA 1
ATOM 2765 C C . ASP A 1 341 ? 45.780 28.297 -30.169 1.00 74.50 341 ASP A C 1
ATOM 2767 O O . ASP A 1 341 ? 46.368 27.715 -29.260 1.00 74.50 341 ASP A O 1
ATOM 2771 N N . ASN A 1 342 ? 45.646 27.729 -31.376 1.00 77.25 342 ASN A N 1
ATOM 2772 C CA . ASN A 1 342 ? 45.949 26.314 -31.631 1.00 77.25 342 ASN A CA 1
ATOM 2773 C C . ASN A 1 342 ? 46.752 26.101 -32.919 1.00 77.25 342 ASN A C 1
ATOM 2775 O O . ASN A 1 342 ? 46.506 26.748 -33.942 1.00 77.25 342 ASN A O 1
ATOM 2779 N N . LYS A 1 343 ? 47.695 25.148 -32.911 1.00 74.88 343 LYS A N 1
ATOM 2780 C CA . LYS A 1 343 ? 48.604 24.933 -34.053 1.00 74.88 343 LYS A CA 1
ATOM 2781 C C . LYS A 1 343 ? 48.087 23.882 -35.028 1.00 74.88 343 LYS A C 1
ATOM 2783 O O . LYS A 1 343 ? 48.119 24.123 -36.236 1.00 74.88 343 LYS A O 1
ATOM 2788 N N . ASN A 1 344 ? 47.577 22.751 -34.542 1.00 84.44 344 ASN A N 1
ATOM 2789 C CA . ASN A 1 344 ? 47.135 21.653 -35.408 1.00 84.44 344 ASN A CA 1
ATOM 2790 C C . ASN A 1 344 ? 45.605 21.621 -35.600 1.00 84.44 344 ASN A C 1
ATOM 2792 O O . ASN A 1 344 ? 44.845 22.236 -34.855 1.00 84.44 344 ASN A O 1
ATOM 2796 N N . CYS A 1 345 ? 45.147 20.944 -36.658 1.00 84.44 345 CYS A N 1
ATOM 2797 C CA . CYS A 1 345 ? 43.722 20.900 -37.008 1.00 84.44 345 CYS A CA 1
ATOM 2798 C C . CYS A 1 345 ? 42.886 20.086 -36.007 1.00 84.44 345 CYS A C 1
ATOM 2800 O O . CYS A 1 345 ? 41.715 20.393 -35.812 1.00 84.44 345 CYS A O 1
ATOM 2802 N N . TYR A 1 346 ? 43.495 19.099 -35.345 1.00 86.69 346 TYR A N 1
ATOM 2803 C CA . TYR A 1 346 ? 42.844 18.303 -34.307 1.00 86.69 346 TYR A CA 1
ATOM 2804 C C . TYR A 1 346 ? 42.473 19.157 -33.089 1.00 86.69 346 TYR A C 1
ATOM 2806 O O . TYR A 1 346 ? 41.316 19.171 -32.691 1.00 86.69 346 TYR A O 1
ATOM 2814 N N . GLU A 1 347 ? 43.419 19.926 -32.545 1.00 84.94 347 GLU A N 1
ATOM 2815 C CA . GLU A 1 347 ? 43.203 20.841 -31.414 1.00 84.94 347 GLU A CA 1
ATOM 2816 C C . GLU A 1 347 ? 42.124 21.875 -31.732 1.00 84.94 347 GLU A C 1
ATOM 2818 O O . GLU A 1 347 ? 41.289 22.196 -30.888 1.00 84.94 347 GLU A O 1
ATOM 2823 N N . LYS A 1 348 ? 42.106 22.370 -32.974 1.00 88.94 348 LYS A N 1
ATOM 2824 C CA . LYS A 1 348 ? 41.076 23.303 -33.439 1.00 88.94 348 LYS A CA 1
ATOM 2825 C C . LYS A 1 348 ? 39.695 22.645 -33.467 1.00 88.94 348 LYS A C 1
ATOM 2827 O O . LYS A 1 348 ? 38.740 23.233 -32.965 1.00 88.94 348 LYS A O 1
ATOM 2832 N N . ALA A 1 349 ? 39.586 21.426 -33.995 1.00 88.81 349 ALA A N 1
ATOM 2833 C CA . ALA A 1 349 ? 38.337 20.664 -34.006 1.00 88.81 349 ALA A CA 1
ATOM 2834 C C . ALA A 1 349 ? 37.863 20.276 -32.590 1.00 88.81 349 ALA A C 1
ATOM 2836 O O . ALA A 1 349 ? 36.681 20.407 -32.277 1.00 88.81 349 ALA A O 1
ATOM 2837 N N . ASP A 1 350 ? 38.781 19.885 -31.706 1.00 88.12 350 ASP A N 1
ATOM 2838 C CA . ASP A 1 350 ? 38.480 19.532 -30.315 1.00 88.12 350 ASP A CA 1
ATOM 2839 C C . ASP A 1 350 ? 37.996 20.754 -29.517 1.00 88.12 350 ASP A C 1
ATOM 2841 O O . ASP A 1 350 ? 37.006 20.695 -28.783 1.00 88.12 350 ASP A O 1
ATOM 2845 N N . ASN A 1 351 ? 38.617 21.919 -29.725 1.00 88.75 351 ASN A N 1
ATOM 2846 C CA . ASN A 1 351 ? 38.182 23.162 -29.090 1.00 88.75 351 ASN A CA 1
ATOM 2847 C C . ASN A 1 351 ? 36.847 23.684 -29.643 1.00 88.75 351 ASN A C 1
ATOM 2849 O O . ASN A 1 351 ? 36.078 24.279 -28.882 1.00 88.75 351 ASN A O 1
ATOM 2853 N N . VAL A 1 352 ? 36.512 23.394 -30.907 1.00 91.19 352 VAL A N 1
ATOM 2854 C CA . VAL A 1 352 ? 35.152 23.594 -31.439 1.00 91.19 352 VAL A CA 1
ATOM 2855 C C . VAL A 1 352 ? 34.138 22.781 -30.629 1.00 91.19 352 VAL A C 1
ATOM 2857 O O . VAL A 1 352 ? 33.139 23.345 -30.178 1.00 91.19 352 VAL A O 1
ATOM 2860 N N . PHE A 1 353 ? 34.404 21.500 -30.349 1.00 87.94 353 PHE A N 1
ATOM 2861 C CA . PHE A 1 353 ? 33.515 20.684 -29.514 1.00 87.94 353 PHE A CA 1
ATOM 2862 C C . PHE A 1 353 ? 33.438 21.162 -28.066 1.00 87.94 353 PHE A C 1
ATOM 2864 O O . PHE A 1 353 ? 32.341 21.208 -27.513 1.00 87.94 353 PHE A O 1
ATOM 2871 N N . LYS A 1 354 ? 34.553 21.575 -27.449 1.00 88.38 354 LYS A N 1
ATOM 2872 C CA . LYS A 1 354 ? 34.535 22.143 -26.088 1.00 88.38 354 LYS A CA 1
ATOM 2873 C C . LYS A 1 354 ? 33.668 23.395 -26.014 1.00 88.38 354 LYS A C 1
ATOM 2875 O O . LYS A 1 354 ? 32.848 23.513 -25.104 1.00 88.38 354 LYS A O 1
ATOM 2880 N N . LYS A 1 355 ? 33.804 24.309 -26.980 1.00 88.62 355 LYS A N 1
ATOM 2881 C CA . LYS A 1 355 ? 33.011 25.545 -27.030 1.00 88.62 355 LYS A CA 1
ATOM 2882 C C . LYS A 1 355 ? 31.535 25.260 -27.309 1.00 88.62 355 LYS A C 1
ATOM 2884 O O . LYS A 1 355 ? 30.661 25.868 -26.696 1.00 88.62 355 LYS A O 1
ATOM 2889 N N . TRP A 1 356 ? 31.252 24.301 -28.186 1.00 87.31 356 TRP A N 1
ATOM 2890 C CA . TRP A 1 356 ? 29.891 23.863 -28.476 1.00 87.31 356 TRP A CA 1
ATOM 2891 C C . TRP A 1 356 ? 29.225 23.191 -27.264 1.00 87.31 356 TRP A C 1
ATOM 2893 O O . TRP A 1 356 ? 28.089 23.529 -26.934 1.00 87.31 356 TRP A O 1
ATOM 2903 N N . LYS A 1 357 ? 29.957 22.340 -26.534 1.00 86.12 357 LYS A N 1
ATOM 2904 C CA . LYS A 1 357 ? 29.522 21.706 -25.278 1.00 86.12 357 LYS A CA 1
ATOM 2905 C C . LYS A 1 357 ? 29.279 22.728 -24.162 1.00 86.12 357 LYS A C 1
ATOM 2907 O O . LYS A 1 357 ? 28.323 22.587 -23.409 1.00 86.12 357 LYS A O 1
ATOM 2912 N N . GLN A 1 358 ? 30.084 23.790 -24.080 1.00 84.88 358 GLN A N 1
ATOM 2913 C CA . GLN A 1 358 ? 29.844 24.896 -23.140 1.00 84.88 358 GLN A CA 1
ATOM 2914 C C . GLN A 1 358 ? 28.527 25.637 -23.416 1.00 84.88 358 GLN A C 1
ATOM 2916 O O . GLN A 1 358 ? 27.885 26.085 -22.471 1.00 84.88 358 GLN A O 1
ATOM 2921 N N . LYS A 1 359 ? 28.120 25.772 -24.687 1.00 82.56 359 LYS A N 1
ATOM 2922 C CA . LYS A 1 359 ? 26.873 26.460 -25.061 1.00 82.56 359 LYS A CA 1
ATOM 2923 C C . LYS A 1 359 ? 25.632 25.568 -24.985 1.00 82.56 359 LYS A C 1
ATOM 2925 O O . LYS A 1 359 ? 24.567 26.073 -24.656 1.00 82.56 359 LYS A O 1
ATOM 2930 N N . ASN A 1 360 ? 25.761 24.277 -25.299 1.00 77.44 360 ASN A N 1
ATOM 2931 C CA . ASN A 1 360 ? 24.614 23.384 -25.513 1.00 77.44 360 ASN A CA 1
ATOM 2932 C C . ASN A 1 360 ? 24.523 22.205 -24.527 1.00 77.44 360 ASN A C 1
ATOM 2934 O O . ASN A 1 360 ? 23.569 21.437 -24.596 1.00 77.44 360 ASN A O 1
ATOM 2938 N N . GLY A 1 361 ? 25.482 22.046 -23.611 1.00 77.31 361 GLY A N 1
ATOM 2939 C CA . GLY A 1 361 ? 25.560 20.882 -22.724 1.00 77.31 361 GLY A CA 1
ATOM 2940 C C . GLY A 1 361 ? 26.198 19.655 -23.389 1.00 77.31 361 GLY A C 1
ATOM 2941 O O . GLY A 1 361 ? 26.805 19.746 -24.457 1.00 77.31 361 GLY A O 1
ATOM 2942 N N . ASN A 1 362 ? 26.116 18.499 -22.722 1.00 75.38 362 ASN A N 1
ATOM 2943 C CA . ASN A 1 362 ? 26.663 17.241 -23.237 1.00 75.38 362 ASN A CA 1
ATOM 2944 C C . ASN A 1 362 ? 25.811 16.697 -24.393 1.00 75.38 362 ASN A C 1
ATOM 2946 O O . ASN A 1 362 ? 24.627 16.447 -24.180 1.00 75.38 362 ASN A O 1
ATOM 2950 N N . PRO A 1 363 ? 26.395 16.463 -25.578 1.00 73.69 363 PRO A N 1
ATOM 2951 C CA . PRO A 1 363 ? 25.658 15.908 -26.704 1.00 73.69 363 PRO A CA 1
ATOM 2952 C C . PRO A 1 363 ? 25.496 14.387 -26.593 1.00 73.69 363 PRO A C 1
ATOM 2954 O O . PRO A 1 363 ? 26.392 13.701 -26.099 1.00 73.69 363 PRO 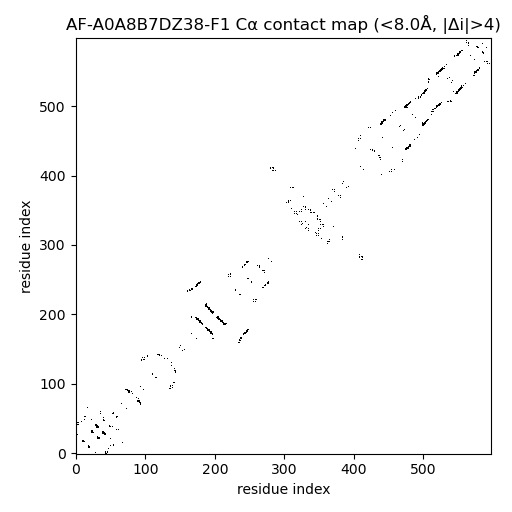A O 1
ATOM 2957 N N . SER A 1 364 ? 24.399 13.846 -27.125 1.00 71.12 364 SER A N 1
ATOM 2958 C CA . SER A 1 364 ? 24.252 12.402 -27.354 1.00 71.12 364 SER A CA 1
ATOM 2959 C C . SER A 1 364 ? 24.905 11.970 -28.677 1.00 71.12 364 SER A C 1
ATOM 2961 O O . SER A 1 364 ? 25.113 12.786 -29.581 1.00 71.12 364 SER A O 1
ATOM 2963 N N . TRP A 1 365 ? 25.210 10.673 -28.827 1.00 78.19 365 TRP A N 1
ATOM 2964 C CA . TRP A 1 365 ? 25.723 10.137 -30.097 1.00 78.19 365 TRP A CA 1
ATOM 2965 C C . TRP A 1 365 ? 24.766 10.407 -31.264 1.00 78.19 365 TRP A C 1
ATOM 2967 O O . TRP A 1 365 ? 25.217 10.818 -32.324 1.00 78.19 365 TRP A O 1
ATOM 2977 N N . GLU A 1 366 ? 23.453 10.282 -31.070 1.00 67.88 366 GLU A N 1
ATOM 2978 C CA . GLU A 1 366 ? 22.470 10.532 -32.134 1.00 67.88 366 GLU A CA 1
ATOM 2979 C C . GLU A 1 366 ? 22.415 12.006 -32.558 1.00 67.88 366 GLU A C 1
ATOM 2981 O O . GLU A 1 366 ? 22.299 12.313 -33.746 1.00 67.88 366 GLU A O 1
ATOM 2986 N N . GLN A 1 367 ? 22.577 12.942 -31.616 1.00 73.19 367 GLN A N 1
ATOM 2987 C CA . GLN A 1 367 ? 22.698 14.365 -31.945 1.00 73.19 367 GLN A CA 1
ATOM 2988 C C . GLN A 1 367 ? 23.956 14.638 -32.778 1.00 73.19 367 GLN A C 1
ATOM 2990 O O . GLN A 1 367 ? 23.894 15.369 -33.768 1.00 73.19 367 GLN A O 1
ATOM 2995 N N . LEU A 1 368 ? 25.085 14.026 -32.406 1.00 81.94 368 LEU A N 1
ATOM 2996 C CA . LEU A 1 368 ? 26.341 14.124 -33.154 1.00 81.94 368 LEU A CA 1
ATOM 2997 C C . LEU A 1 368 ? 26.224 13.481 -34.537 1.00 81.94 368 LEU A C 1
ATOM 2999 O O . LEU A 1 368 ? 26.617 14.092 -35.527 1.00 81.94 368 LEU A O 1
ATOM 3003 N N . LYS A 1 369 ? 25.638 12.286 -34.619 1.00 80.12 369 LYS A N 1
ATOM 3004 C CA . LYS A 1 369 ? 25.397 11.546 -35.857 1.00 80.12 369 LYS A CA 1
ATOM 3005 C C . LYS A 1 369 ? 24.533 12.347 -36.816 1.00 80.12 369 LYS A C 1
ATOM 3007 O O . LYS A 1 369 ? 24.921 12.517 -37.965 1.00 80.12 369 LYS A O 1
ATOM 3012 N N . LYS A 1 370 ? 23.419 12.910 -36.340 1.00 81.25 370 LYS A N 1
ATOM 3013 C CA . LYS A 1 370 ? 22.564 13.779 -37.152 1.00 81.25 370 LYS A CA 1
ATOM 3014 C C . LYS A 1 370 ? 23.338 14.981 -37.688 1.00 81.25 370 LYS A C 1
ATOM 3016 O O . LYS A 1 370 ? 23.294 15.237 -38.882 1.00 81.25 370 LYS A O 1
ATOM 3021 N N . LYS A 1 371 ? 24.107 15.670 -36.837 1.00 86.56 371 LYS A N 1
ATOM 3022 C CA . LYS A 1 371 ? 24.945 16.799 -37.270 1.00 86.56 371 LYS A CA 1
ATOM 3023 C C . LYS A 1 371 ? 26.007 16.389 -38.290 1.00 86.56 371 LYS A C 1
ATOM 3025 O O . LYS A 1 371 ? 26.264 17.137 -39.220 1.00 86.56 371 LYS A O 1
ATOM 3030 N N . LEU A 1 372 ? 26.604 15.207 -38.149 1.00 85.25 372 LEU A N 1
ATOM 3031 C CA . LEU A 1 372 ? 27.568 14.677 -39.117 1.00 85.25 372 LEU A CA 1
ATOM 3032 C C . LEU A 1 372 ? 26.907 14.303 -40.448 1.00 85.25 372 LEU A C 1
ATOM 3034 O O . LEU A 1 372 ? 27.495 14.548 -41.498 1.00 85.25 372 LEU A O 1
ATOM 3038 N N . MET A 1 373 ? 25.697 13.743 -40.416 1.00 82.12 373 MET A N 1
ATOM 3039 C CA . MET A 1 373 ? 24.913 13.441 -41.617 1.00 82.12 373 MET A CA 1
ATOM 3040 C C . MET A 1 373 ? 24.482 14.722 -42.338 1.00 82.12 373 MET A C 1
ATOM 3042 O O . MET A 1 373 ? 24.675 14.816 -43.543 1.00 82.12 373 MET A O 1
ATOM 3046 N N . ASP A 1 374 ? 23.997 15.728 -41.602 1.00 88.44 374 ASP A N 1
ATOM 3047 C CA . ASP A 1 374 ? 23.632 17.051 -42.135 1.00 88.44 374 ASP A CA 1
ATOM 3048 C C . ASP A 1 374 ? 24.854 17.833 -42.668 1.00 88.44 374 ASP A C 1
ATOM 3050 O O . ASP A 1 374 ? 24.706 18.822 -43.386 1.00 88.44 374 ASP A O 1
ATOM 3054 N N . PHE A 1 375 ? 26.064 17.416 -42.288 1.00 90.94 375 PHE A N 1
ATOM 3055 C CA . PHE A 1 375 ? 27.343 17.967 -42.739 1.00 90.94 375 PHE A CA 1
ATOM 3056 C C . PHE A 1 375 ? 28.039 17.078 -43.787 1.00 90.94 375 PHE A C 1
ATOM 3058 O O . PHE A 1 375 ? 29.224 17.261 -44.061 1.00 90.94 375 PHE A O 1
ATOM 3065 N N . ASP A 1 376 ? 27.325 16.106 -44.362 1.00 89.94 376 ASP A N 1
ATOM 3066 C CA . ASP A 1 376 ? 27.805 15.200 -45.414 1.00 89.94 376 ASP A CA 1
ATOM 3067 C C . ASP A 1 376 ? 29.047 14.360 -45.032 1.00 89.94 376 ASP A C 1
ATOM 3069 O O . ASP A 1 376 ? 29.850 13.974 -45.883 1.00 89.94 376 ASP A O 1
ATOM 3073 N N . ARG A 1 377 ? 29.210 14.022 -43.744 1.00 87.31 377 ARG A N 1
ATOM 3074 C CA . ARG A 1 377 ? 30.323 13.203 -43.211 1.00 87.31 377 ARG A CA 1
ATOM 3075 C C . ARG A 1 377 ? 29.886 11.809 -42.751 1.00 87.31 377 ARG A C 1
ATOM 3077 O O . ARG A 1 377 ? 30.175 11.367 -41.635 1.00 87.31 377 ARG A O 1
ATOM 3084 N N . LEU A 1 378 ? 29.199 11.086 -43.639 1.00 86.75 378 LEU A N 1
ATOM 3085 C CA . LEU A 1 378 ? 28.805 9.677 -43.449 1.00 86.75 378 LEU A CA 1
ATOM 3086 C C . LEU A 1 378 ? 30.009 8.741 -43.231 1.00 86.75 378 LEU A C 1
ATOM 3088 O O . LEU A 1 378 ? 29.894 7.722 -42.549 1.00 86.75 378 LEU A O 1
ATOM 3092 N N . ASP A 1 379 ? 31.176 9.100 -43.768 1.00 86.12 379 ASP A N 1
ATOM 3093 C CA . ASP A 1 379 ? 32.445 8.400 -43.557 1.00 86.12 379 ASP A CA 1
ATOM 3094 C C . ASP A 1 379 ? 32.836 8.348 -42.070 1.00 86.12 379 ASP A C 1
ATOM 3096 O O . ASP A 1 379 ? 33.220 7.289 -41.565 1.00 86.12 379 ASP A O 1
ATOM 3100 N N . ILE A 1 380 ? 32.677 9.465 -41.348 1.00 89.31 380 ILE A N 1
ATOM 3101 C CA . ILE A 1 380 ? 32.957 9.549 -39.909 1.00 89.31 380 ILE A CA 1
ATOM 3102 C C . ILE A 1 380 ? 31.938 8.723 -39.126 1.00 89.31 380 ILE A C 1
ATOM 3104 O O . ILE A 1 380 ? 32.322 7.994 -38.210 1.00 89.31 380 ILE A O 1
ATOM 3108 N N . VAL A 1 381 ? 30.657 8.804 -39.500 1.00 82.75 381 VAL A N 1
ATOM 3109 C CA . VAL A 1 381 ? 29.573 8.049 -38.850 1.00 82.75 381 VAL A CA 1
ATOM 3110 C C . VAL A 1 381 ? 29.869 6.551 -38.892 1.00 82.75 381 VAL A C 1
ATOM 3112 O O . VAL A 1 381 ? 29.958 5.917 -37.842 1.00 82.75 381 VAL A O 1
ATOM 3115 N N . ASN A 1 382 ? 30.143 6.004 -40.079 1.00 81.19 382 ASN A N 1
ATOM 3116 C CA . ASN A 1 382 ? 30.448 4.582 -40.252 1.00 81.19 382 ASN A CA 1
ATOM 3117 C C . ASN A 1 382 ? 31.701 4.151 -39.472 1.00 81.19 382 ASN A C 1
ATOM 3119 O O . ASN A 1 382 ? 31.753 3.056 -38.903 1.00 81.19 382 ASN A O 1
ATOM 3123 N N . LYS A 1 383 ? 32.722 5.015 -39.421 1.00 86.12 383 LYS A N 1
ATOM 3124 C CA . LYS A 1 383 ? 33.966 4.742 -38.692 1.00 86.12 383 LYS A CA 1
ATOM 3125 C C . LYS A 1 383 ? 33.741 4.687 -37.183 1.00 86.12 383 LYS A C 1
ATOM 3127 O O . LYS A 1 383 ? 34.274 3.796 -36.524 1.00 86.12 383 LYS A O 1
ATOM 3132 N N . ILE A 1 384 ? 32.933 5.595 -36.644 1.00 84.38 384 ILE A N 1
ATOM 3133 C CA . ILE A 1 384 ? 32.578 5.619 -35.223 1.00 84.38 384 ILE A CA 1
ATOM 3134 C C . ILE A 1 384 ? 31.707 4.423 -34.855 1.00 84.38 384 ILE A C 1
ATOM 3136 O O . ILE A 1 384 ? 32.020 3.732 -33.889 1.00 84.38 384 ILE A O 1
ATOM 3140 N N . GLU A 1 385 ? 30.677 4.122 -35.645 1.00 79.88 385 GLU A N 1
ATOM 3141 C CA . GLU A 1 385 ? 29.804 2.967 -35.401 1.00 79.88 385 GLU A CA 1
ATOM 3142 C C . GLU A 1 385 ? 30.571 1.643 -35.453 1.00 79.88 385 GLU A C 1
ATOM 3144 O O . GLU A 1 385 ? 30.272 0.718 -34.702 1.00 79.88 385 GLU A O 1
ATOM 3149 N N . THR A 1 386 ? 31.608 1.558 -36.289 1.00 80.31 386 THR A N 1
ATOM 3150 C CA . THR A 1 386 ? 32.490 0.388 -36.333 1.00 80.31 386 THR A CA 1
ATOM 3151 C C . THR A 1 386 ? 33.426 0.337 -35.126 1.00 80.31 386 THR A C 1
ATOM 3153 O O . THR A 1 386 ? 33.546 -0.709 -34.494 1.00 80.31 386 THR A O 1
ATOM 3156 N N . LYS A 1 387 ? 34.083 1.454 -34.786 1.00 81.19 387 LYS A N 1
ATOM 3157 C CA . LYS A 1 387 ? 35.096 1.519 -33.718 1.00 81.19 387 LYS A CA 1
ATOM 3158 C C . LYS A 1 387 ? 34.501 1.366 -32.320 1.00 81.19 387 LYS A C 1
ATOM 3160 O O . LYS A 1 387 ? 35.121 0.764 -31.451 1.00 81.19 387 LYS A O 1
ATOM 3165 N N . PHE A 1 388 ? 33.309 1.910 -32.108 1.00 77.94 388 PHE A N 1
ATOM 3166 C CA . PHE A 1 388 ? 32.613 1.892 -30.824 1.00 77.94 388 PHE A CA 1
ATOM 3167 C C . PHE A 1 388 ? 31.402 0.961 -30.834 1.00 77.94 388 PHE A C 1
ATOM 3169 O O . PHE A 1 388 ? 30.544 1.092 -29.963 1.00 77.94 388 PHE A O 1
ATOM 3176 N N . ARG A 1 389 ? 31.343 0.014 -31.784 1.00 68.31 389 ARG A N 1
ATOM 3177 C CA . ARG A 1 389 ? 30.242 -0.945 -31.945 1.00 68.31 389 ARG A CA 1
ATOM 3178 C C . ARG A 1 389 ? 29.807 -1.521 -30.607 1.00 68.31 389 ARG A C 1
ATOM 3180 O O . ARG A 1 389 ? 28.650 -1.363 -30.256 1.00 68.31 389 ARG A O 1
ATOM 3187 N N . ASP A 1 390 ? 30.751 -2.059 -29.839 1.00 57.84 390 ASP A N 1
ATOM 3188 C CA . ASP A 1 390 ? 30.468 -2.719 -28.564 1.00 57.84 390 ASP A CA 1
ATOM 3189 C C . ASP A 1 390 ? 29.967 -1.761 -27.479 1.00 57.84 390 ASP A C 1
ATOM 3191 O O . ASP A 1 390 ? 29.212 -2.176 -26.618 1.00 57.84 390 ASP A O 1
ATOM 3195 N N . HIS A 1 391 ? 30.340 -0.479 -27.496 1.00 63.38 391 HIS A N 1
ATOM 3196 C CA . HIS A 1 391 ? 29.840 0.508 -26.521 1.00 63.38 391 HIS A CA 1
ATOM 3197 C C . HIS A 1 391 ? 28.484 1.097 -26.934 1.00 63.38 391 HIS A C 1
ATOM 3199 O O . HIS A 1 391 ? 27.680 1.487 -26.088 1.00 63.38 391 HIS A O 1
ATOM 3205 N N . LEU A 1 392 ? 28.220 1.148 -28.241 1.00 61.25 392 LEU A N 1
ATOM 3206 C CA . LEU A 1 392 ? 26.929 1.537 -28.802 1.00 61.25 392 LEU A CA 1
ATOM 3207 C C . LEU A 1 392 ? 25.912 0.382 -28.681 1.00 61.25 392 LEU A C 1
ATOM 3209 O O . LEU A 1 392 ? 24.731 0.622 -28.412 1.00 61.25 392 LEU A O 1
ATOM 3213 N N . SER A 1 393 ? 26.368 -0.874 -28.787 1.00 49.53 393 SER A N 1
ATOM 3214 C CA . SER A 1 393 ? 25.551 -2.089 -28.681 1.00 49.53 393 SER A CA 1
ATOM 3215 C C . SER A 1 393 ? 25.413 -2.611 -27.247 1.00 49.53 393 SER A C 1
ATOM 3217 O O . SER A 1 393 ? 24.295 -2.897 -26.819 1.00 49.53 393 SER A O 1
ATOM 3219 N N . ASN A 1 394 ? 26.495 -2.680 -26.464 1.00 44.09 394 ASN A N 1
ATOM 3220 C CA . ASN A 1 394 ? 26.475 -3.226 -25.104 1.00 44.09 394 ASN A CA 1
ATOM 3221 C C . ASN A 1 394 ? 26.265 -2.099 -24.103 1.00 44.09 394 ASN A C 1
ATOM 3223 O O . ASN A 1 394 ? 27.112 -1.241 -23.867 1.00 44.09 394 ASN A O 1
ATOM 3227 N N . GLY A 1 395 ? 25.086 -2.100 -23.501 1.00 41.53 395 GLY A N 1
ATOM 3228 C CA . GLY A 1 395 ? 24.682 -1.078 -22.562 1.00 41.53 395 GLY A CA 1
ATOM 3229 C C . GLY A 1 395 ? 23.801 -1.691 -21.509 1.00 41.53 395 GLY A C 1
ATOM 3230 O O . GLY A 1 395 ? 22.624 -1.859 -21.802 1.00 41.53 395 GLY A O 1
ATOM 3231 N N . LEU A 1 396 ? 24.415 -2.024 -20.368 1.00 41.47 396 LEU A N 1
ATOM 3232 C CA . LEU A 1 396 ? 23.899 -2.883 -19.301 1.00 41.47 396 LEU A CA 1
ATOM 3233 C C . LEU A 1 396 ? 23.295 -4.192 -19.839 1.00 41.47 396 LEU A C 1
ATOM 3235 O O . LEU A 1 396 ? 22.197 -4.213 -20.394 1.00 41.47 396 LEU A O 1
ATOM 3239 N N . GLU A 1 397 ? 23.998 -5.306 -19.617 1.00 40.41 397 GLU A N 1
ATOM 3240 C CA . GLU A 1 397 ? 23.313 -6.587 -19.430 1.00 40.41 397 GLU A CA 1
ATOM 3241 C C . GLU A 1 397 ? 22.110 -6.340 -18.513 1.00 40.41 397 GLU A C 1
ATOM 3243 O O . GLU A 1 397 ? 22.260 -5.675 -17.489 1.00 40.41 397 GLU A O 1
ATOM 3248 N N . SER A 1 398 ? 20.933 -6.755 -18.991 1.00 42.81 398 SER A N 1
ATOM 3249 C CA . SER A 1 398 ? 19.615 -6.724 -18.349 1.00 42.81 398 SER A CA 1
ATOM 3250 C C . SER A 1 398 ? 19.557 -6.044 -16.977 1.00 42.81 398 SER A C 1
ATOM 3252 O O . SER A 1 398 ? 20.141 -6.549 -16.021 1.00 42.81 398 SER A O 1
ATOM 3254 N N . PHE A 1 399 ? 18.728 -5.005 -16.817 1.00 46.53 399 PHE A N 1
ATOM 3255 C CA . PHE A 1 399 ? 18.070 -4.839 -15.516 1.00 46.53 399 PHE A CA 1
ATOM 3256 C C . PHE A 1 399 ? 17.376 -6.182 -15.233 1.00 46.53 399 PHE A C 1
ATOM 3258 O O . PHE A 1 399 ? 16.484 -6.531 -16.012 1.00 46.53 399 PHE A O 1
ATOM 3265 N N . PRO A 1 400 ? 17.842 -6.999 -14.265 1.00 49.12 400 PRO A N 1
ATOM 3266 C CA . PRO A 1 400 ? 17.500 -8.418 -14.290 1.00 49.12 400 PRO A CA 1
ATOM 3267 C C . PRO A 1 400 ? 16.068 -8.676 -13.833 1.00 49.12 400 PRO A C 1
ATOM 3269 O O . PRO A 1 400 ? 15.569 -9.774 -14.035 1.00 49.12 400 PRO A O 1
ATOM 3272 N N . ASP A 1 401 ? 15.409 -7.683 -13.235 1.00 62.72 401 ASP A N 1
ATOM 3273 C CA . ASP A 1 401 ? 14.119 -7.886 -12.602 1.00 62.72 401 ASP A CA 1
ATOM 3274 C C . ASP A 1 401 ? 13.364 -6.552 -12.478 1.00 62.72 401 ASP A C 1
ATOM 3276 O O . ASP A 1 401 ? 13.656 -5.722 -11.610 1.00 62.72 401 ASP A O 1
ATOM 3280 N N . PHE A 1 402 ? 12.450 -6.295 -13.420 1.00 71.12 402 PHE A N 1
ATOM 3281 C CA . PHE A 1 402 ? 11.559 -5.135 -13.340 1.00 71.12 402 PHE A CA 1
ATOM 3282 C C . PHE A 1 402 ? 10.569 -5.285 -12.182 1.00 71.12 402 PHE A C 1
ATOM 3284 O O . PHE A 1 402 ? 10.224 -4.274 -11.579 1.00 71.12 402 PHE A O 1
ATOM 3291 N N . ASP A 1 403 ? 10.174 -6.512 -11.832 1.00 72.38 403 ASP A N 1
ATOM 3292 C CA . ASP A 1 403 ? 9.224 -6.763 -10.751 1.00 72.38 403 ASP A CA 1
ATOM 3293 C C . ASP A 1 403 ? 9.844 -6.364 -9.404 1.00 72.38 403 ASP A C 1
ATOM 3295 O O . ASP A 1 403 ? 9.267 -5.551 -8.682 1.00 72.38 403 ASP A O 1
ATOM 3299 N N . PHE A 1 404 ? 11.088 -6.777 -9.124 1.00 73.50 404 PHE A N 1
ATOM 3300 C CA . PHE A 1 404 ? 11.806 -6.327 -7.921 1.00 73.50 404 PHE A CA 1
ATOM 3301 C C . PHE A 1 404 ? 11.981 -4.799 -7.872 1.00 73.50 404 PHE A C 1
ATOM 3303 O O . PHE A 1 404 ? 11.916 -4.181 -6.804 1.00 73.50 404 PHE A O 1
ATOM 3310 N N . PHE A 1 405 ? 12.198 -4.162 -9.028 1.00 76.69 405 PHE A N 1
ATOM 3311 C CA . PHE A 1 405 ? 12.254 -2.704 -9.105 1.00 76.69 405 PHE A CA 1
ATOM 3312 C C . PHE A 1 405 ? 10.904 -2.068 -8.758 1.00 76.69 405 PHE A C 1
ATOM 3314 O O . PHE A 1 405 ? 10.890 -1.095 -8.004 1.00 76.69 405 PHE A O 1
ATOM 3321 N N . TYR A 1 406 ? 9.788 -2.587 -9.279 1.00 81.88 406 TYR A N 1
ATOM 3322 C CA . TYR A 1 406 ? 8.452 -2.058 -8.997 1.00 81.88 406 TYR A CA 1
ATOM 3323 C C . TYR A 1 406 ? 8.072 -2.221 -7.531 1.00 81.88 406 TYR A C 1
ATOM 3325 O O . TYR A 1 406 ? 7.537 -1.279 -6.954 1.00 81.88 406 TYR A O 1
ATOM 3333 N N . GLU A 1 407 ? 8.412 -3.349 -6.910 1.00 79.81 407 GLU A N 1
ATOM 3334 C CA . GLU A 1 407 ? 8.221 -3.562 -5.472 1.00 79.81 407 GLU A CA 1
ATOM 3335 C C . GLU A 1 407 ? 9.037 -2.558 -4.654 1.00 79.81 407 GLU A C 1
ATOM 3337 O O . GLU A 1 407 ? 8.495 -1.832 -3.823 1.00 79.81 407 GLU A O 1
ATOM 3342 N N . CYS A 1 408 ? 10.335 -2.417 -4.946 1.00 72.56 408 CYS A N 1
ATOM 3343 C CA . CYS A 1 408 ? 11.172 -1.424 -4.273 1.00 72.56 408 CYS A CA 1
ATOM 3344 C C . CYS A 1 408 ? 10.674 0.008 -4.513 1.00 72.56 408 CYS A C 1
ATOM 3346 O O . CYS A 1 408 ? 10.756 0.856 -3.624 1.00 72.56 408 CYS A O 1
ATOM 3348 N N . PHE A 1 409 ? 10.165 0.310 -5.707 1.00 76.69 409 PHE A N 1
ATOM 3349 C CA . PHE A 1 409 ? 9.601 1.612 -6.041 1.00 76.69 409 PHE A CA 1
ATOM 3350 C C . PHE A 1 409 ? 8.321 1.891 -5.248 1.00 76.69 409 PHE A C 1
ATOM 3352 O O . PHE A 1 409 ? 8.197 2.964 -4.655 1.00 76.69 409 PHE A O 1
ATOM 3359 N N . TYR A 1 410 ? 7.420 0.913 -5.192 1.00 79.75 410 TYR A N 1
ATOM 3360 C CA . TYR A 1 410 ? 6.187 0.965 -4.420 1.00 79.75 410 TYR A CA 1
ATOM 3361 C C . TYR A 1 410 ? 6.475 1.141 -2.927 1.00 79.75 410 TYR A C 1
ATOM 3363 O O . TYR A 1 410 ? 5.998 2.093 -2.323 1.00 79.75 410 TYR A O 1
ATOM 3371 N N . GLU A 1 411 ? 7.332 0.313 -2.336 1.00 72.81 411 GLU A N 1
ATOM 3372 C CA . GLU A 1 411 ? 7.662 0.410 -0.907 1.00 72.81 411 GLU A CA 1
ATOM 3373 C C . GLU A 1 411 ? 8.425 1.687 -0.563 1.00 72.81 411 GLU A C 1
ATOM 3375 O O . GLU A 1 411 ? 8.269 2.265 0.512 1.00 72.81 411 GLU A O 1
ATOM 3380 N N . SER A 1 412 ? 9.276 2.157 -1.476 1.00 66.81 412 SER A N 1
ATOM 3381 C CA . SER A 1 412 ? 10.087 3.336 -1.201 1.00 66.81 412 SER A CA 1
ATOM 3382 C C . SER A 1 412 ? 9.315 4.647 -1.336 1.00 66.81 412 SER A C 1
ATOM 3384 O O . SER A 1 412 ? 9.763 5.644 -0.768 1.00 66.81 412 SER A O 1
ATOM 3386 N N . GLN A 1 413 ? 8.208 4.673 -2.090 1.00 68.00 413 GLN A N 1
ATOM 3387 C CA . GLN A 1 413 ? 7.449 5.888 -2.427 1.00 68.00 413 GLN A CA 1
ATOM 3388 C C . GLN A 1 413 ? 8.354 7.034 -2.946 1.00 68.00 413 GLN A C 1
ATOM 3390 O O . GLN A 1 413 ? 8.035 8.218 -2.821 1.00 68.00 413 GLN A O 1
ATOM 3395 N N . LEU A 1 414 ? 9.527 6.704 -3.504 1.00 62.22 414 LEU A N 1
ATOM 3396 C CA . LEU A 1 414 ? 10.522 7.682 -3.944 1.00 62.22 414 LEU A CA 1
ATOM 3397 C C . LEU A 1 414 ? 10.080 8.374 -5.237 1.00 62.22 414 LEU A C 1
ATOM 3399 O O . LEU A 1 414 ? 9.548 7.741 -6.144 1.00 62.22 414 LEU A O 1
ATOM 3403 N N . SER A 1 415 ? 10.403 9.661 -5.395 1.00 62.28 415 SER A N 1
ATOM 3404 C CA . SER A 1 415 ? 10.333 10.324 -6.701 1.00 62.28 415 SER A CA 1
ATOM 3405 C C . SER A 1 415 ? 11.571 9.974 -7.531 1.00 62.28 415 SER A C 1
ATOM 3407 O O . SER A 1 415 ? 12.591 10.659 -7.501 1.00 62.28 415 SER A O 1
ATOM 3409 N N . LEU A 1 416 ? 11.510 8.875 -8.281 1.00 63.41 416 LEU A N 1
ATOM 3410 C CA . LEU A 1 416 ? 12.642 8.394 -9.086 1.00 63.41 416 LEU A CA 1
ATOM 3411 C C . LEU A 1 416 ? 12.658 8.996 -10.487 1.00 63.41 416 LEU A C 1
ATOM 3413 O O . LEU A 1 416 ? 12.813 8.278 -11.479 1.00 63.41 416 LEU A O 1
ATOM 3417 N N . PHE A 1 417 ? 12.515 10.325 -10.559 1.00 64.62 417 PHE A N 1
ATOM 3418 C CA . PHE A 1 417 ? 12.386 11.007 -11.840 1.00 64.62 417 PHE A CA 1
ATOM 3419 C C . PHE A 1 417 ? 13.592 10.725 -12.751 1.00 64.62 417 PHE A C 1
ATOM 3421 O O . PHE A 1 417 ? 13.450 10.394 -13.926 1.00 64.62 417 PHE A O 1
ATOM 3428 N N . ASP A 1 418 ? 14.780 10.755 -12.147 1.00 58.97 418 ASP A N 1
ATOM 3429 C CA . ASP A 1 418 ? 16.057 10.591 -12.833 1.00 58.97 418 ASP A CA 1
ATOM 3430 C C . ASP A 1 418 ? 16.265 9.183 -13.413 1.00 58.97 418 ASP A C 1
ATOM 3432 O O . ASP A 1 418 ? 16.913 9.056 -14.446 1.00 58.97 418 ASP A O 1
ATOM 3436 N N . ILE A 1 419 ? 15.719 8.120 -12.802 1.00 62.91 419 ILE A N 1
ATOM 3437 C CA . ILE A 1 419 ? 15.871 6.743 -13.321 1.00 62.91 419 ILE A CA 1
ATOM 3438 C C . ILE A 1 419 ? 14.952 6.514 -14.507 1.00 62.91 419 ILE A C 1
ATOM 3440 O O . ILE A 1 419 ? 15.371 5.932 -15.503 1.00 62.91 419 ILE A O 1
ATOM 3444 N N . ILE A 1 420 ? 13.695 6.938 -14.382 1.00 65.88 420 ILE A N 1
ATOM 3445 C CA . ILE A 1 420 ? 12.713 6.760 -15.448 1.00 65.88 420 ILE A CA 1
ATOM 3446 C C . ILE A 1 420 ? 13.165 7.542 -16.677 1.00 65.88 420 ILE A C 1
ATOM 3448 O O . ILE A 1 420 ? 13.255 6.958 -17.753 1.00 65.88 420 ILE A O 1
ATOM 3452 N N . TYR A 1 421 ? 13.571 8.801 -16.486 1.00 63.31 421 TYR A N 1
ATOM 3453 C CA . TYR A 1 421 ? 14.187 9.607 -17.536 1.00 63.31 421 TYR A CA 1
ATOM 3454 C C . TYR A 1 421 ? 15.434 8.928 -18.124 1.00 63.31 421 TYR A C 1
ATOM 3456 O O . TYR A 1 421 ? 15.566 8.832 -19.338 1.00 63.31 421 TYR A O 1
ATOM 3464 N N . PHE A 1 422 ? 16.322 8.398 -17.278 1.00 60.56 422 PHE A N 1
ATOM 3465 C CA . PHE A 1 422 ? 17.537 7.709 -17.716 1.00 60.56 422 PHE A CA 1
ATOM 3466 C C . PHE A 1 422 ? 17.264 6.472 -18.588 1.00 60.56 422 PHE A C 1
ATOM 3468 O O . PHE A 1 422 ? 17.914 6.279 -19.619 1.00 60.56 422 PHE A O 1
ATOM 3475 N N . VAL A 1 423 ? 16.326 5.614 -18.176 1.00 62.50 423 VAL A N 1
ATOM 3476 C CA . VAL A 1 423 ? 15.943 4.421 -18.942 1.00 62.50 423 VAL A CA 1
ATOM 3477 C C . VAL A 1 423 ? 15.318 4.841 -20.272 1.00 62.50 423 VAL A C 1
ATOM 3479 O O . VAL A 1 423 ? 15.680 4.286 -21.308 1.00 62.50 423 VAL A O 1
ATOM 3482 N N . ASP A 1 424 ? 14.448 5.848 -20.256 1.00 62.72 424 ASP A N 1
ATOM 3483 C CA . ASP A 1 424 ? 13.741 6.344 -21.436 1.00 62.72 424 ASP A CA 1
ATOM 3484 C C . ASP A 1 424 ? 14.679 7.016 -22.460 1.00 62.72 424 ASP A C 1
ATOM 3486 O O . ASP A 1 424 ? 14.641 6.663 -23.640 1.00 62.72 424 ASP A O 1
ATOM 3490 N N . GLU A 1 425 ? 15.597 7.889 -22.025 1.00 57.44 425 GLU A N 1
ATOM 3491 C CA . GLU A 1 425 ? 16.577 8.580 -22.886 1.00 57.44 425 GLU A CA 1
ATOM 3492 C C . GLU A 1 425 ? 17.492 7.590 -23.634 1.00 57.44 425 GLU A C 1
ATOM 3494 O O . GLU A 1 425 ? 17.866 7.802 -24.791 1.00 57.44 425 GLU A O 1
ATOM 3499 N N . ARG A 1 426 ? 17.815 6.448 -23.013 1.00 56.66 426 ARG A N 1
ATOM 3500 C CA . ARG A 1 426 ? 18.599 5.384 -23.659 1.00 56.66 426 ARG A CA 1
ATOM 3501 C C . ARG A 1 426 ? 17.803 4.630 -24.731 1.00 56.66 426 ARG A C 1
ATOM 3503 O O . ARG A 1 426 ? 18.396 4.154 -25.704 1.00 56.66 426 ARG A O 1
ATOM 3510 N N . ASN A 1 427 ? 16.491 4.492 -24.551 1.00 54.06 427 ASN A N 1
ATOM 3511 C CA . ASN A 1 427 ? 15.632 3.732 -25.460 1.00 54.06 427 ASN A CA 1
ATOM 3512 C C . ASN A 1 427 ? 15.337 4.507 -26.751 1.00 54.06 427 ASN A C 1
ATOM 3514 O O . ASN A 1 427 ? 15.300 3.899 -27.823 1.00 54.06 427 ASN A O 1
ATOM 3518 N N . GLU A 1 428 ? 15.230 5.840 -26.689 1.00 51.41 428 GLU A N 1
ATOM 3519 C CA . GLU A 1 428 ? 15.044 6.683 -27.882 1.00 51.41 428 GLU A CA 1
ATOM 3520 C C . GLU A 1 428 ? 16.192 6.537 -28.903 1.00 51.41 428 GLU A C 1
ATOM 3522 O O . GLU A 1 428 ? 15.965 6.581 -30.114 1.00 51.41 428 GLU A O 1
ATOM 3527 N N . GLY A 1 429 ? 17.418 6.275 -28.435 1.00 47.53 429 GLY A N 1
ATOM 3528 C CA . GLY A 1 429 ? 18.604 6.113 -29.284 1.00 47.53 429 GLY A CA 1
ATOM 3529 C C . GLY A 1 429 ? 18.766 4.747 -29.971 1.00 47.53 429 GLY A C 1
ATOM 3530 O O . GLY A 1 429 ? 19.658 4.594 -30.799 1.00 47.53 429 GLY A O 1
ATOM 3531 N N . ARG A 1 430 ? 17.941 3.734 -29.657 1.00 49.97 430 ARG A N 1
ATOM 3532 C CA . ARG A 1 430 ? 18.109 2.341 -30.143 1.00 49.97 430 ARG A CA 1
ATOM 3533 C C . ARG A 1 430 ? 17.055 1.886 -31.163 1.00 49.97 430 ARG A C 1
ATOM 3535 O O . ARG A 1 430 ? 16.888 0.692 -31.390 1.00 49.97 430 ARG A O 1
ATOM 3542 N N . SER A 1 431 ? 16.376 2.817 -31.834 1.00 43.09 431 SER A N 1
ATOM 3543 C CA . SER A 1 431 ? 15.246 2.546 -32.748 1.00 43.09 431 SER A CA 1
ATOM 3544 C C . SER A 1 431 ? 15.547 1.683 -33.995 1.00 43.09 431 SER A C 1
ATOM 3546 O O . SER A 1 431 ? 14.625 1.338 -34.739 1.00 43.09 431 SER A O 1
ATOM 3548 N N . ASN A 1 432 ? 16.790 1.239 -34.208 1.00 39.28 432 ASN A N 1
ATOM 3549 C CA . ASN A 1 432 ? 17.126 0.274 -35.255 1.00 39.28 432 ASN A CA 1
ATOM 3550 C C . ASN A 1 432 ? 16.823 -1.174 -34.820 1.00 39.28 432 ASN A C 1
ATOM 3552 O O . ASN A 1 432 ? 17.659 -1.876 -34.262 1.00 39.28 432 ASN A O 1
ATOM 3556 N N . LYS A 1 433 ? 15.585 -1.593 -35.119 1.00 46.81 433 LYS A N 1
ATOM 3557 C CA . LYS A 1 433 ? 15.110 -2.962 -35.419 1.00 46.81 433 LYS A CA 1
ATOM 3558 C C . LYS A 1 433 ? 15.990 -4.117 -34.902 1.00 46.81 433 LYS A C 1
ATOM 3560 O O . LYS A 1 433 ? 16.769 -4.679 -35.665 1.00 46.81 433 LYS A O 1
ATOM 3565 N N . SER A 1 434 ? 15.826 -4.515 -33.639 1.00 41.38 434 SER A N 1
ATOM 3566 C CA . SER A 1 434 ? 15.877 -5.936 -33.202 1.00 41.38 434 SER A CA 1
ATOM 3567 C C . SER A 1 434 ? 15.810 -6.105 -31.684 1.00 41.38 434 SER A C 1
ATOM 3569 O O . SER A 1 434 ? 15.284 -7.116 -31.233 1.00 41.38 434 SER A O 1
ATOM 3571 N N . ASN A 1 435 ? 16.230 -5.113 -30.891 1.00 44.69 435 ASN A N 1
ATOM 3572 C CA . ASN A 1 435 ? 16.243 -5.240 -29.432 1.00 44.69 435 ASN A CA 1
ATOM 3573 C C . ASN A 1 435 ? 15.352 -4.182 -28.765 1.00 44.69 435 ASN A C 1
ATOM 3575 O O . ASN A 1 435 ? 15.762 -3.044 -28.548 1.00 44.69 435 ASN A O 1
ATOM 3579 N N . TYR A 1 436 ? 14.117 -4.569 -28.441 1.00 53.09 436 TYR A N 1
ATOM 3580 C CA . TYR A 1 436 ? 13.157 -3.741 -27.708 1.00 53.09 436 TYR A CA 1
ATOM 3581 C C . TYR A 1 436 ? 13.572 -3.635 -26.224 1.00 53.09 436 TYR A C 1
ATOM 3583 O O . TYR A 1 436 ? 13.166 -4.452 -25.387 1.00 53.09 436 TYR A O 1
ATOM 3591 N N . TYR A 1 437 ? 14.430 -2.663 -25.906 1.00 57.72 437 TYR A N 1
ATOM 3592 C CA . TYR A 1 437 ? 14.786 -2.283 -24.536 1.00 57.72 437 TYR A CA 1
ATOM 3593 C C . TYR A 1 437 ? 13.800 -1.215 -24.041 1.00 57.72 437 TYR A C 1
ATOM 3595 O O . TYR A 1 437 ? 13.551 -0.242 -24.744 1.00 57.72 437 TYR A O 1
ATOM 3603 N N . GLY A 1 438 ? 13.207 -1.422 -22.863 1.00 69.19 438 GLY A N 1
ATOM 3604 C CA . GLY A 1 438 ? 12.268 -0.487 -22.241 1.00 69.19 438 GLY A CA 1
ATOM 3605 C C . GLY A 1 438 ? 11.450 -1.123 -21.122 1.00 69.19 438 GLY A C 1
ATOM 3606 O O . GLY A 1 438 ? 11.559 -2.332 -20.900 1.00 69.19 438 GLY A O 1
ATOM 3607 N N . TRP A 1 439 ? 10.675 -0.298 -20.411 1.00 81.19 439 TRP A N 1
ATOM 3608 C CA . TRP A 1 439 ? 9.831 -0.711 -19.284 1.00 81.19 439 TRP A CA 1
ATOM 3609 C C . TRP A 1 439 ? 8.821 -1.786 -19.701 1.00 81.19 439 TRP A C 1
ATOM 3611 O O . TRP A 1 439 ? 8.230 -1.710 -20.784 1.00 81.19 439 TRP A O 1
ATOM 3621 N N . LYS A 1 440 ? 8.637 -2.797 -18.843 1.00 84.50 440 LYS A N 1
ATOM 3622 C CA . LYS A 1 440 ? 7.804 -3.972 -19.131 1.00 84.50 440 LYS A CA 1
ATOM 3623 C C . LYS A 1 440 ? 6.857 -4.263 -17.979 1.00 84.50 440 LYS A C 1
ATOM 3625 O O . LYS A 1 440 ? 7.297 -4.276 -16.837 1.00 84.50 440 LYS A O 1
ATOM 3630 N N . ILE A 1 441 ? 5.600 -4.546 -18.293 1.00 89.50 441 ILE A N 1
ATOM 3631 C CA . ILE A 1 441 ? 4.608 -5.062 -17.346 1.00 89.50 441 ILE A CA 1
ATOM 3632 C C . ILE A 1 441 ? 4.206 -6.463 -17.785 1.00 89.50 441 ILE A C 1
ATOM 3634 O O . ILE A 1 441 ? 3.959 -6.684 -18.974 1.00 89.50 441 ILE A O 1
ATOM 3638 N N . SER A 1 442 ? 4.121 -7.384 -16.829 1.00 89.50 442 SER A N 1
ATOM 3639 C CA . SER A 1 442 ? 3.718 -8.772 -17.057 1.00 89.50 442 SER A CA 1
ATOM 3640 C C . SER A 1 442 ? 2.506 -9.126 -16.198 1.00 89.50 442 SER A C 1
ATOM 3642 O O . SER A 1 442 ? 2.485 -8.842 -15.001 1.00 89.50 442 SER A O 1
ATOM 3644 N N . ILE A 1 443 ? 1.513 -9.768 -16.810 1.00 90.00 443 ILE A N 1
ATOM 3645 C CA . ILE A 1 443 ? 0.349 -10.374 -16.158 1.00 90.00 443 ILE A CA 1
ATOM 3646 C C . ILE A 1 443 ? 0.436 -11.878 -16.403 1.00 90.00 443 ILE A C 1
ATOM 3648 O O . ILE A 1 443 ? 0.309 -12.322 -17.544 1.00 90.00 443 ILE A O 1
ATOM 3652 N N . GLU A 1 444 ? 0.666 -12.659 -15.355 1.00 88.69 444 GLU A N 1
ATOM 3653 C CA . GLU A 1 444 ? 0.945 -14.092 -15.456 1.00 88.69 444 GLU A CA 1
ATOM 3654 C C . GLU A 1 444 ? 0.360 -14.882 -14.283 1.00 88.69 444 GLU A C 1
ATOM 3656 O O . GLU A 1 444 ? 0.008 -14.325 -13.238 1.00 88.69 444 GLU A O 1
ATOM 3661 N N . ASP A 1 445 ? 0.226 -16.194 -14.472 1.00 82.38 445 ASP A N 1
ATOM 3662 C CA . ASP A 1 445 ? -0.216 -17.095 -13.411 1.00 82.38 445 ASP A CA 1
ATOM 3663 C C . ASP A 1 445 ? 0.779 -17.078 -12.240 1.00 82.38 445 ASP A C 1
ATOM 3665 O O . ASP A 1 445 ? 1.984 -17.207 -12.428 1.00 82.38 445 ASP A O 1
ATOM 3669 N N . GLY A 1 446 ? 0.264 -16.942 -11.015 1.00 81.75 446 GLY A N 1
ATOM 3670 C CA . GLY A 1 446 ? 1.081 -16.882 -9.799 1.00 81.75 446 GLY A CA 1
ATOM 3671 C C . GLY A 1 446 ? 1.503 -15.473 -9.371 1.00 81.75 446 GLY A C 1
ATOM 3672 O O . GLY A 1 446 ? 2.009 -15.325 -8.258 1.00 81.75 446 GLY A O 1
ATOM 3673 N N . LYS A 1 447 ? 1.237 -14.431 -10.176 1.00 84.94 447 LYS A N 1
ATOM 3674 C CA . LYS A 1 447 ? 1.454 -13.041 -9.751 1.00 84.94 447 LYS A CA 1
ATOM 3675 C C . LYS A 1 447 ? 0.524 -12.686 -8.587 1.00 84.94 447 LYS A C 1
ATOM 3677 O O . LYS A 1 447 ? -0.681 -12.937 -8.629 1.00 84.94 447 LYS A O 1
ATOM 3682 N N . THR A 1 448 ? 1.088 -12.127 -7.518 1.00 88.00 448 THR A N 1
ATOM 3683 C CA . THR A 1 448 ? 0.329 -11.787 -6.308 1.00 88.00 448 THR A CA 1
ATOM 3684 C C . THR A 1 448 ? -0.468 -10.490 -6.497 1.00 88.00 448 THR A C 1
ATOM 3686 O O . THR A 1 448 ? -0.121 -9.637 -7.320 1.00 88.00 448 THR A O 1
ATOM 3689 N N . SER A 1 449 ? -1.527 -10.301 -5.703 1.00 87.50 449 SER A N 1
ATOM 3690 C CA . SER A 1 449 ? -2.265 -9.023 -5.649 1.00 87.50 449 SER A CA 1
ATOM 3691 C C . SER A 1 449 ? -1.348 -7.857 -5.235 1.00 87.50 449 SER A C 1
ATOM 3693 O O . SER A 1 449 ? -1.434 -6.756 -5.781 1.00 87.50 449 SER A O 1
ATOM 3695 N N . TYR A 1 450 ? -0.375 -8.124 -4.356 1.00 87.56 450 TYR A N 1
ATOM 3696 C CA . TYR A 1 450 ? 0.659 -7.161 -3.973 1.00 87.56 450 TYR A CA 1
ATOM 3697 C C . TYR A 1 450 ? 1.530 -6.732 -5.165 1.00 87.56 450 TYR A C 1
ATOM 3699 O O . TYR A 1 450 ? 1.636 -5.540 -5.449 1.00 87.56 450 TYR A O 1
ATOM 3707 N N . ALA A 1 451 ? 2.080 -7.685 -5.922 1.00 85.38 451 ALA A N 1
ATOM 3708 C CA . ALA A 1 451 ? 2.881 -7.381 -7.109 1.00 85.38 451 ALA A CA 1
ATOM 3709 C C . ALA A 1 451 ? 2.054 -6.644 -8.181 1.00 85.38 451 ALA A C 1
ATOM 3711 O O . ALA A 1 451 ? 2.526 -5.696 -8.805 1.00 85.38 451 ALA A O 1
ATOM 3712 N N . THR A 1 452 ? 0.779 -7.012 -8.347 1.00 90.00 452 THR A N 1
ATOM 3713 C CA . THR A 1 452 ? -0.157 -6.307 -9.246 1.00 90.00 452 THR A CA 1
ATOM 3714 C C . THR A 1 452 ? -0.389 -4.860 -8.797 1.00 90.00 452 THR A C 1
ATOM 3716 O O . THR A 1 452 ? -0.457 -3.949 -9.622 1.00 90.00 452 THR A O 1
ATOM 3719 N N . SER A 1 453 ? -0.461 -4.619 -7.487 1.00 89.38 453 SER A N 1
ATOM 3720 C CA . SER A 1 453 ? -0.591 -3.272 -6.921 1.00 89.38 453 SER A CA 1
ATOM 3721 C C . SER A 1 453 ? 0.663 -2.424 -7.159 1.00 89.38 453 SER A C 1
ATOM 3723 O O . SER A 1 453 ? 0.541 -1.242 -7.491 1.00 89.38 453 SER A O 1
ATOM 3725 N N . CYS A 1 454 ? 1.854 -3.028 -7.077 1.00 88.12 454 CYS A N 1
ATOM 3726 C CA . CYS A 1 454 ? 3.123 -2.370 -7.400 1.00 88.12 454 CYS A CA 1
ATOM 3727 C C . CYS A 1 454 ? 3.159 -1.906 -8.867 1.00 88.12 454 CYS A C 1
ATOM 3729 O O . CYS A 1 454 ? 3.481 -0.747 -9.144 1.00 88.12 454 CYS A O 1
ATOM 3731 N N . ASP A 1 455 ? 2.736 -2.765 -9.801 1.00 90.25 455 ASP A N 1
ATOM 3732 C CA . ASP A 1 455 ? 2.628 -2.431 -11.227 1.00 90.25 455 ASP A CA 1
ATOM 3733 C C . ASP A 1 455 ? 1.643 -1.285 -11.488 1.00 90.25 455 ASP A C 1
ATOM 3735 O O . ASP A 1 455 ? 1.947 -0.347 -12.230 1.00 90.25 455 ASP A O 1
ATOM 3739 N N . ILE A 1 456 ? 0.455 -1.342 -10.870 1.00 89.81 456 ILE A N 1
ATOM 3740 C CA . ILE A 1 456 ? -0.574 -0.298 -10.988 1.00 89.81 456 ILE A CA 1
ATOM 3741 C C . ILE A 1 456 ? -0.017 1.043 -10.504 1.00 89.81 456 ILE A C 1
ATOM 3743 O O . ILE A 1 456 ? -0.194 2.074 -11.160 1.00 89.81 456 ILE A O 1
ATOM 3747 N N . TYR A 1 457 ? 0.667 1.043 -9.361 1.00 88.19 457 TYR A N 1
ATOM 3748 C CA . TYR A 1 457 ? 1.289 2.242 -8.816 1.00 88.19 457 TYR A CA 1
ATOM 3749 C C . TYR A 1 457 ? 2.349 2.807 -9.769 1.00 88.19 457 TYR A C 1
ATOM 3751 O O . TYR A 1 457 ? 2.308 3.996 -10.101 1.00 88.19 457 TYR A O 1
ATOM 3759 N N . PHE A 1 458 ? 3.244 1.954 -10.278 1.00 86.94 458 PHE A N 1
ATOM 3760 C CA . PHE A 1 458 ? 4.273 2.354 -11.234 1.00 86.94 458 PHE A CA 1
ATOM 3761 C C . PHE A 1 458 ? 3.673 2.950 -12.514 1.00 86.94 458 PHE A C 1
ATOM 3763 O O . PHE A 1 458 ? 4.079 4.034 -12.932 1.00 86.94 458 PHE A O 1
ATOM 3770 N N . ILE A 1 459 ? 2.668 2.306 -13.114 1.00 87.25 459 ILE A N 1
ATOM 3771 C CA . ILE A 1 459 ? 2.038 2.783 -14.354 1.00 87.25 459 ILE A CA 1
ATOM 3772 C C . ILE A 1 459 ? 1.335 4.124 -14.158 1.00 87.25 459 ILE A C 1
ATOM 3774 O O . ILE A 1 459 ? 1.443 5.005 -15.017 1.00 87.25 459 ILE A O 1
ATOM 3778 N N . ASN A 1 460 ? 0.644 4.316 -13.035 1.00 86.81 460 ASN A N 1
ATOM 3779 C CA . ASN A 1 460 ? 0.021 5.600 -12.725 1.00 86.81 460 ASN A CA 1
ATOM 3780 C C . ASN A 1 460 ? 1.064 6.704 -12.549 1.00 86.81 460 ASN A C 1
ATOM 3782 O O . ASN A 1 460 ? 0.903 7.790 -13.112 1.00 86.81 460 ASN A O 1
ATOM 3786 N N . TYR A 1 461 ? 2.157 6.417 -11.840 1.00 82.50 461 TYR A N 1
ATOM 3787 C CA . TYR A 1 461 ? 3.266 7.354 -11.698 1.00 82.50 461 TYR A CA 1
ATOM 3788 C C . TYR A 1 461 ? 3.893 7.700 -13.057 1.00 82.50 461 TYR A C 1
ATOM 3790 O O . TYR A 1 461 ? 4.006 8.875 -13.414 1.00 82.50 461 TYR A O 1
ATOM 3798 N N . TYR A 1 462 ? 4.225 6.682 -13.856 1.00 79.69 462 TYR A N 1
ATOM 3799 C CA . TYR A 1 462 ? 4.834 6.828 -15.177 1.00 79.69 462 TYR A CA 1
ATOM 3800 C C . TYR A 1 462 ? 3.978 7.711 -16.096 1.00 79.69 462 TYR A C 1
ATOM 3802 O O . TYR A 1 462 ? 4.456 8.689 -16.672 1.00 79.69 462 TYR A O 1
ATOM 3810 N N . LYS A 1 463 ? 2.668 7.449 -16.166 1.00 78.75 463 LYS A N 1
ATOM 3811 C CA . LYS A 1 463 ? 1.731 8.252 -16.963 1.00 78.75 463 LYS A CA 1
ATOM 3812 C C . LYS A 1 463 ? 1.638 9.703 -16.508 1.00 78.75 463 LYS A C 1
ATOM 3814 O O . LYS A 1 463 ? 1.680 10.603 -17.349 1.00 78.75 463 LYS A O 1
ATOM 3819 N N . ASN A 1 464 ? 1.470 9.926 -15.206 1.00 76.12 464 ASN A N 1
ATOM 3820 C CA . ASN A 1 464 ? 1.200 11.256 -14.665 1.00 76.12 464 ASN A CA 1
ATOM 3821 C C . ASN A 1 464 ? 2.425 12.172 -14.746 1.00 76.12 464 ASN A C 1
ATOM 3823 O O . ASN A 1 464 ? 2.268 13.374 -14.952 1.00 76.12 464 ASN A O 1
ATOM 3827 N N . HIS A 1 465 ? 3.632 11.618 -14.618 1.00 68.62 465 HIS A N 1
ATOM 3828 C CA . HIS A 1 465 ? 4.855 12.415 -14.533 1.00 68.62 465 HIS A CA 1
ATOM 3829 C C . HIS A 1 465 ? 5.653 12.504 -15.841 1.00 68.62 465 HIS A C 1
ATOM 3831 O O . HIS A 1 465 ? 6.367 13.487 -16.028 1.00 68.62 465 HIS A O 1
ATOM 3837 N N . PHE A 1 466 ? 5.515 11.547 -16.768 1.00 63.34 466 PHE A N 1
ATOM 3838 C CA . PHE A 1 466 ? 6.400 11.463 -17.944 1.00 63.34 466 PHE A CA 1
ATOM 3839 C C . PHE A 1 466 ? 5.716 11.597 -19.299 1.00 63.34 466 PHE A C 1
ATOM 3841 O O . PHE A 1 466 ? 6.381 11.970 -20.270 1.00 63.34 466 PHE A O 1
ATOM 3848 N N . SER A 1 467 ? 4.395 11.405 -19.379 1.00 54.97 467 SER A N 1
ATOM 3849 C CA . SER A 1 467 ? 3.664 11.522 -20.653 1.00 54.97 467 SER A CA 1
ATOM 3850 C C . SER A 1 467 ? 3.829 12.894 -21.327 1.00 54.97 467 SER A C 1
ATOM 3852 O O . SER A 1 467 ? 3.799 12.981 -22.555 1.00 54.97 467 SER A O 1
ATOM 3854 N N . HIS A 1 468 ? 4.067 13.955 -20.545 1.00 48.66 468 HIS A N 1
ATOM 3855 C CA . HIS A 1 468 ? 4.290 15.308 -21.057 1.00 48.66 468 HIS A CA 1
ATOM 3856 C C . HIS A 1 468 ? 5.746 15.632 -21.426 1.00 48.66 468 HIS A C 1
ATOM 3858 O O . HIS A 1 468 ? 5.953 16.459 -22.313 1.00 48.66 468 HIS A O 1
ATOM 3864 N N . PHE A 1 469 ? 6.734 15.011 -20.772 1.00 42.94 469 PHE A N 1
ATOM 3865 C CA . PHE A 1 469 ? 8.152 15.366 -20.925 1.00 42.94 469 PHE A CA 1
ATOM 3866 C C . PHE A 1 469 ? 8.893 14.503 -21.951 1.00 42.94 469 PHE A C 1
ATOM 3868 O O . PHE A 1 469 ? 9.740 15.038 -22.662 1.00 42.94 469 PHE A O 1
ATOM 3875 N N . CYS A 1 470 ? 8.559 13.214 -22.073 1.00 50.03 470 CYS A N 1
ATOM 3876 C CA . CYS A 1 470 ? 9.358 12.277 -22.873 1.00 50.03 470 CYS A CA 1
ATOM 3877 C C . CYS A 1 470 ? 8.634 11.678 -24.092 1.00 50.03 470 CYS A C 1
ATOM 3879 O O . CYS A 1 470 ? 9.279 11.036 -24.900 1.00 50.03 470 CYS A O 1
ATOM 3881 N N . LYS A 1 471 ? 7.317 11.868 -24.297 1.00 55.03 471 LYS A N 1
ATOM 3882 C CA . LYS A 1 471 ? 6.546 11.157 -25.359 1.00 55.03 471 LYS A CA 1
ATOM 3883 C C . LYS A 1 471 ? 6.761 9.623 -25.376 1.00 55.03 471 LYS A C 1
ATOM 3885 O O . LYS A 1 471 ? 6.424 8.968 -26.364 1.00 55.03 471 LYS A O 1
ATOM 3890 N N . THR A 1 472 ? 7.297 9.043 -24.307 1.00 64.38 472 THR A N 1
ATOM 3891 C CA . THR A 1 472 ? 7.692 7.639 -24.230 1.00 64.38 472 THR A CA 1
ATOM 3892 C C . THR A 1 472 ? 6.514 6.786 -23.771 1.00 64.38 472 THR A C 1
ATOM 3894 O O . THR A 1 472 ? 5.801 7.093 -22.810 1.00 64.38 472 THR A O 1
ATOM 3897 N N . LYS A 1 473 ? 6.263 5.719 -24.531 1.00 75.56 473 LYS A N 1
ATOM 3898 C CA . LYS A 1 473 ? 5.275 4.690 -24.203 1.00 75.56 473 LYS A CA 1
ATOM 3899 C C . LYS A 1 473 ? 5.952 3.591 -23.389 1.00 75.56 473 LYS A C 1
ATOM 3901 O O . LYS A 1 473 ? 7.137 3.329 -23.577 1.00 75.56 473 LYS A O 1
ATOM 3906 N N . LEU A 1 474 ? 5.177 2.898 -22.554 1.00 82.44 474 LEU A N 1
ATOM 3907 C CA . LEU A 1 474 ? 5.573 1.604 -22.004 1.00 82.44 474 LEU A CA 1
ATOM 3908 C C . LEU A 1 474 ? 5.952 0.681 -23.167 1.00 82.44 474 LEU A C 1
ATOM 3910 O O . LEU A 1 474 ? 5.168 0.520 -24.105 1.00 82.44 474 LEU A O 1
ATOM 3914 N N . GLU A 1 475 ? 7.131 0.071 -23.114 1.00 81.88 475 GLU A N 1
ATOM 3915 C CA . GLU A 1 475 ? 7.629 -0.695 -24.253 1.00 81.88 475 GLU A CA 1
ATOM 3916 C C . GLU A 1 475 ? 6.874 -2.019 -24.399 1.00 81.88 475 GLU A C 1
ATOM 3918 O O . GLU A 1 475 ? 6.421 -2.332 -25.498 1.00 81.88 475 GLU A O 1
ATOM 3923 N N . TRP A 1 476 ? 6.679 -2.763 -23.302 1.00 86.00 476 TRP A N 1
ATOM 3924 C CA . TRP A 1 476 ? 5.996 -4.061 -23.326 1.00 86.00 476 TRP A CA 1
ATOM 3925 C C . TRP A 1 476 ? 4.878 -4.186 -22.295 1.00 86.00 476 TRP A C 1
ATOM 3927 O O . TRP A 1 476 ? 5.082 -3.958 -21.105 1.00 86.00 476 TRP A O 1
ATOM 3937 N N . LEU A 1 477 ? 3.741 -4.700 -22.751 1.00 91.12 477 LEU A N 1
ATOM 3938 C CA . LEU A 1 477 ? 2.716 -5.326 -21.925 1.00 91.12 477 LEU A CA 1
ATOM 3939 C C . LEU A 1 477 ? 2.617 -6.800 -22.306 1.00 91.12 477 LEU A C 1
ATOM 3941 O O . LEU A 1 477 ? 2.241 -7.127 -23.430 1.00 91.12 477 LEU A O 1
ATOM 3945 N N . ARG A 1 478 ? 2.973 -7.690 -21.386 1.00 90.69 478 ARG A N 1
ATOM 3946 C CA . ARG A 1 478 ? 2.944 -9.139 -21.576 1.00 90.69 478 ARG A CA 1
ATOM 3947 C C . ARG A 1 478 ? 1.800 -9.741 -20.783 1.00 90.69 478 ARG A C 1
ATOM 3949 O O . ARG A 1 478 ? 1.674 -9.493 -19.592 1.00 90.69 478 ARG A O 1
ATOM 3956 N N . VAL A 1 479 ? 0.983 -10.547 -21.440 1.00 91.62 479 VAL A N 1
ATOM 3957 C CA . VAL A 1 479 ? -0.175 -11.200 -20.839 1.00 91.62 479 VAL A CA 1
ATOM 3958 C C . VAL A 1 479 ? -0.071 -12.696 -21.115 1.00 91.62 479 VAL A C 1
ATOM 3960 O O . VAL A 1 479 ? -0.298 -13.182 -22.226 1.00 91.62 479 VAL A O 1
ATOM 3963 N N . HIS A 1 480 ? 0.323 -13.423 -20.077 1.00 87.81 480 HIS A N 1
ATOM 3964 C CA . HIS A 1 480 ? 0.520 -14.868 -20.047 1.00 87.81 480 HIS A CA 1
ATOM 3965 C C . HIS A 1 480 ? -0.557 -15.556 -19.198 1.00 87.81 480 HIS A C 1
ATOM 3967 O O . HIS A 1 480 ? -0.278 -16.473 -18.431 1.00 87.81 480 HIS A O 1
ATOM 3973 N N . LYS A 1 481 ? -1.806 -15.095 -19.329 1.00 88.19 481 LYS A N 1
ATOM 3974 C CA . LYS A 1 481 ? -2.951 -15.540 -18.529 1.00 88.19 481 LYS A CA 1
ATOM 3975 C C . LYS A 1 481 ? -4.250 -15.437 -19.330 1.00 88.19 481 LYS A C 1
ATOM 3977 O O . LYS A 1 481 ? -4.391 -14.529 -20.143 1.00 88.19 481 LYS A O 1
ATOM 3982 N N . ASN A 1 482 ? -5.182 -16.361 -19.106 1.00 85.06 482 ASN A N 1
ATOM 3983 C CA . ASN A 1 482 ? -6.484 -16.420 -19.790 1.00 85.06 482 ASN A CA 1
ATOM 3984 C C . ASN A 1 482 ? -7.662 -15.918 -18.934 1.00 85.06 482 ASN A C 1
ATOM 3986 O O . ASN A 1 482 ? -8.670 -15.480 -19.480 1.00 85.06 482 ASN A O 1
ATOM 3990 N N . ILE A 1 483 ? -7.547 -15.959 -17.602 1.00 87.56 483 ILE A N 1
ATOM 3991 C CA . ILE A 1 483 ? -8.570 -15.469 -16.667 1.00 87.56 483 ILE A CA 1
ATOM 3992 C C . ILE A 1 483 ? -7.962 -14.362 -15.811 1.00 87.56 483 ILE A C 1
ATOM 3994 O O . ILE A 1 483 ? -7.056 -14.617 -15.023 1.00 87.56 483 ILE A O 1
ATOM 3998 N N . LEU A 1 484 ? -8.471 -13.140 -15.954 1.00 89.38 484 LEU A N 1
ATOM 3999 C CA . LEU A 1 484 ? -7.979 -11.978 -15.213 1.00 89.38 484 LEU A CA 1
ATOM 4000 C C . LEU A 1 484 ? -8.826 -11.688 -13.967 1.00 89.38 484 LEU A C 1
ATOM 4002 O O . LEU A 1 484 ? -10.060 -11.696 -14.036 1.00 89.38 484 LEU A O 1
ATOM 4006 N N . SER A 1 485 ? -8.166 -11.358 -12.857 1.00 90.56 485 SER A N 1
ATOM 4007 C CA . SER A 1 485 ? -8.788 -10.728 -11.690 1.00 90.56 485 SER A CA 1
ATOM 4008 C C . SER A 1 485 ? -9.232 -9.297 -12.018 1.00 90.56 485 SER A C 1
ATOM 4010 O O . SER A 1 485 ? -8.830 -8.718 -13.030 1.00 90.56 485 SER A O 1
ATOM 4012 N N . ASP A 1 486 ? -10.061 -8.690 -11.171 1.00 90.12 486 ASP A N 1
ATOM 4013 C CA . ASP A 1 486 ? -10.506 -7.310 -11.403 1.00 90.12 486 ASP A CA 1
ATOM 4014 C C . ASP A 1 486 ? -9.354 -6.292 -11.299 1.00 90.12 486 ASP A C 1
ATOM 4016 O O . ASP A 1 486 ? -9.326 -5.308 -12.042 1.00 90.12 486 ASP A O 1
ATOM 4020 N N . GLU A 1 487 ? -8.352 -6.572 -10.462 1.00 90.31 487 GLU A N 1
ATOM 4021 C CA . GLU A 1 487 ? -7.111 -5.791 -10.359 1.00 90.31 487 GLU A CA 1
ATOM 4022 C C . GLU A 1 487 ? -6.276 -5.888 -11.644 1.00 90.31 487 GLU A C 1
ATOM 4024 O O . GLU A 1 487 ? -5.849 -4.869 -12.189 1.00 90.31 487 GLU A O 1
ATOM 4029 N N . GLU A 1 488 ? -6.110 -7.097 -12.188 1.00 92.06 488 GLU A N 1
ATOM 4030 C CA . GLU A 1 488 ? -5.376 -7.332 -13.438 1.00 92.06 488 GLU A CA 1
ATOM 4031 C C . GLU A 1 488 ? -6.090 -6.698 -14.641 1.00 92.06 488 GLU A C 1
ATOM 4033 O O . GLU A 1 488 ? -5.443 -6.105 -15.505 1.00 92.06 488 GLU A O 1
ATOM 4038 N N . LYS A 1 489 ? -7.431 -6.748 -14.687 1.00 91.38 489 LYS A N 1
ATOM 4039 C CA . LYS A 1 489 ? -8.224 -6.029 -15.701 1.00 91.38 489 LYS A CA 1
ATOM 4040 C C . LYS A 1 489 ? -7.991 -4.521 -15.616 1.00 91.38 489 LYS A C 1
ATOM 4042 O O . LYS A 1 489 ? -7.834 -3.873 -16.650 1.00 91.38 489 LYS A O 1
ATOM 4047 N N . ASN A 1 490 ? -7.958 -3.954 -14.409 1.00 90.06 490 ASN A N 1
ATOM 4048 C CA . ASN A 1 490 ? -7.675 -2.531 -14.214 1.00 90.06 490 ASN A CA 1
ATOM 4049 C C . ASN A 1 490 ? -6.256 -2.174 -14.685 1.00 90.06 490 ASN A C 1
ATOM 4051 O O . ASN A 1 490 ? -6.090 -1.211 -15.433 1.00 90.06 490 ASN A O 1
ATOM 4055 N N . LEU A 1 491 ? -5.249 -2.979 -14.331 1.00 90.75 491 LEU A N 1
ATOM 4056 C CA . LEU A 1 491 ? -3.876 -2.807 -14.815 1.00 90.75 491 LEU A CA 1
ATOM 4057 C C . LEU A 1 491 ? -3.813 -2.834 -16.351 1.00 90.75 491 LEU A C 1
ATOM 4059 O O . LEU A 1 491 ? -3.220 -1.944 -16.965 1.00 90.75 491 LEU A O 1
ATOM 4063 N N . LEU A 1 492 ? -4.495 -3.794 -16.982 1.00 90.50 492 LEU A N 1
ATOM 4064 C CA . LEU A 1 492 ? -4.590 -3.902 -18.438 1.00 90.50 492 LEU A CA 1
ATOM 4065 C C . LEU A 1 492 ? -5.209 -2.635 -19.061 1.00 90.50 492 LEU A C 1
ATOM 4067 O O . LEU A 1 492 ? -4.644 -2.056 -19.992 1.00 90.50 492 LEU A O 1
ATOM 4071 N N . ILE A 1 493 ? -6.328 -2.145 -18.513 1.00 88.81 493 ILE A N 1
ATOM 4072 C CA . ILE A 1 493 ? -6.976 -0.896 -18.958 1.00 88.81 493 ILE A CA 1
ATOM 4073 C C . ILE A 1 493 ? -6.027 0.289 -18.802 1.00 88.81 493 ILE A C 1
ATOM 4075 O O . ILE A 1 493 ? -5.941 1.131 -19.699 1.00 88.81 493 ILE A O 1
ATOM 4079 N N . GLN A 1 494 ? -5.289 0.366 -17.696 1.00 86.56 494 GLN A N 1
ATOM 4080 C CA . GLN A 1 494 ? -4.318 1.428 -17.497 1.00 86.56 494 GLN A CA 1
ATOM 4081 C C . GLN A 1 494 ? -3.224 1.358 -18.570 1.00 86.56 494 GLN A C 1
ATOM 4083 O O . GLN A 1 494 ? -2.971 2.360 -19.234 1.00 86.56 494 GLN A O 1
ATOM 4088 N N . CYS A 1 495 ? -2.634 0.209 -18.863 1.00 87.81 495 CYS A N 1
ATOM 4089 C CA . CYS A 1 495 ? -1.598 0.134 -19.897 1.00 87.81 495 CYS A CA 1
ATOM 4090 C C . CYS A 1 495 ? -2.095 0.537 -21.307 1.00 87.81 495 CYS A C 1
ATOM 4092 O O . CYS A 1 495 ? -1.314 1.068 -22.098 1.00 87.81 495 CYS A O 1
ATOM 4094 N N . SER A 1 496 ? -3.396 0.394 -21.601 1.00 83.75 496 SER A N 1
ATOM 4095 C CA . SER A 1 496 ? -3.982 0.622 -22.938 1.00 83.75 496 SER A CA 1
ATOM 4096 C C . SER A 1 496 ? -3.746 1.999 -23.564 1.00 83.75 496 SER A C 1
ATOM 4098 O O . SER A 1 496 ? -3.744 2.137 -24.788 1.00 83.75 496 SER A O 1
ATOM 4100 N N . THR A 1 497 ? -3.533 3.036 -22.755 1.00 77.88 497 THR A N 1
ATOM 4101 C CA . THR A 1 497 ? -3.370 4.404 -23.263 1.00 77.88 497 THR A CA 1
ATOM 4102 C C . THR A 1 497 ? -1.922 4.777 -23.563 1.00 77.88 497 THR A C 1
ATOM 4104 O O . THR A 1 497 ? -1.698 5.831 -24.153 1.00 77.88 497 THR A O 1
ATOM 4107 N N . ASN A 1 498 ? -0.945 3.981 -23.113 1.00 78.31 498 ASN A N 1
ATOM 4108 C CA . ASN A 1 498 ? 0.471 4.343 -23.175 1.00 78.31 498 ASN A CA 1
ATOM 4109 C C . ASN A 1 498 ? 1.391 3.124 -23.345 1.00 78.31 498 ASN A C 1
ATOM 4111 O O . ASN A 1 498 ? 2.383 3.020 -22.634 1.00 78.31 498 ASN A O 1
ATOM 4115 N N . VAL A 1 499 ? 1.062 2.198 -24.251 1.00 85.81 499 VAL A N 1
ATOM 4116 C CA . VAL A 1 499 ? 1.890 1.017 -24.548 1.00 85.81 499 VAL A CA 1
ATOM 4117 C C . VAL A 1 499 ? 2.235 0.921 -26.031 1.00 85.81 499 VAL A C 1
ATOM 4119 O O . VAL A 1 499 ? 1.435 1.294 -26.894 1.00 85.81 499 VAL A O 1
ATOM 4122 N N . ARG A 1 500 ? 3.443 0.436 -26.318 1.00 85.06 500 ARG A N 1
ATOM 4123 C CA . ARG A 1 500 ? 3.966 0.211 -27.662 1.00 85.06 500 ARG A CA 1
ATOM 4124 C C . ARG A 1 500 ? 3.698 -1.211 -28.149 1.00 85.06 500 ARG A C 1
ATOM 4126 O O . ARG A 1 500 ? 3.035 -1.392 -29.170 1.00 85.06 500 ARG A O 1
ATOM 4133 N N . VAL A 1 501 ? 4.197 -2.204 -27.410 1.00 87.25 501 VAL A N 1
ATOM 4134 C CA . VAL A 1 501 ? 4.090 -3.623 -27.757 1.00 87.25 501 VAL A CA 1
ATOM 4135 C C . VAL A 1 501 ? 3.175 -4.340 -26.773 1.00 87.25 501 VAL A C 1
ATOM 4137 O O . VAL A 1 501 ? 3.381 -4.274 -25.561 1.00 87.25 501 VAL A O 1
ATOM 4140 N N . VAL A 1 502 ? 2.181 -5.059 -27.293 1.00 91.56 502 VAL A N 1
ATOM 4141 C CA . VAL A 1 502 ? 1.305 -5.930 -26.497 1.00 91.56 502 VAL A CA 1
ATOM 4142 C C . VAL A 1 502 ? 1.562 -7.371 -26.904 1.00 91.56 502 VAL A C 1
ATOM 4144 O O . VAL A 1 502 ? 1.602 -7.674 -28.092 1.00 91.56 502 VAL A O 1
ATOM 4147 N N . SER A 1 503 ? 1.760 -8.251 -25.929 1.00 92.00 503 SER A N 1
ATOM 4148 C CA . SER A 1 503 ? 2.075 -9.658 -26.146 1.00 92.00 503 SER A CA 1
ATOM 4149 C C . SER A 1 503 ? 1.069 -10.552 -25.441 1.00 92.00 503 SER A C 1
ATOM 4151 O O . SER A 1 503 ? 0.939 -10.471 -24.223 1.00 92.00 503 SER A O 1
ATOM 4153 N N . PHE A 1 504 ? 0.444 -11.460 -26.183 1.00 92.69 504 PHE A N 1
ATOM 4154 C CA . PHE A 1 504 ? -0.400 -12.519 -25.641 1.00 92.69 504 PHE A CA 1
ATOM 4155 C C . PHE A 1 504 ? 0.249 -13.875 -25.864 1.00 92.69 504 PHE A C 1
ATOM 4157 O O . PHE A 1 504 ? 0.671 -14.191 -26.973 1.00 92.69 504 PHE A O 1
ATOM 4164 N N . SER A 1 505 ? 0.299 -14.691 -24.818 1.00 86.81 505 SER A N 1
ATOM 4165 C CA . SER A 1 505 ? 0.644 -16.111 -24.956 1.00 86.81 505 SER A CA 1
ATOM 4166 C C . SER A 1 505 ? -0.506 -17.040 -24.609 1.00 86.81 505 SER A C 1
ATOM 4168 O O . SER A 1 505 ? -0.354 -18.247 -24.713 1.00 86.81 505 SER A O 1
ATOM 4170 N N . ARG A 1 506 ? -1.654 -16.508 -24.179 1.00 85.62 506 ARG A N 1
ATOM 4171 C CA . ARG A 1 506 ? -2.867 -17.266 -23.857 1.00 85.62 506 ARG A CA 1
ATOM 4172 C C . ARG A 1 506 ? -4.094 -16.589 -24.465 1.00 85.62 506 ARG A C 1
ATOM 4174 O O . ARG A 1 506 ? -4.060 -15.367 -24.629 1.00 85.62 506 ARG A O 1
ATOM 4181 N N . PRO A 1 507 ? -5.155 -17.343 -24.808 1.00 85.06 507 PRO A N 1
ATOM 4182 C CA . PRO A 1 507 ? -6.397 -16.755 -25.298 1.00 85.06 507 PRO A CA 1
ATOM 4183 C C . PRO A 1 507 ? -6.989 -15.847 -24.225 1.00 85.06 507 PRO A C 1
ATOM 4185 O O . PRO A 1 507 ? -7.071 -16.246 -23.062 1.00 85.06 507 PRO A O 1
ATOM 4188 N N . ILE A 1 508 ? -7.389 -14.638 -24.612 1.00 84.56 508 ILE A N 1
ATOM 4189 C CA . ILE A 1 508 ? -7.969 -13.661 -23.698 1.00 84.56 508 ILE A CA 1
ATOM 4190 C C . ILE A 1 508 ? -9.219 -13.022 -24.299 1.00 84.56 508 ILE A C 1
ATOM 4192 O O . ILE A 1 508 ? -9.166 -12.327 -25.312 1.00 84.56 508 ILE A O 1
ATOM 4196 N N . ASN A 1 509 ? -10.347 -13.221 -23.624 1.00 82.44 509 ASN A N 1
ATOM 4197 C CA . ASN A 1 509 ? -11.590 -12.537 -23.943 1.00 82.44 509 ASN A CA 1
ATOM 4198 C C . ASN A 1 509 ? -11.733 -11.310 -23.033 1.00 82.44 509 ASN A C 1
ATOM 4200 O O . ASN A 1 509 ? -11.933 -11.447 -21.822 1.00 82.44 509 ASN A O 1
ATOM 4204 N N . PHE A 1 510 ? -11.567 -10.111 -23.595 1.00 84.00 510 PHE A N 1
ATOM 4205 C CA . PHE A 1 510 ? -11.604 -8.872 -22.826 1.00 84.00 510 PHE A CA 1
ATOM 4206 C C . PHE A 1 510 ? -12.120 -7.675 -23.638 1.00 84.00 510 PHE A C 1
ATOM 4208 O O . PHE A 1 510 ? -11.390 -7.073 -24.423 1.00 84.00 510 PHE A O 1
ATOM 4215 N N . ASP A 1 511 ? -13.352 -7.253 -23.347 1.00 78.25 511 ASP A N 1
ATOM 4216 C CA . ASP A 1 511 ? -14.029 -6.137 -24.034 1.00 78.25 511 ASP A CA 1
ATOM 4217 C C . ASP A 1 511 ? -13.721 -4.745 -23.442 1.00 78.25 511 ASP A C 1
ATOM 4219 O O . ASP A 1 511 ? -14.221 -3.716 -23.905 1.00 78.25 511 ASP A O 1
ATOM 4223 N N . GLY A 1 512 ? -12.910 -4.679 -22.381 1.00 78.94 512 GLY A N 1
ATOM 4224 C CA . GLY A 1 512 ? -12.592 -3.427 -21.687 1.00 78.94 512 GLY A CA 1
ATOM 4225 C C . GLY A 1 512 ? -11.506 -2.579 -22.361 1.00 78.94 512 GLY A C 1
ATOM 4226 O O . GLY A 1 512 ? -11.260 -1.450 -21.933 1.00 78.94 512 GLY A O 1
ATOM 4227 N N . TRP A 1 513 ? -10.841 -3.092 -23.400 1.00 82.38 513 TRP A N 1
ATOM 4228 C CA . TRP A 1 513 ? -9.710 -2.427 -24.048 1.00 82.38 513 TRP A CA 1
ATOM 4229 C C . TRP A 1 513 ? -10.180 -1.361 -25.049 1.00 82.38 513 TRP A C 1
ATOM 4231 O O . TRP A 1 513 ? -10.708 -1.672 -26.114 1.00 82.38 513 TRP A O 1
ATOM 4241 N N . LYS A 1 514 ? -9.983 -0.079 -24.713 1.00 79.00 514 LYS A N 1
ATOM 4242 C CA . LYS A 1 514 ? -10.428 1.074 -25.525 1.00 79.00 514 LYS A CA 1
ATOM 4243 C C . LYS A 1 514 ? -9.286 2.069 -25.770 1.00 79.00 514 LYS A C 1
ATOM 4245 O O . LYS A 1 514 ? -9.280 3.157 -25.189 1.00 79.00 514 LYS A O 1
ATOM 4250 N N . PRO A 1 515 ? -8.288 1.712 -26.592 1.00 72.00 515 PRO A N 1
ATOM 4251 C CA . PRO A 1 515 ? -7.107 2.535 -26.780 1.00 72.00 515 PRO A CA 1
ATOM 4252 C C . PRO A 1 515 ? -7.434 3.729 -27.690 1.00 72.00 515 PRO A C 1
ATOM 4254 O O . PRO A 1 515 ? -8.241 3.632 -28.614 1.00 72.00 515 PRO A O 1
ATOM 4257 N N . LYS A 1 516 ? -6.787 4.877 -27.453 1.00 71.94 516 LYS A N 1
ATOM 4258 C CA . LYS A 1 516 ? -6.936 6.069 -28.317 1.00 71.94 516 LYS A CA 1
ATOM 4259 C C . LYS A 1 516 ? -6.283 5.892 -29.694 1.00 71.94 516 LYS A C 1
ATOM 4261 O O . LYS A 1 516 ? -6.652 6.578 -30.643 1.00 71.94 516 LYS A O 1
ATOM 4266 N N . HIS A 1 517 ? -5.303 4.996 -29.790 1.00 78.19 517 HIS A N 1
ATOM 4267 C CA . HIS A 1 517 ? -4.531 4.696 -30.994 1.00 78.19 517 HIS A CA 1
ATOM 4268 C C . HIS A 1 517 ? -4.402 3.179 -31.160 1.00 78.19 517 HIS A C 1
ATOM 4270 O O . HIS A 1 517 ? -4.514 2.448 -30.178 1.00 78.19 517 HIS A O 1
ATOM 4276 N N . LYS A 1 518 ? -4.148 2.706 -32.387 1.00 82.88 518 LYS A N 1
ATOM 4277 C CA . LYS A 1 518 ? -3.825 1.294 -32.630 1.00 82.88 518 LYS A CA 1
ATOM 4278 C C . LYS A 1 518 ? -2.571 0.879 -31.853 1.00 82.88 518 LYS A C 1
ATOM 4280 O O . LYS A 1 518 ? -1.677 1.696 -31.620 1.00 82.88 518 LYS A O 1
ATOM 4285 N N . ILE A 1 519 ? -2.520 -0.393 -31.471 1.00 86.94 519 ILE A N 1
ATOM 4286 C CA . ILE A 1 519 ? -1.332 -1.032 -30.903 1.00 86.94 519 ILE A CA 1
ATOM 4287 C C . ILE A 1 519 ? -0.242 -1.011 -31.979 1.00 86.94 519 ILE A C 1
ATOM 4289 O O . ILE A 1 519 ? -0.490 -1.440 -33.105 1.00 86.94 519 ILE A O 1
ATOM 4293 N N . GLU A 1 520 ? 0.952 -0.509 -31.658 1.00 87.94 520 GLU A N 1
ATOM 4294 C CA . GLU A 1 520 ? 2.021 -0.408 -32.662 1.00 87.94 520 GLU A CA 1
ATOM 4295 C C . GLU A 1 520 ? 2.478 -1.793 -33.109 1.00 87.94 520 GLU A C 1
ATOM 4297 O O . GLU A 1 520 ? 2.546 -2.050 -34.307 1.00 87.94 520 GLU A O 1
ATOM 4302 N N . VAL A 1 521 ? 2.733 -2.690 -32.153 1.00 89.12 521 VAL A N 1
ATOM 4303 C CA . VAL A 1 521 ? 3.122 -4.076 -32.426 1.00 89.12 521 VAL A CA 1
ATOM 4304 C C . VAL A 1 521 ? 2.331 -5.019 -31.526 1.00 89.12 521 VAL A C 1
ATOM 4306 O O . VAL A 1 521 ? 2.373 -4.906 -30.301 1.00 89.12 521 VAL A O 1
ATOM 4309 N N . LEU A 1 522 ? 1.627 -5.969 -32.131 1.00 92.00 522 LEU A N 1
ATOM 4310 C CA . LEU A 1 522 ? 0.956 -7.059 -31.435 1.00 92.00 522 LEU A CA 1
ATOM 4311 C C . LEU A 1 522 ? 1.762 -8.345 -31.611 1.00 92.00 522 LEU A C 1
ATOM 4313 O O . LEU A 1 522 ? 2.016 -8.763 -32.737 1.00 92.00 522 LEU A O 1
ATOM 4317 N N . TYR A 1 523 ? 2.151 -8.970 -30.504 1.00 93.12 523 TYR A N 1
ATOM 4318 C CA . TYR A 1 523 ? 2.806 -10.272 -30.474 1.00 93.12 523 TYR A CA 1
ATOM 4319 C C . TYR A 1 523 ? 1.824 -11.325 -29.958 1.00 93.12 523 TYR A C 1
ATOM 4321 O O . TYR A 1 523 ? 1.248 -11.165 -28.885 1.00 93.12 523 TYR A O 1
ATOM 4329 N N . ILE A 1 524 ? 1.630 -12.411 -30.695 1.00 92.31 524 ILE A N 1
ATOM 4330 C CA . ILE A 1 524 ? 0.805 -13.544 -30.274 1.00 92.31 524 ILE A CA 1
ATOM 4331 C C . ILE A 1 524 ? 1.664 -14.802 -30.366 1.00 92.31 524 ILE A C 1
ATOM 4333 O O . ILE A 1 524 ? 2.122 -15.161 -31.447 1.00 92.31 524 ILE A O 1
ATOM 4337 N N . CYS A 1 525 ? 1.893 -15.456 -29.230 1.00 90.12 525 CYS A N 1
ATOM 4338 C CA . CYS A 1 525 ? 2.709 -16.662 -29.120 1.00 90.12 525 CYS A CA 1
ATOM 4339 C C . CYS A 1 525 ? 1.841 -17.841 -28.690 1.00 90.12 525 CYS A C 1
ATOM 4341 O O . CYS A 1 525 ? 1.530 -17.982 -27.510 1.00 90.12 525 CYS A O 1
ATOM 4343 N N . ILE A 1 526 ? 1.446 -18.681 -29.640 1.00 89.88 526 ILE A N 1
ATOM 4344 C CA . ILE A 1 526 ? 0.629 -19.876 -29.391 1.00 89.88 526 ILE A CA 1
ATOM 4345 C C . ILE A 1 526 ? 1.317 -21.141 -29.909 1.00 89.88 526 ILE A C 1
ATOM 4347 O O . ILE A 1 526 ? 0.656 -22.094 -30.295 1.00 89.88 526 ILE A O 1
ATOM 4351 N N . SER A 1 527 ? 2.650 -21.146 -29.948 1.00 86.75 527 SER A N 1
ATOM 4352 C CA . SER A 1 527 ? 3.464 -22.288 -30.385 1.00 86.75 527 SER A CA 1
ATOM 4353 C C . SER A 1 527 ? 3.371 -23.495 -29.455 1.00 86.75 527 SER A C 1
ATOM 4355 O O . SER A 1 527 ? 3.588 -24.614 -29.901 1.00 86.75 527 SER A O 1
ATOM 4357 N N . ASP A 1 528 ? 3.050 -23.270 -28.180 1.00 84.19 528 ASP A N 1
ATOM 4358 C CA . ASP A 1 528 ? 3.229 -24.272 -27.121 1.00 84.19 528 ASP A CA 1
ATOM 4359 C C . ASP A 1 528 ? 1.941 -25.044 -26.792 1.00 84.19 528 ASP A C 1
ATOM 4361 O O . ASP A 1 528 ? 1.951 -25.955 -25.965 1.00 84.19 528 ASP A O 1
ATOM 4365 N N . TYR A 1 529 ? 0.811 -24.674 -27.401 1.00 85.75 529 TYR A N 1
ATOM 4366 C CA . TYR A 1 529 ? -0.460 -25.373 -27.236 1.00 85.75 529 TYR A CA 1
ATOM 4367 C C . TYR A 1 529 ? -1.354 -25.202 -28.464 1.00 85.75 529 TYR A C 1
ATOM 4369 O O . TYR A 1 529 ? -1.400 -24.148 -29.098 1.00 85.75 529 TYR A O 1
ATOM 4377 N N . LEU A 1 530 ? -2.106 -26.254 -28.780 1.00 86.12 530 LEU A N 1
ATOM 4378 C CA . LEU A 1 530 ? -3.058 -26.241 -29.881 1.00 86.12 530 LEU A CA 1
ATOM 4379 C C . LEU A 1 530 ? -4.340 -25.502 -29.473 1.00 86.12 530 LEU A C 1
ATOM 4381 O O . LEU A 1 530 ? -4.914 -25.762 -28.415 1.00 86.12 530 LEU A O 1
ATOM 4385 N N . ILE A 1 531 ? -4.805 -24.600 -30.334 1.00 89.56 531 ILE A N 1
ATOM 4386 C CA . ILE A 1 531 ? -6.049 -23.846 -30.164 1.00 89.56 531 ILE A CA 1
ATOM 4387 C C . ILE A 1 531 ? -7.017 -24.168 -31.301 1.00 89.56 531 ILE A C 1
ATOM 4389 O O . ILE A 1 531 ? -6.588 -24.445 -32.419 1.00 89.56 531 ILE A O 1
ATOM 4393 N N . THR A 1 532 ? -8.324 -24.121 -31.038 1.00 91.38 532 THR A N 1
ATOM 4394 C CA . THR A 1 532 ? -9.328 -24.300 -32.091 1.00 91.38 532 THR A CA 1
ATOM 4395 C C . THR A 1 532 ? -9.487 -23.033 -32.934 1.00 91.38 532 THR A C 1
ATOM 4397 O O . THR A 1 532 ? -9.231 -21.917 -32.474 1.00 91.38 532 THR A O 1
ATOM 4400 N N . LYS A 1 533 ? -9.993 -23.185 -34.164 1.00 92.00 533 LYS A N 1
ATOM 4401 C CA . LYS A 1 533 ? -10.347 -22.048 -35.028 1.00 92.00 533 LYS A CA 1
ATOM 4402 C C . LYS A 1 533 ? -11.283 -21.060 -34.323 1.00 92.00 533 LYS A C 1
ATOM 4404 O O . LYS A 1 533 ? -11.079 -19.853 -34.417 1.00 92.00 533 LYS A O 1
ATOM 4409 N N . LYS A 1 534 ? -12.298 -21.584 -33.628 1.00 91.31 534 LYS A N 1
ATOM 4410 C CA . LYS A 1 534 ? -13.304 -20.784 -32.924 1.00 91.31 534 LYS A CA 1
ATOM 4411 C C . LYS A 1 534 ? -12.670 -19.975 -31.795 1.00 91.31 534 LYS A C 1
ATOM 4413 O O . LYS A 1 534 ? -12.891 -18.774 -31.715 1.00 91.31 534 LYS A O 1
ATOM 4418 N N . ASP A 1 535 ? -11.839 -20.610 -30.971 1.00 88.94 535 ASP A N 1
ATOM 4419 C CA . ASP A 1 535 ? -11.179 -19.917 -29.863 1.00 88.94 535 ASP A CA 1
ATOM 4420 C C . ASP A 1 535 ? -10.205 -18.849 -30.377 1.00 88.94 535 ASP A C 1
ATOM 4422 O O . ASP A 1 535 ? -10.101 -17.777 -29.785 1.00 88.94 535 ASP A O 1
ATOM 4426 N N . PHE A 1 536 ? -9.519 -19.092 -31.498 1.00 91.12 536 PHE A N 1
ATOM 4427 C CA . PHE A 1 536 ? -8.673 -18.073 -32.119 1.00 91.12 536 PHE A CA 1
ATOM 4428 C C . PHE A 1 536 ? -9.493 -16.863 -32.592 1.00 91.12 536 PHE A C 1
ATOM 4430 O O . PHE A 1 536 ? -9.121 -15.714 -32.339 1.00 91.12 536 PHE A O 1
ATOM 4437 N N . GLU A 1 537 ? -10.613 -17.121 -33.265 1.00 91.19 537 GLU A N 1
ATOM 4438 C CA . GLU A 1 537 ? -11.519 -16.091 -33.771 1.00 91.19 537 GLU A CA 1
ATOM 4439 C C . GLU A 1 537 ? -12.129 -15.258 -32.636 1.00 91.19 537 GLU A C 1
ATOM 4441 O O . GLU A 1 537 ? -12.133 -14.034 -32.710 1.00 91.19 537 GLU A O 1
ATOM 4446 N N . GLU A 1 538 ? -12.578 -15.890 -31.554 1.00 90.62 538 GLU A N 1
ATOM 4447 C CA . GLU A 1 538 ? -13.208 -15.186 -30.433 1.00 90.62 538 GLU A CA 1
ATOM 4448 C C . GLU A 1 538 ? -12.195 -14.420 -29.564 1.00 90.62 538 GLU A C 1
ATOM 4450 O O . GLU A 1 538 ? -12.518 -13.347 -29.058 1.00 90.62 538 GLU A O 1
ATOM 4455 N N . ASN A 1 539 ? -10.966 -14.928 -29.401 1.00 90.12 539 ASN A N 1
ATOM 4456 C CA . ASN A 1 539 ? -10.022 -14.397 -28.407 1.00 90.12 539 ASN A CA 1
ATOM 4457 C C . ASN A 1 539 ? -8.849 -13.590 -28.985 1.00 90.12 539 ASN A C 1
ATOM 4459 O O . ASN A 1 539 ? -8.282 -12.768 -28.272 1.00 90.12 539 ASN A O 1
ATOM 4463 N N . PHE A 1 540 ? -8.444 -13.803 -30.243 1.00 90.12 540 PHE A N 1
ATOM 4464 C CA . PHE A 1 540 ? -7.277 -13.122 -30.831 1.00 90.12 540 PHE A CA 1
ATOM 4465 C C . PHE A 1 540 ? -7.629 -12.201 -31.994 1.00 90.12 540 PHE A C 1
ATOM 4467 O O . PHE A 1 540 ? -7.015 -11.140 -32.133 1.00 90.12 540 PHE A O 1
ATOM 4474 N N . LEU A 1 541 ? -8.628 -12.550 -32.809 1.00 89.38 541 LEU A N 1
ATOM 4475 C CA . LEU A 1 541 ? -9.028 -11.721 -33.947 1.00 89.38 541 LEU A CA 1
ATOM 4476 C C . LEU A 1 541 ? -9.408 -10.278 -33.552 1.00 89.38 541 LEU A C 1
ATOM 4478 O O . LEU A 1 541 ? -8.947 -9.360 -34.239 1.00 89.38 541 LEU A O 1
ATOM 4482 N N . PRO A 1 542 ? -10.137 -10.022 -32.441 1.00 89.69 542 PRO A N 1
ATOM 4483 C CA . PRO A 1 542 ? -10.422 -8.655 -32.006 1.00 89.69 542 PRO A CA 1
ATOM 4484 C C . PRO A 1 542 ? -9.156 -7.819 -31.776 1.00 89.69 542 PRO A C 1
ATOM 4486 O O . PRO A 1 542 ? -9.130 -6.637 -32.110 1.00 89.69 542 PRO A O 1
ATOM 4489 N N . TRP A 1 543 ? -8.078 -8.428 -31.273 1.00 89.56 543 TRP A N 1
ATOM 4490 C CA . TRP A 1 543 ? -6.799 -7.753 -31.036 1.00 89.56 543 TRP A CA 1
ATOM 4491 C C . TRP A 1 543 ? -6.029 -7.489 -32.325 1.00 89.56 543 TRP A C 1
ATOM 4493 O O . TRP A 1 543 ? -5.454 -6.412 -32.488 1.00 89.56 543 TRP A O 1
ATOM 4503 N N . ILE A 1 544 ? -6.052 -8.442 -33.259 1.00 89.12 544 ILE A N 1
ATOM 4504 C CA . ILE A 1 544 ? -5.406 -8.314 -34.572 1.00 89.12 544 ILE A CA 1
ATOM 4505 C C . ILE A 1 544 ? -5.959 -7.096 -35.328 1.00 89.12 544 ILE A C 1
ATOM 4507 O O . ILE A 1 544 ? -5.195 -6.334 -35.920 1.00 89.12 544 ILE A O 1
ATOM 4511 N N . LEU A 1 545 ? -7.267 -6.844 -35.234 1.00 86.88 545 LEU A N 1
ATOM 4512 C CA . LEU A 1 545 ? -7.915 -5.681 -35.851 1.00 86.88 545 LEU A CA 1
ATOM 4513 C C . LEU A 1 545 ? -7.477 -4.333 -35.241 1.00 86.88 545 LEU A C 1
ATOM 4515 O O . LEU A 1 545 ? -7.626 -3.281 -35.873 1.00 86.88 545 LEU A O 1
ATOM 4519 N N . LEU A 1 546 ? -6.912 -4.348 -34.031 1.00 87.44 546 LEU A N 1
ATOM 4520 C CA . LEU A 1 546 ? -6.485 -3.163 -33.284 1.00 87.44 546 LEU A CA 1
ATOM 4521 C C . LEU A 1 546 ? -4.986 -2.855 -33.418 1.00 87.44 546 LEU A C 1
ATOM 4523 O O . LEU A 1 546 ? -4.522 -1.914 -32.771 1.00 87.44 546 LEU A O 1
ATOM 4527 N N . CYS A 1 547 ? -4.228 -3.593 -34.238 1.00 89.19 547 CYS A N 1
ATOM 4528 C CA . CYS A 1 547 ? -2.781 -3.409 -34.388 1.00 89.19 547 CYS A CA 1
ATOM 4529 C C . CYS A 1 547 ? -2.351 -2.835 -35.752 1.00 89.19 547 CYS A C 1
ATOM 4531 O O . CYS A 1 547 ? -3.106 -2.851 -36.730 1.00 89.19 547 CYS A O 1
ATOM 4533 N N . ASP A 1 548 ? -1.133 -2.288 -35.784 1.00 88.12 548 ASP A N 1
ATOM 4534 C CA . ASP A 1 548 ? -0.445 -1.801 -36.985 1.00 88.12 548 ASP A CA 1
ATOM 4535 C C . ASP A 1 548 ? 0.567 -2.828 -37.534 1.00 88.12 548 ASP A C 1
ATOM 4537 O O . ASP A 1 548 ? 0.645 -3.015 -38.754 1.00 88.12 548 ASP A O 1
ATOM 4541 N N . GLU A 1 549 ? 1.314 -3.499 -36.650 1.00 90.62 549 GLU A N 1
ATOM 4542 C CA . GLU A 1 549 ? 2.233 -4.605 -36.950 1.00 90.62 549 GLU A CA 1
ATOM 4543 C C . GLU A 1 549 ? 1.844 -5.866 -36.161 1.00 90.62 549 GLU A C 1
ATOM 4545 O O . GLU A 1 549 ? 1.572 -5.790 -34.962 1.00 90.62 549 GLU A O 1
ATOM 4550 N N . LEU A 1 550 ? 1.855 -7.031 -36.820 1.00 92.44 550 LEU A N 1
ATOM 4551 C CA . LEU A 1 550 ? 1.512 -8.324 -36.218 1.00 92.44 550 LEU A CA 1
ATOM 4552 C C . LEU A 1 550 ? 2.698 -9.296 -36.234 1.00 92.44 550 LEU A C 1
ATOM 4554 O O . LEU A 1 550 ? 3.246 -9.612 -37.286 1.00 92.44 550 LEU A O 1
ATOM 4558 N N . LYS A 1 551 ? 3.041 -9.855 -35.078 1.00 92.00 551 LYS A N 1
ATOM 4559 C CA . LYS A 1 551 ? 3.971 -10.980 -34.938 1.00 92.00 551 LYS A CA 1
ATOM 4560 C C . LYS A 1 551 ? 3.217 -12.169 -34.369 1.00 92.00 551 LYS A C 1
ATOM 4562 O O . LYS A 1 551 ? 2.612 -12.048 -33.309 1.00 92.00 551 LYS A O 1
ATOM 4567 N N . LEU A 1 552 ? 3.218 -13.289 -35.079 1.00 92.19 552 LEU A N 1
ATOM 4568 C CA . LEU A 1 552 ? 2.372 -14.435 -34.757 1.00 92.19 552 LEU A CA 1
ATOM 4569 C C . LEU A 1 552 ? 3.190 -15.725 -34.814 1.00 92.19 552 LEU A C 1
ATOM 4571 O O . LEU A 1 552 ? 3.609 -16.116 -35.894 1.00 92.19 552 LEU A O 1
ATOM 4575 N N . SER A 1 553 ? 3.382 -16.394 -33.680 1.00 91.69 553 SER A N 1
ATOM 4576 C CA . SER A 1 553 ? 3.995 -17.727 -33.613 1.00 91.69 553 SER A CA 1
ATOM 4577 C C . SER A 1 553 ? 2.907 -18.776 -33.401 1.00 91.69 553 SER A C 1
ATOM 4579 O O . SER A 1 553 ? 2.163 -18.717 -32.421 1.00 91.69 553 SER A O 1
ATOM 4581 N N . LEU A 1 554 ? 2.789 -19.703 -34.349 1.00 90.38 554 LEU A N 1
ATOM 4582 C CA . LEU A 1 554 ? 1.711 -20.683 -34.461 1.00 90.38 554 LEU A CA 1
ATOM 4583 C C . LEU A 1 554 ? 2.185 -22.086 -34.081 1.00 90.38 554 LEU A C 1
ATOM 4585 O O . LEU A 1 554 ? 3.283 -22.485 -34.460 1.00 90.38 554 LEU A O 1
ATOM 4589 N N . HIS A 1 555 ? 1.324 -22.851 -33.403 1.00 91.62 555 HIS A N 1
ATOM 4590 C CA . HIS A 1 555 ? 1.535 -24.283 -33.184 1.00 91.62 555 HIS A CA 1
ATOM 4591 C C . HIS A 1 555 ? 1.593 -25.039 -34.522 1.00 91.62 555 HIS A C 1
ATOM 4593 O O . HIS A 1 555 ? 0.839 -24.745 -35.456 1.00 91.62 555 HIS A O 1
ATOM 4599 N N . ASP A 1 556 ? 2.455 -26.049 -34.605 1.00 87.81 556 ASP A N 1
ATOM 4600 C CA . ASP A 1 556 ? 2.734 -26.780 -35.849 1.00 87.81 556 ASP A CA 1
ATOM 4601 C C . ASP A 1 556 ? 1.514 -27.534 -36.404 1.00 87.81 556 ASP A C 1
ATOM 4603 O O . ASP A 1 556 ? 1.363 -27.664 -37.626 1.00 87.81 556 ASP A O 1
ATOM 4607 N N . ASP A 1 557 ? 0.624 -27.956 -35.505 1.00 88.81 557 ASP A N 1
ATOM 4608 C CA . ASP A 1 557 ? -0.599 -28.717 -35.797 1.00 88.81 557 ASP A CA 1
ATOM 4609 C C . ASP A 1 557 ? -1.835 -27.855 -36.123 1.00 88.81 557 ASP A C 1
ATOM 4611 O O . ASP A 1 557 ? -2.938 -28.385 -36.240 1.00 88.81 557 ASP A O 1
ATOM 4615 N N . ILE A 1 558 ? -1.697 -26.532 -36.274 1.00 89.44 558 ILE A N 1
ATOM 4616 C CA . ILE A 1 558 ? -2.829 -25.681 -36.683 1.00 89.44 558 ILE A CA 1
ATOM 4617 C C . ILE A 1 558 ? -3.279 -26.033 -38.108 1.00 89.44 558 ILE A C 1
ATOM 4619 O O . ILE A 1 558 ? -2.503 -25.946 -39.061 1.00 89.44 558 ILE A O 1
ATOM 4623 N N . ASP A 1 559 ? -4.566 -26.357 -38.260 1.00 88.88 559 ASP A N 1
ATOM 4624 C CA . ASP A 1 559 ? -5.194 -26.787 -39.517 1.00 88.88 559 ASP A CA 1
ATOM 4625 C C . ASP A 1 559 ? -5.981 -25.671 -40.240 1.00 88.88 559 ASP A C 1
ATOM 4627 O O . ASP A 1 559 ? -6.353 -25.810 -41.405 1.00 88.88 559 ASP A O 1
ATOM 4631 N N . PHE A 1 560 ? -6.179 -24.514 -39.600 1.00 92.25 560 PHE A N 1
ATOM 4632 C CA . PHE A 1 560 ? -6.943 -23.376 -40.136 1.00 92.25 560 PHE A CA 1
ATOM 4633 C C . PHE A 1 560 ? -6.069 -22.200 -40.619 1.00 92.25 560 PHE A C 1
ATOM 4635 O O . PHE A 1 560 ? -6.529 -21.056 -40.675 1.00 92.25 560 PHE A O 1
ATOM 4642 N N . ILE A 1 561 ? -4.823 -22.458 -41.044 1.00 89.12 561 ILE A N 1
ATOM 4643 C CA . ILE A 1 561 ? -3.882 -21.433 -41.556 1.00 89.12 561 ILE A CA 1
ATOM 4644 C C . ILE A 1 561 ? -4.500 -20.571 -42.669 1.00 89.12 561 ILE A C 1
ATOM 4646 O O . ILE A 1 561 ? -4.284 -19.359 -42.714 1.00 89.12 561 ILE A O 1
ATOM 4650 N N . LYS A 1 562 ? -5.321 -21.162 -43.551 1.00 87.75 562 LYS A N 1
ATOM 4651 C CA . LYS A 1 562 ? -6.005 -20.412 -44.619 1.00 87.75 562 LYS A CA 1
ATOM 4652 C C . LYS A 1 562 ? -6.914 -19.316 -44.065 1.00 87.75 562 LYS A C 1
ATOM 4654 O O . LYS A 1 562 ? -6.892 -18.203 -44.584 1.00 87.75 562 LYS A O 1
ATOM 4659 N N . ASN A 1 563 ? -7.647 -19.604 -42.989 1.00 91.75 563 ASN A N 1
ATOM 4660 C CA . ASN A 1 563 ? -8.502 -18.613 -42.344 1.00 91.75 563 ASN A CA 1
ATOM 4661 C C . ASN A 1 563 ? -7.676 -17.510 -41.674 1.00 91.75 563 ASN A C 1
ATOM 4663 O O . ASN A 1 563 ? -8.028 -16.344 -41.805 1.00 91.75 563 ASN A O 1
ATOM 4667 N N . ILE A 1 564 ? -6.532 -17.843 -41.062 1.00 89.06 564 ILE A N 1
ATOM 4668 C CA . ILE A 1 564 ? -5.598 -16.838 -40.522 1.00 89.06 564 ILE A CA 1
ATOM 4669 C C . ILE A 1 564 ? -5.125 -15.889 -41.630 1.00 89.06 564 ILE A C 1
ATOM 4671 O O . ILE A 1 564 ? -5.173 -14.670 -41.465 1.00 89.06 564 ILE A O 1
ATOM 4675 N N . CYS A 1 565 ? -4.730 -16.422 -42.790 1.00 87.81 565 CYS A N 1
ATOM 4676 C CA . CYS A 1 565 ? -4.341 -15.604 -43.939 1.00 87.81 565 CYS A CA 1
ATOM 4677 C C . CYS A 1 565 ? -5.480 -14.695 -44.429 1.00 87.81 565 CYS A C 1
ATOM 4679 O O . CYS A 1 565 ? -5.232 -13.537 -44.764 1.00 87.81 565 CYS A O 1
ATOM 4681 N N . GLU A 1 566 ? -6.716 -15.196 -44.486 1.00 88.50 566 GLU A N 1
ATOM 4682 C CA . GLU A 1 566 ? -7.898 -14.405 -44.859 1.00 88.50 566 GLU A CA 1
ATOM 4683 C C . GLU A 1 566 ? -8.159 -13.274 -43.864 1.00 88.50 566 GLU A C 1
ATOM 4685 O O . GLU A 1 566 ? -8.284 -12.118 -44.269 1.00 88.50 566 GLU A O 1
ATOM 4690 N N . TRP A 1 567 ? -8.154 -13.575 -42.566 1.00 91.56 567 TRP A N 1
ATOM 4691 C CA . TRP A 1 567 ? -8.336 -12.577 -41.518 1.00 91.56 567 TRP A CA 1
ATOM 4692 C C . TRP A 1 567 ? -7.277 -11.476 -41.588 1.00 91.56 567 TRP A C 1
ATOM 4694 O O . TRP A 1 567 ? -7.623 -10.295 -41.560 1.00 91.56 567 TRP A O 1
ATOM 4704 N N . ILE A 1 568 ? -5.998 -11.826 -41.763 1.00 87.69 568 ILE A N 1
ATOM 4705 C CA . ILE A 1 568 ? -4.912 -10.841 -41.888 1.00 87.69 568 ILE A CA 1
ATOM 4706 C C . ILE A 1 568 ? -5.090 -9.979 -43.147 1.00 87.69 568 ILE A C 1
ATOM 4708 O O . ILE A 1 568 ? -4.938 -8.759 -43.062 1.00 87.69 568 ILE A O 1
ATOM 4712 N N . ARG A 1 569 ? -5.479 -10.566 -44.294 1.00 85.69 569 ARG A N 1
ATOM 4713 C CA . ARG A 1 569 ? -5.794 -9.802 -45.522 1.00 85.69 569 ARG A CA 1
ATOM 4714 C C . ARG A 1 569 ? -6.897 -8.772 -45.290 1.00 85.69 569 ARG A C 1
ATOM 4716 O O . ARG A 1 569 ? -6.810 -7.666 -45.815 1.00 85.69 569 ARG A O 1
ATOM 4723 N N . CYS A 1 570 ? -7.907 -9.119 -44.498 1.00 84.88 570 CYS A N 1
ATOM 4724 C CA . CYS A 1 570 ? -9.010 -8.223 -44.164 1.00 84.88 570 CYS A CA 1
ATOM 4725 C C . CYS A 1 570 ? -8.649 -7.158 -43.109 1.00 84.88 570 CYS A C 1
ATOM 4727 O O . CYS A 1 570 ? -9.415 -6.215 -42.929 1.00 84.88 570 CYS A O 1
ATOM 4729 N N . SER A 1 571 ? -7.504 -7.271 -42.424 1.00 76.44 571 SER A N 1
ATOM 4730 C CA . SER A 1 571 ? -7.206 -6.493 -41.209 1.00 76.44 571 SER A CA 1
ATOM 4731 C C . SER A 1 571 ? -6.415 -5.187 -41.420 1.00 76.44 571 SER A C 1
ATOM 4733 O O . SER A 1 571 ? -6.097 -4.514 -40.443 1.00 76.44 571 SER A O 1
ATOM 4735 N N . ASN A 1 572 ? -6.114 -4.759 -42.656 1.00 74.31 572 ASN A N 1
ATOM 4736 C CA . ASN A 1 572 ? -5.346 -3.523 -42.943 1.00 74.31 572 ASN A CA 1
ATOM 4737 C C . ASN A 1 572 ? -4.022 -3.397 -42.137 1.00 74.31 572 ASN A C 1
ATOM 4739 O O . ASN A 1 572 ? -3.614 -2.297 -41.750 1.00 74.31 572 ASN A O 1
ATOM 4743 N N . ILE A 1 573 ? -3.357 -4.523 -41.866 1.00 84.38 573 ILE A N 1
ATOM 4744 C CA . ILE A 1 573 ? -2.078 -4.586 -41.138 1.00 84.38 573 ILE A CA 1
ATOM 4745 C C . ILE A 1 573 ? -0.945 -4.160 -42.078 1.00 84.38 573 ILE A C 1
ATOM 4747 O O . ILE A 1 573 ? -0.887 -4.604 -43.224 1.00 84.38 573 ILE A O 1
ATOM 4751 N N . LYS A 1 574 ? -0.036 -3.299 -41.604 1.00 78.44 574 LYS A N 1
ATOM 4752 C CA . LYS A 1 574 ? 1.043 -2.731 -42.435 1.00 78.44 574 LYS A CA 1
ATOM 4753 C C . LYS A 1 574 ? 2.218 -3.691 -42.596 1.00 78.44 574 LYS A C 1
ATOM 4755 O O . LYS A 1 574 ? 2.839 -3.732 -43.654 1.00 78.44 574 LYS A O 1
ATOM 4760 N N . LEU A 1 575 ? 2.545 -4.418 -41.530 1.00 83.31 575 LEU A N 1
ATOM 4761 C CA . LEU A 1 575 ? 3.685 -5.327 -41.443 1.00 83.31 575 LEU A CA 1
ATOM 4762 C C . LEU A 1 575 ? 3.282 -6.563 -40.643 1.00 83.31 575 LEU A C 1
ATOM 4764 O O . LEU A 1 575 ? 2.630 -6.443 -39.609 1.00 83.31 575 LEU A O 1
ATOM 4768 N N . PHE A 1 576 ? 3.685 -7.748 -41.092 1.00 86.81 576 PHE A N 1
ATOM 4769 C CA . PHE A 1 576 ? 3.501 -8.966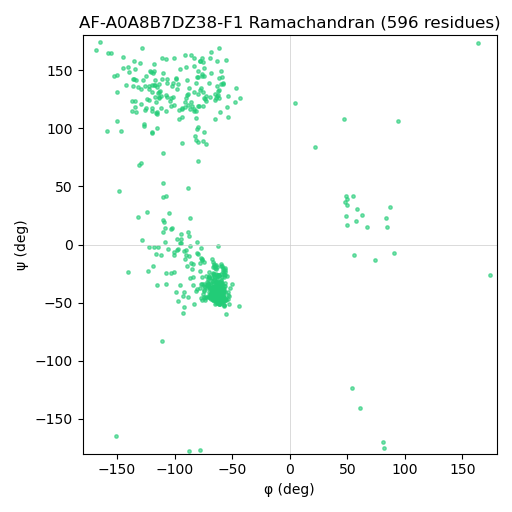 -40.313 1.00 86.81 576 PHE A CA 1
ATOM 4770 C C . PHE A 1 576 ? 4.703 -9.906 -40.421 1.00 86.81 576 PHE A C 1
ATOM 4772 O O . PHE A 1 576 ? 5.430 -9.896 -41.416 1.00 86.81 576 PHE A O 1
ATOM 4779 N N . ASN A 1 577 ? 4.898 -10.714 -39.382 1.00 88.12 577 ASN A N 1
ATOM 4780 C CA . ASN A 1 577 ? 5.862 -11.805 -39.332 1.00 88.12 577 ASN A CA 1
ATOM 4781 C C . ASN A 1 577 ? 5.197 -13.016 -38.673 1.00 88.12 577 ASN A C 1
ATOM 4783 O O . ASN A 1 577 ? 4.815 -12.939 -37.504 1.00 88.12 577 ASN A O 1
ATOM 4787 N N . ILE A 1 578 ? 5.025 -14.100 -39.426 1.00 88.88 578 ILE A N 1
ATOM 4788 C CA . ILE A 1 578 ? 4.346 -15.307 -38.951 1.00 88.88 578 ILE A CA 1
ATOM 4789 C C . ILE A 1 578 ? 5.353 -16.449 -38.877 1.00 88.88 578 ILE A C 1
ATOM 4791 O O . ILE A 1 578 ? 6.005 -16.755 -39.867 1.00 88.88 578 ILE A O 1
ATOM 4795 N N . GLU A 1 579 ? 5.458 -17.089 -37.724 1.00 89.12 579 GLU A N 1
ATOM 4796 C CA . GLU A 1 579 ? 6.260 -18.284 -37.504 1.00 89.12 579 GLU A CA 1
ATOM 4797 C C . GLU A 1 579 ? 5.352 -19.514 -37.454 1.00 89.12 579 GLU A C 1
ATOM 4799 O O . GLU A 1 579 ? 4.390 -19.554 -36.689 1.00 89.12 579 GLU A O 1
ATOM 4804 N N . HIS A 1 580 ? 5.648 -20.520 -38.274 1.00 87.00 580 HIS A N 1
ATOM 4805 C CA . HIS A 1 580 ? 4.950 -21.809 -38.278 1.00 87.00 580 HIS A CA 1
ATOM 4806 C C . HIS A 1 580 ? 5.926 -22.901 -38.721 1.00 87.00 580 HIS A C 1
ATOM 4808 O O . HIS A 1 580 ? 6.625 -22.719 -39.724 1.00 87.00 580 HIS A O 1
ATOM 4814 N N . ARG A 1 581 ? 6.015 -24.019 -37.982 1.00 83.62 581 ARG A N 1
ATOM 4815 C CA . ARG A 1 581 ? 6.917 -25.149 -38.290 1.00 83.62 581 ARG A CA 1
ATOM 4816 C C . ARG A 1 581 ? 8.380 -24.735 -38.441 1.00 83.62 581 ARG A C 1
ATOM 4818 O O . ARG A 1 581 ? 9.072 -25.155 -39.371 1.00 83.62 581 ARG A O 1
ATOM 4825 N N . GLY A 1 582 ? 8.831 -23.847 -37.553 1.00 79.06 582 GLY A N 1
ATOM 4826 C CA . GLY A 1 582 ? 10.203 -23.330 -37.517 1.00 79.06 582 GLY A CA 1
ATOM 4827 C C . GLY A 1 582 ? 10.597 -22.446 -38.708 1.00 79.06 582 GLY A C 1
ATOM 4828 O O . GLY A 1 582 ? 11.787 -22.218 -38.931 1.00 79.06 582 GLY A O 1
ATOM 4829 N N . LYS A 1 583 ? 9.630 -21.962 -39.501 1.00 83.75 583 LYS A N 1
ATOM 4830 C CA . LYS A 1 583 ? 9.857 -21.040 -40.625 1.00 83.75 583 LYS A CA 1
ATOM 4831 C C . LYS A 1 583 ? 9.157 -19.708 -40.388 1.00 83.75 583 LYS A C 1
ATOM 4833 O O . LYS A 1 583 ? 8.023 -19.684 -39.921 1.00 83.75 583 LYS A O 1
ATOM 4838 N N . PHE A 1 584 ? 9.817 -18.618 -40.782 1.00 85.19 584 PHE A N 1
ATOM 4839 C CA . PHE A 1 584 ? 9.270 -17.261 -40.738 1.00 85.19 584 PHE A CA 1
ATOM 4840 C C . PHE A 1 584 ? 8.728 -16.839 -42.102 1.00 85.19 584 PHE A C 1
ATOM 4842 O O . PHE A 1 584 ? 9.404 -16.985 -43.123 1.00 85.19 584 PHE A O 1
ATOM 4849 N N . PHE A 1 585 ? 7.531 -16.266 -42.102 1.00 85.38 585 PHE A N 1
ATOM 4850 C CA . PHE A 1 585 ? 6.805 -15.830 -43.283 1.00 85.38 585 PHE A CA 1
ATOM 4851 C C . PHE A 1 585 ? 6.480 -14.340 -43.190 1.00 85.38 585 PHE A C 1
ATOM 4853 O O . PHE A 1 585 ? 5.806 -13.882 -42.267 1.00 85.38 585 PHE A O 1
ATOM 4860 N N . TYR A 1 586 ? 6.905 -13.601 -44.212 1.00 86.00 586 TYR A N 1
ATOM 4861 C CA . TYR A 1 586 ? 6.611 -12.172 -44.397 1.00 86.00 586 TYR A CA 1
ATOM 4862 C C . TYR A 1 586 ? 5.623 -11.938 -45.551 1.00 86.00 586 TYR A C 1
ATOM 4864 O O . TYR A 1 586 ? 5.302 -10.805 -45.901 1.00 86.00 586 TYR A O 1
ATOM 4872 N N . ASN A 1 587 ? 5.148 -13.028 -46.163 1.00 82.25 587 ASN A N 1
ATOM 4873 C CA . ASN A 1 587 ? 4.234 -13.041 -47.293 1.00 82.25 587 ASN A CA 1
ATOM 4874 C C . ASN A 1 587 ? 3.151 -14.111 -47.076 1.00 82.25 587 ASN A C 1
ATOM 4876 O O . ASN A 1 587 ? 3.450 -15.295 -46.917 1.00 82.25 587 ASN A O 1
ATOM 4880 N N . LEU A 1 588 ? 1.877 -13.704 -47.114 1.00 82.00 588 LEU A N 1
ATOM 4881 C CA . LEU A 1 588 ? 0.741 -14.609 -46.902 1.00 82.00 588 LEU A CA 1
ATOM 4882 C C . LEU A 1 588 ? 0.616 -15.684 -47.988 1.00 82.00 588 LEU A C 1
ATOM 4884 O O . LEU A 1 588 ? 0.098 -16.763 -47.710 1.00 82.00 588 LEU A O 1
ATOM 4888 N N . TYR A 1 589 ? 1.083 -15.417 -49.213 1.00 79.25 589 TYR A N 1
ATOM 4889 C CA . TYR A 1 589 ? 1.082 -16.421 -50.279 1.00 79.25 589 TYR A CA 1
ATOM 4890 C C . TYR A 1 589 ? 2.028 -17.578 -49.950 1.00 79.25 589 TYR A C 1
ATOM 4892 O O . TYR A 1 589 ? 1.629 -18.735 -50.064 1.00 79.25 589 TYR A O 1
ATOM 4900 N N . GLU A 1 590 ? 3.236 -17.281 -49.465 1.00 81.75 590 GLU A N 1
ATOM 4901 C CA . GLU A 1 590 ? 4.230 -18.294 -49.084 1.00 81.75 590 GLU A CA 1
ATOM 4902 C C . GLU A 1 590 ? 3.768 -19.149 -47.902 1.00 81.75 590 GLU A C 1
ATOM 4904 O O . GLU A 1 590 ? 3.971 -20.367 -47.915 1.00 81.75 590 GLU A O 1
ATOM 4909 N N . LEU A 1 591 ? 3.106 -18.524 -46.922 1.00 82.31 591 LEU A N 1
ATOM 4910 C CA . LEU A 1 591 ? 2.494 -19.220 -45.793 1.00 82.31 591 LEU A CA 1
ATOM 4911 C C . LEU A 1 591 ? 1.367 -20.151 -46.265 1.00 82.31 591 LEU A C 1
ATOM 4913 O O . LEU A 1 591 ? 1.376 -21.340 -45.953 1.00 82.31 591 LEU A O 1
ATOM 4917 N N . SER A 1 592 ? 0.428 -19.639 -47.074 1.00 79.06 592 SER A N 1
ATOM 4918 C CA . SER A 1 592 ? -0.697 -20.438 -47.584 1.00 79.06 592 SER A CA 1
ATOM 4919 C C . SER A 1 592 ? -0.248 -21.617 -48.452 1.00 79.06 592 SER A C 1
ATOM 4921 O O . SER A 1 592 ? -0.808 -22.702 -48.348 1.00 79.06 592 SER A O 1
ATOM 4923 N N . TYR A 1 593 ? 0.802 -21.429 -49.255 1.00 78.88 593 TYR A N 1
ATOM 4924 C CA . TYR A 1 593 ? 1.351 -22.460 -50.128 1.00 78.88 593 TYR A CA 1
ATOM 4925 C C . TYR A 1 593 ? 2.125 -23.541 -49.360 1.00 78.88 593 TYR A C 1
ATOM 4927 O O . TYR A 1 593 ? 2.055 -24.716 -49.716 1.00 78.88 593 TYR A O 1
ATOM 4935 N N . ASN A 1 594 ? 2.855 -23.178 -48.294 1.00 73.75 594 ASN A N 1
ATOM 4936 C CA . ASN A 1 594 ? 3.514 -24.170 -47.432 1.00 73.75 594 ASN A CA 1
ATOM 4937 C C . ASN A 1 594 ? 2.503 -25.006 -46.640 1.00 73.75 594 ASN A C 1
ATOM 4939 O O . ASN A 1 594 ? 2.744 -26.193 -46.445 1.00 73.75 594 ASN A O 1
ATOM 4943 N N . ALA A 1 595 ? 1.373 -24.421 -46.234 1.00 71.12 595 ALA A N 1
ATOM 4944 C CA . ALA A 1 595 ? 0.320 -25.147 -45.527 1.00 71.12 595 ALA A CA 1
ATOM 4945 C C . ALA A 1 595 ? -0.357 -26.234 -46.390 1.00 71.12 595 ALA A C 1
ATOM 4947 O O . ALA A 1 595 ? -0.870 -27.199 -45.843 1.00 71.12 595 ALA A O 1
ATOM 4948 N N . GLU A 1 596 ? -0.348 -26.106 -47.724 1.00 62.75 596 GLU A N 1
ATOM 4949 C CA . GLU A 1 596 ? -0.947 -27.087 -48.652 1.00 62.75 596 GLU A CA 1
ATOM 4950 C C . GLU A 1 596 ? -0.022 -28.257 -49.023 1.00 62.75 596 GLU A C 1
ATOM 4952 O O . GLU A 1 596 ? -0.481 -29.251 -49.581 1.00 62.75 596 GLU A O 1
ATOM 4957 N N . LYS A 1 597 ? 1.285 -28.139 -48.763 1.00 58.38 597 LYS A N 1
ATOM 4958 C CA . LYS A 1 597 ? 2.301 -29.120 -49.182 1.00 58.38 597 LYS A CA 1
ATOM 4959 C C . LYS A 1 597 ? 2.647 -30.178 -48.131 1.00 58.38 597 LYS A C 1
ATOM 4961 O O . LYS A 1 597 ? 3.523 -31.002 -48.398 1.00 58.38 597 LYS A O 1
ATOM 4966 N N . CYS A 1 598 ? 2.011 -30.143 -46.967 1.00 49.28 598 CYS A N 1
ATOM 4967 C CA . CYS A 1 598 ? 2.319 -31.016 -45.839 1.00 49.28 598 CYS A CA 1
ATOM 4968 C C . CYS A 1 598 ? 1.111 -31.835 -45.414 1.00 49.28 598 CYS A C 1
ATOM 4970 O O . CYS A 1 598 ? 0.038 -31.220 -45.233 1.00 49.28 598 CYS A O 1
#

Nearest PDB structures (foldseek):
  6oze-assembly1_A  TM=4.224E-01  e=1.166E-01  Homo sapiens
  7b7p-assembly2_B  TM=5.414E-01  e=1.155E+00  Streptococcus sanguinis
  5kpe-assembly1_A  TM=3.257E-01  e=1.518E+00  synthetic construct
  8wd8-assembly1_B  TM=4.563E-01  e=2.923E+00  Thermococcus thioreducens
  5kux-assembly1_A  TM=4.425E-01  e=5.944E+00  synthetic construct

Sequence (598 aa):
MVKWNDVWLEKLDKNLVKIQLWAEKRNSEYAICKQCKSDLKFSLVGVQALYQHSSKPKHKSVSDLRFSKTARHLYVDSNKNSIGGEKFIQLEFSINEKIFAVEAMWLFKVAENDLALRHCDNTPVLFQRMFPDSKISQGFTMSRQRASYILQDGLGPLLEKRLCNSITLSHGAFTLMFDETTTSQQRKQMDLLSHFWSEDENQVVTKCLTSLFFGRATAEDVKTMLADLRHNERFYLPWDRLFNISEDGPNINKAIWRLLNADLHSNGFNGLLPFVSCTLHTVHNAFRKAINVVVSRHKLASDEFISKLCGEISYNIGSDWLRWGRHLGLSDADLDNIRSDNKNCYEKADNVFKKWKQKNGNPSWEQLKKKLMDFDRLDIVNKIETKFRDHLSNGLESFPDFDFFYECFYESQLSLFDIIYFVDERNEGRSNKSNYYGWKISIEDGKTSYATSCDIYFINYYKNHFSHFCKTKLEWLRVHKNILSDEEKNLLIQCSTNVRVVSFSRPINFDGWKPKHKIEVLYICISDYLITKKDFEENFLPWILLCDELKLSLHDDIDFIKNICEWIRCSNIKLFNIEHRGKFFYNLYELSYNAEKC

Foldseek 3Di:
DDFADCVLQQDAEPVRHRNVVFWDCDDRAWIAGPQQRDIFGCNPPHSVSSNVVCPDPSNVVSCCCAPNPPHFDWDFDPPPDDDPPDGDGDTDGDLVVVLVVVLVVVLVVCVVVVHDLQVFQCQLVVLCVVCVPDPSSPPHDRHSVVSCCCCPVNVVLVVLVVVQVQQVVLVAAKEWEWDWDQDPVRKIKIWTWIWGQGPVVRGTDIGTNDMDIDPDDALVVVLVVVVVLPVDPSHDHPLLRHAYYAEADDPRVVSNLVSNQVVCVVVPHPGYDPDDHDPLNVLLVVVVVVLVVVLVVVVVVLVVVLLVLQLLVLVVCWPVLLVLLVLLPHDPVQLVVLVVPDDGSSSSNSSSVVVSCVVPNRDDPVRVLVSCVVVVNVVSVVVCCVVCVCVLPDDDDDPPDLLVVLLSCVSNVDPPVVVQCVQLVNQVSPPPDDDQRFAEDEAAPPQDPSSLVSLVVVLVSCCVPPCPPRVAAGEEYHYHDADDDPSRLVSVCSSLAGYAEYEYADFYQDPSRDYPAARAEYHYHPQPDDDDPVSCCRGPLVNLLRYQEYEEEDHQPDLVLVVVLVSNVVRNHNWYWYHYPNDIDRDSVVSVVVSVPD

Radius of gyration: 41.43 Å; Cα contacts (8 Å, |Δi|>4): 744; chains: 1; bounding box: 102×67×118 Å

pLDDT: mean 81.1, std 12.83, range [39.28, 96.88]

Secondary structure (DSSP, 8-state):
-PPP-THHHHSB-TTS-BGGGTEEE-SSSEEEETTTTEEEE-TTTTTHHHHHHHTSHHHHHHHHHHHSTTS--EEE-TT---SSS-----EEE-HHHHHHHHHHHHHHHHHHTT--GGGGTTHHHHHHHH-TT-HHHHH----HHHHHHIIIIIIHHHHHHHHHHHHHHT-S-EEEEEEEEE-TTS-EEEEEEEEEEETTTTEEEEEEEEEEEESS--HHHHHHHHHHHHT-TT----GGGEEEEEB-S-HHHHHHHHHHHHHHHHTT---PPPP-B-HHHHHHHHHHHHHHHHHHHHHHHHHHHHHHHHHHHHHHHGGGHHHHHHHTT--HHHHHHHHHH-SSHHHHHHHHHHHHHHHH-SPPHHHHHHHHHHTT-HHHHHHHHHHTHHHHH---S--S-HHHHHHHHHHHT---HHHHHHHHHHHHTT-SSS---S-EEEEETT--HHHHHHHHHHHHHHHHHHTTTT-PPEEEEEEE-SS--HHHHHHHHHHTTSEEEEEESS----TT---SS-EEEEEEEETTS---HHHHHHHTHHHHTTEEEEEEEE-TT-S-HHHHHHHHHHTT-SEEEEEETTEEES-HHHHHHHHH--